Protein AF-A0A7D3XWN9-F1 (afdb_monomer_lite)

Sequence (439 aa):
MDYPTTPALADRYTALVKTQWDLIHNPQSTTGIFDGMEEGASFFDGSWIILDEKHTRLFNHMFSNNNSTNHTYIDKVDKAKARNSEVKYVDLNYSEKEYKEWVNQWKVRTASSDEVVERIILKIKEASGGKKIDTLNLATKGIYVGKYKIDGVEYPVAIYSEKSTISNLKKVQVAEISDLEKEENRKHLRIEETYIKYLVLAFYEDNNPEPSLVIQVEKLGKVLIEITKTLWLKGLGIVKEDEQHREKPLPGDPLVNMEIQGTDPNNPNNRIGGTYGCVRYTNNKEKQNCDIWEENIKNFPHISGKNKVHDGIDLAADIGTPVFSIFKGIYHSGYSQTLGYYVIIASSKECHNLSFTNQEIFVCYGHLSSYKKDLEGKLIEAGAIIGYSGNSGNIASKISPWQYHLHITIYKGKISRFNRVNPINYFTTKFDNYGNKIF

Organism: NCBI:txid2590900

Structure (mmCIF, N/CA/C/O backbone):
data_AF-A0A7D3XWN9-F1
#
_entry.id   AF-A0A7D3XWN9-F1
#
loop_
_atom_site.group_PDB
_atom_site.id
_atom_site.type_symbol
_atom_site.label_atom_id
_atom_site.label_alt_id
_atom_site.label_comp_id
_atom_site.label_asym_id
_atom_site.label_entity_id
_atom_site.label_seq_id
_atom_site.pdbx_PDB_ins_code
_atom_site.Cartn_x
_atom_site.Cartn_y
_atom_site.Cartn_z
_atom_site.occupancy
_atom_site.B_iso_or_equiv
_atom_site.auth_seq_id
_atom_site.auth_comp_id
_atom_site.auth_asym_id
_atom_site.auth_atom_id
_atom_site.pdbx_PDB_model_num
ATOM 1 N N . MET A 1 1 ? 12.543 58.395 1.497 1.00 36.91 1 MET A N 1
ATOM 2 C CA . MET A 1 1 ? 11.525 57.348 1.286 1.00 36.91 1 MET A CA 1
ATOM 3 C C . MET A 1 1 ? 11.708 56.355 2.407 1.00 36.91 1 MET A C 1
ATOM 5 O O . MET A 1 1 ? 12.715 55.660 2.418 1.00 36.91 1 MET A O 1
ATOM 9 N N . ASP A 1 2 ? 10.807 56.396 3.380 1.00 32.06 2 ASP A N 1
ATOM 10 C CA . ASP A 1 2 ? 10.796 55.489 4.523 1.00 32.06 2 ASP A CA 1
ATOM 11 C C . ASP A 1 2 ? 10.311 54.099 4.104 1.00 32.06 2 ASP A C 1
ATOM 13 O O . ASP A 1 2 ? 9.285 53.976 3.436 1.00 32.06 2 ASP A O 1
ATOM 17 N N . TYR A 1 3 ? 11.015 53.063 4.555 1.00 27.31 3 TYR A N 1
ATOM 18 C CA . TYR A 1 3 ? 10.459 51.727 4.755 1.00 27.31 3 TYR A CA 1
ATOM 19 C C . TYR A 1 3 ? 10.806 51.279 6.183 1.00 27.31 3 TYR A C 1
ATOM 21 O O . TYR A 1 3 ? 11.955 51.446 6.600 1.00 27.31 3 TYR A O 1
ATOM 29 N N . PRO A 1 4 ? 9.839 50.750 6.952 1.00 34.75 4 PRO A N 1
ATOM 30 C CA . PRO A 1 4 ? 10.030 50.449 8.361 1.00 34.75 4 PRO A CA 1
ATOM 31 C C . PRO A 1 4 ? 10.757 49.119 8.586 1.00 34.75 4 PRO A C 1
ATOM 33 O O . PRO A 1 4 ? 10.658 48.170 7.811 1.00 34.75 4 PRO A O 1
ATOM 36 N N . THR A 1 5 ? 11.454 49.070 9.715 1.00 39.88 5 THR A N 1
ATOM 37 C CA . THR A 1 5 ? 12.065 47.900 10.343 1.00 39.88 5 THR A CA 1
ATOM 38 C C . THR A 1 5 ? 11.022 46.887 10.828 1.00 39.88 5 THR A C 1
ATOM 40 O O . THR A 1 5 ? 10.006 47.252 11.413 1.00 39.88 5 THR A O 1
ATOM 43 N N . THR A 1 6 ? 11.315 45.593 10.678 1.00 32.06 6 THR A N 1
ATOM 44 C CA . THR A 1 6 ? 10.794 44.522 11.551 1.00 32.06 6 THR A CA 1
ATOM 45 C C . THR A 1 6 ? 11.814 43.376 11.638 1.00 32.06 6 THR A C 1
ATOM 47 O O . THR A 1 6 ? 12.182 42.818 10.605 1.00 32.06 6 THR A O 1
ATOM 50 N N . PRO A 1 7 ? 12.297 43.010 12.841 1.00 40.94 7 PRO A N 1
ATOM 51 C CA . PRO A 1 7 ? 13.008 41.760 13.091 1.00 40.94 7 PRO A CA 1
ATOM 52 C C . PRO A 1 7 ? 12.059 40.680 13.652 1.00 40.94 7 PRO A C 1
ATOM 54 O O . PRO A 1 7 ? 10.991 40.996 14.166 1.00 40.94 7 PRO A O 1
ATOM 57 N N . ALA A 1 8 ? 12.529 39.426 13.633 1.00 41.28 8 ALA A N 1
ATOM 58 C CA . ALA A 1 8 ? 11.965 38.222 14.268 1.00 41.28 8 ALA A CA 1
ATOM 59 C C . ALA A 1 8 ? 10.980 37.374 13.437 1.00 41.28 8 ALA A C 1
ATOM 61 O O . ALA A 1 8 ? 9.768 37.472 13.584 1.00 41.28 8 ALA A O 1
ATOM 62 N N . LEU A 1 9 ? 11.532 36.436 12.657 1.00 31.03 9 LEU A N 1
ATOM 63 C CA . LEU A 1 9 ? 10.867 35.160 12.321 1.00 31.03 9 LEU A CA 1
ATOM 64 C C . LEU A 1 9 ? 11.832 34.053 11.839 1.00 31.03 9 LEU A C 1
ATOM 66 O O . LEU A 1 9 ? 11.422 32.900 11.748 1.00 31.03 9 LEU A O 1
ATOM 70 N N . ALA A 1 10 ? 13.117 34.356 11.611 1.00 30.34 10 ALA A N 1
ATOM 71 C CA . ALA A 1 10 ? 14.094 33.380 11.111 1.00 30.34 10 ALA A CA 1
ATOM 72 C C . ALA A 1 10 ? 14.739 32.478 12.191 1.00 30.34 10 ALA A C 1
ATOM 74 O O . ALA A 1 10 ? 15.129 31.358 11.879 1.00 30.34 10 ALA A O 1
ATOM 75 N N . ASP A 1 11 ? 14.789 32.892 13.464 1.00 37.56 11 ASP A N 1
ATOM 76 C CA . ASP A 1 11 ? 15.608 32.197 14.482 1.00 37.56 11 ASP A CA 1
ATOM 77 C C . ASP A 1 11 ? 14.889 31.101 15.294 1.00 37.56 11 ASP A C 1
ATOM 79 O O . ASP A 1 11 ? 15.504 30.448 16.136 1.00 37.56 11 ASP A O 1
ATOM 83 N N . ARG A 1 12 ? 13.594 30.841 15.057 1.00 33.91 12 ARG A N 1
ATOM 84 C CA . ARG A 1 12 ? 12.869 29.749 15.750 1.00 33.91 12 ARG A CA 1
ATOM 85 C C . ARG A 1 12 ? 12.777 28.447 14.954 1.00 33.91 12 ARG A C 1
ATOM 87 O O . ARG A 1 12 ? 12.618 27.392 15.561 1.00 33.91 12 ARG A O 1
ATOM 94 N N . TYR A 1 13 ? 12.934 28.494 13.631 1.00 31.06 13 TYR A N 1
ATOM 95 C CA . TYR A 1 13 ? 12.871 27.298 12.782 1.00 31.06 13 TYR A CA 1
ATOM 96 C C . TYR A 1 13 ? 14.202 26.535 12.722 1.00 31.06 13 TYR A C 1
ATOM 98 O O . TYR A 1 13 ? 14.209 25.312 12.636 1.00 31.06 13 TYR A O 1
ATOM 106 N N . THR A 1 14 ? 15.337 27.217 12.869 1.00 37.16 14 THR A N 1
ATOM 107 C CA . THR A 1 14 ? 16.674 26.598 12.881 1.00 37.16 14 THR A CA 1
ATOM 108 C C . THR A 1 14 ? 17.022 25.923 14.212 1.00 37.16 14 THR A C 1
ATOM 110 O O . THR A 1 14 ? 17.746 24.929 14.220 1.00 37.16 14 THR A O 1
ATOM 113 N N . ALA A 1 15 ? 16.474 26.390 15.339 1.00 33.69 15 ALA A N 1
ATOM 114 C CA . ALA A 1 15 ? 16.740 25.805 16.659 1.00 33.69 15 ALA A CA 1
ATOM 115 C C . ALA A 1 15 ? 16.016 24.459 16.885 1.00 33.69 15 ALA A C 1
ATOM 117 O O . ALA A 1 15 ? 16.580 23.547 17.493 1.00 33.69 15 ALA A O 1
ATOM 118 N N . LEU A 1 16 ? 14.800 24.294 16.343 1.00 33.62 16 LEU A N 1
ATOM 119 C CA . LEU A 1 16 ? 14.041 23.042 16.474 1.00 33.62 16 LEU A CA 1
ATOM 120 C C . LEU A 1 16 ? 14.654 21.907 15.637 1.00 33.62 16 LEU A C 1
ATOM 122 O O . LEU A 1 16 ? 14.726 20.771 16.098 1.00 33.62 16 LEU A O 1
ATOM 126 N N . VAL A 1 17 ? 15.177 22.234 14.452 1.00 36.16 17 VAL A N 1
ATOM 127 C CA . VAL A 1 17 ? 15.797 21.262 13.537 1.00 36.16 17 VAL A CA 1
ATOM 128 C C . VAL A 1 17 ? 17.191 20.835 14.016 1.00 36.16 17 VAL A C 1
ATOM 130 O O . VAL A 1 17 ? 17.571 19.680 13.845 1.00 36.16 17 VAL A O 1
ATOM 133 N N . LYS A 1 18 ? 17.945 21.719 14.689 1.00 31.28 18 LYS A N 1
ATOM 134 C CA . LYS A 1 18 ? 19.290 21.391 15.193 1.00 31.28 18 LYS A CA 1
ATOM 135 C C . LYS A 1 18 ? 19.265 20.434 16.392 1.00 31.28 18 LYS A C 1
ATOM 137 O O . LYS A 1 18 ? 20.058 19.502 16.452 1.00 31.28 18 LYS A O 1
ATOM 142 N N . THR A 1 19 ? 18.296 20.594 17.294 1.00 33.81 19 THR A N 1
ATOM 143 C CA . THR A 1 19 ? 18.165 19.729 18.485 1.00 33.81 19 THR A CA 1
ATOM 144 C C . THR A 1 19 ? 17.779 18.286 18.129 1.00 33.81 19 THR A C 1
ATOM 146 O O . THR A 1 19 ? 18.150 17.352 18.834 1.00 33.81 19 THR A O 1
ATOM 149 N N . GLN A 1 20 ? 17.070 18.084 17.012 1.00 33.66 20 GLN A N 1
ATOM 150 C CA . GLN A 1 20 ? 16.722 16.750 16.504 1.00 33.66 20 GLN A CA 1
ATOM 151 C C . GLN A 1 20 ? 17.883 16.077 15.750 1.00 33.66 20 GLN A C 1
ATOM 153 O O . GLN A 1 20 ? 17.933 14.851 15.676 1.00 33.66 20 GLN A O 1
ATOM 158 N N . TRP A 1 21 ? 18.838 16.861 15.241 1.00 33.31 21 TRP A N 1
ATOM 159 C CA . TRP A 1 21 ? 19.995 16.369 14.489 1.00 33.31 21 TRP A CA 1
ATOM 160 C C . TRP A 1 21 ? 21.102 15.818 15.406 1.00 33.31 21 TRP A C 1
ATOM 162 O O . TRP A 1 21 ? 21.689 14.771 15.123 1.00 33.31 21 TRP A O 1
ATOM 172 N N . ASP A 1 22 ? 21.335 16.461 16.553 1.00 33.22 22 ASP A N 1
ATOM 173 C CA . ASP A 1 22 ? 22.450 16.127 17.452 1.00 33.22 22 ASP A CA 1
ATOM 174 C C . ASP A 1 22 ? 22.235 14.828 18.269 1.00 33.22 22 ASP A C 1
ATOM 176 O O . ASP A 1 22 ? 23.189 14.261 18.801 1.00 33.22 22 ASP A O 1
ATOM 180 N N . LEU A 1 23 ? 21.009 14.288 18.323 1.00 31.94 23 LEU A N 1
ATOM 181 C CA . LEU A 1 23 ? 20.692 13.030 19.024 1.00 31.94 23 LEU A CA 1
ATOM 182 C C . LEU A 1 23 ? 21.014 11.758 18.219 1.00 31.94 23 LEU A C 1
ATOM 184 O O . LEU A 1 23 ? 21.035 10.666 18.785 1.00 31.94 23 LEU A O 1
ATOM 188 N N . ILE A 1 24 ? 21.273 11.873 16.914 1.00 35.53 24 ILE A N 1
ATOM 189 C CA . ILE A 1 24 ? 21.418 10.712 16.018 1.00 35.53 24 ILE A CA 1
ATOM 190 C C . ILE A 1 24 ? 22.889 10.261 15.866 1.00 35.53 24 ILE A C 1
ATOM 192 O O . ILE A 1 24 ? 23.140 9.153 15.402 1.00 35.53 24 ILE A O 1
ATOM 196 N N . HIS A 1 25 ? 23.879 11.047 16.314 1.00 33.84 25 HIS A N 1
ATOM 197 C CA . HIS A 1 25 ? 25.289 10.824 15.942 1.00 33.84 25 HIS A CA 1
ATOM 198 C C . HIS A 1 25 ? 26.306 10.731 17.096 1.00 33.84 25 HIS A C 1
ATOM 200 O O . HIS A 1 25 ? 27.452 11.140 16.930 1.00 33.84 25 HIS A O 1
ATOM 206 N N . ASN A 1 26 ? 25.967 10.113 18.235 1.00 33.72 26 ASN A N 1
ATOM 207 C CA . ASN A 1 26 ? 26.994 9.713 19.215 1.00 33.72 26 ASN A CA 1
ATOM 208 C C . ASN A 1 26 ? 27.023 8.186 19.460 1.00 33.72 26 ASN A C 1
ATOM 210 O O . ASN A 1 26 ? 26.313 7.691 20.335 1.00 33.72 26 ASN A O 1
ATOM 214 N N . PRO A 1 27 ? 27.849 7.420 18.716 1.00 35.19 27 PRO A N 1
ATOM 215 C CA . PRO A 1 27 ? 27.919 5.956 18.807 1.00 35.19 27 PRO A CA 1
ATOM 216 C C . PRO A 1 27 ? 28.672 5.416 20.035 1.00 35.19 27 PRO A C 1
ATOM 218 O O . PRO A 1 27 ? 28.816 4.204 20.162 1.00 35.19 27 PRO A O 1
ATOM 221 N N . GLN A 1 28 ? 29.192 6.275 20.920 1.00 32.22 28 GLN A N 1
ATOM 222 C CA . GLN A 1 28 ? 30.020 5.857 22.063 1.00 32.22 28 GLN A CA 1
ATOM 223 C C . GLN A 1 28 ? 29.309 5.939 23.424 1.00 32.22 28 GLN A C 1
ATOM 225 O O . GLN A 1 28 ? 29.912 5.611 24.442 1.00 32.22 28 GLN A O 1
ATOM 230 N N . SER A 1 29 ? 28.022 6.304 23.467 1.00 35.69 29 SER A N 1
ATOM 231 C CA . SER A 1 29 ? 27.201 6.232 24.690 1.00 35.69 29 SER A CA 1
ATOM 232 C C . SER A 1 29 ? 26.280 5.005 24.757 1.00 35.69 29 SER A C 1
ATOM 234 O O . SER A 1 29 ? 25.571 4.827 25.744 1.00 35.69 29 SER A O 1
ATOM 236 N N . THR A 1 30 ? 26.281 4.140 23.739 1.00 34.16 30 THR A N 1
ATOM 237 C CA . THR A 1 30 ? 25.294 3.053 23.588 1.00 34.16 30 THR A CA 1
ATOM 238 C C . THR A 1 30 ? 25.856 1.645 23.787 1.00 34.16 30 THR A C 1
ATOM 240 O O . THR A 1 30 ? 25.096 0.683 23.805 1.00 34.16 30 THR A O 1
ATOM 243 N N . THR A 1 31 ? 27.161 1.484 24.002 1.00 30.16 31 THR A N 1
ATOM 244 C CA . THR A 1 31 ? 27.816 0.161 24.045 1.00 30.16 31 THR A CA 1
ATOM 245 C C . THR A 1 31 ? 27.859 -0.508 25.426 1.00 30.16 31 THR A C 1
ATOM 247 O O . THR A 1 31 ? 28.466 -1.563 25.559 1.00 30.16 31 THR A O 1
ATOM 250 N N . GLY A 1 32 ? 27.207 0.055 26.449 1.00 27.14 32 GLY A N 1
ATOM 251 C CA . GLY A 1 32 ? 27.154 -0.516 27.810 1.00 27.14 32 GLY A CA 1
ATOM 252 C C . GLY A 1 32 ? 25.748 -0.801 28.351 1.00 27.14 32 GLY A C 1
ATOM 253 O O . GLY A 1 32 ? 25.608 -1.111 29.527 1.00 27.14 32 GLY A O 1
ATOM 254 N N . ILE A 1 33 ? 24.705 -0.662 27.525 1.00 27.97 33 ILE A N 1
ATOM 255 C CA . ILE A 1 33 ? 23.291 -0.678 27.960 1.00 27.97 33 ILE A CA 1
ATOM 256 C C . ILE A 1 33 ? 22.598 -2.025 27.654 1.00 27.97 33 ILE A C 1
ATOM 258 O O . ILE A 1 33 ? 21.458 -2.246 28.047 1.00 27.97 33 ILE A O 1
ATOM 262 N N . PHE A 1 34 ? 23.275 -2.962 26.983 1.00 27.14 34 PHE A N 1
ATOM 263 C CA . PHE A 1 34 ? 22.609 -4.133 26.397 1.00 27.14 34 PHE A CA 1
ATOM 264 C C . PHE A 1 34 ? 22.668 -5.440 27.198 1.00 27.14 34 PHE A C 1
ATOM 266 O O . PHE A 1 34 ? 21.962 -6.366 26.821 1.00 27.14 34 PHE A O 1
ATOM 273 N N . ASP A 1 35 ? 23.375 -5.502 28.330 1.00 25.56 35 ASP A N 1
ATOM 274 C CA . ASP A 1 35 ? 23.552 -6.770 29.069 1.00 25.56 35 ASP A CA 1
ATOM 275 C C . ASP A 1 35 ? 22.985 -6.776 30.505 1.00 25.56 35 ASP A C 1
ATOM 277 O O . ASP A 1 35 ? 23.339 -7.631 31.312 1.00 25.56 35 ASP A O 1
ATOM 281 N N . GLY A 1 36 ? 22.073 -5.859 30.856 1.00 26.00 36 GLY A N 1
ATOM 282 C CA . GLY A 1 36 ? 21.536 -5.806 32.229 1.00 26.00 36 GLY A CA 1
ATOM 283 C C . GLY A 1 36 ? 20.162 -5.167 32.431 1.00 26.00 36 GLY A C 1
ATOM 284 O O . GLY A 1 36 ? 19.895 -4.678 33.524 1.00 26.00 36 GLY A O 1
ATOM 285 N N . MET A 1 37 ? 19.295 -5.113 31.414 1.00 26.69 37 MET A N 1
ATOM 286 C CA . MET A 1 37 ? 18.013 -4.384 31.493 1.00 26.69 37 MET A CA 1
ATOM 287 C C . MET A 1 37 ? 16.806 -5.212 31.024 1.00 26.69 37 MET A C 1
ATOM 289 O O . MET A 1 37 ? 15.954 -4.725 30.286 1.00 26.69 37 MET A O 1
ATOM 293 N N . GLU A 1 38 ? 16.703 -6.453 31.506 1.00 32.00 38 GLU A N 1
ATOM 294 C CA . GLU A 1 38 ? 15.492 -7.288 31.390 1.00 32.00 38 GLU A CA 1
ATOM 295 C C . GLU A 1 38 ? 14.372 -6.866 32.379 1.00 32.00 38 GLU A C 1
ATOM 297 O O . GLU A 1 38 ? 13.279 -7.418 32.353 1.00 32.00 38 GLU A O 1
ATOM 302 N N . GLU A 1 39 ? 14.573 -5.820 33.196 1.00 28.23 39 GLU A N 1
ATOM 303 C CA . GLU A 1 39 ? 13.564 -5.307 34.152 1.00 28.23 39 GLU A CA 1
ATOM 304 C C . GLU A 1 39 ? 13.279 -3.789 34.036 1.00 28.23 39 GLU A C 1
ATOM 306 O O . GLU A 1 39 ? 12.793 -3.155 34.969 1.00 28.23 39 GLU A O 1
ATOM 311 N N . GLY A 1 40 ? 13.548 -3.170 32.879 1.00 25.44 40 GLY A N 1
ATOM 312 C CA . GLY A 1 40 ? 13.511 -1.706 32.711 1.00 25.44 40 GLY A CA 1
ATOM 313 C C . GLY A 1 40 ? 12.686 -1.177 31.535 1.00 25.44 40 GLY A C 1
ATOM 314 O O . GLY A 1 40 ? 13.081 -0.195 30.912 1.00 25.44 40 GLY A O 1
ATOM 315 N N . ALA A 1 41 ? 11.552 -1.794 31.196 1.00 29.55 41 ALA A N 1
ATOM 316 C CA . ALA A 1 41 ? 10.684 -1.372 30.087 1.00 29.55 41 ALA A CA 1
ATOM 317 C C . ALA A 1 41 ? 9.824 -0.114 30.390 1.00 29.55 41 ALA A C 1
ATOM 319 O O . ALA A 1 41 ? 8.631 -0.103 30.086 1.00 29.55 41 ALA A O 1
ATOM 320 N N . SER A 1 42 ? 10.390 0.947 30.988 1.00 28.59 42 SER A N 1
ATOM 321 C CA . SER A 1 42 ? 9.635 2.179 31.308 1.00 28.59 42 SER A CA 1
ATOM 322 C C . SER A 1 42 ? 10.293 3.522 30.957 1.00 28.59 42 SER A C 1
ATOM 324 O O . SER A 1 42 ? 9.673 4.552 31.197 1.00 28.59 42 SER A O 1
ATOM 326 N N . PHE A 1 43 ? 11.482 3.569 30.340 1.00 25.56 43 PHE A N 1
ATOM 327 C CA . PHE A 1 43 ? 12.206 4.849 30.163 1.00 25.56 43 PHE A CA 1
ATOM 328 C C . PHE A 1 43 ? 12.395 5.369 28.722 1.00 25.56 43 PHE A C 1
ATOM 330 O O . PHE A 1 43 ? 13.072 6.374 28.531 1.00 25.56 43 PHE A O 1
ATOM 337 N N . PHE A 1 44 ? 11.735 4.779 27.716 1.00 28.34 44 PHE A N 1
ATOM 338 C CA . PHE A 1 44 ? 11.664 5.339 26.344 1.00 28.34 44 PHE A CA 1
ATOM 339 C C . PHE A 1 44 ? 10.231 5.568 25.819 1.00 28.34 44 PHE A C 1
ATOM 341 O O . PHE A 1 44 ? 10.052 5.986 24.678 1.00 28.34 44 PHE A O 1
ATOM 348 N N . ASP A 1 45 ? 9.209 5.340 26.649 1.00 39.59 45 ASP A N 1
ATOM 349 C CA . ASP A 1 45 ? 7.804 5.651 26.355 1.00 39.59 45 ASP A CA 1
ATOM 350 C C . ASP A 1 45 ? 7.343 6.774 27.289 1.00 39.59 45 ASP A C 1
ATOM 352 O O . ASP A 1 45 ? 6.747 6.538 28.339 1.00 39.59 45 ASP A O 1
ATOM 356 N N . GLY A 1 46 ? 7.709 8.012 26.959 1.00 35.50 46 GLY A N 1
ATOM 357 C CA . GLY A 1 46 ? 7.193 9.174 27.670 1.00 35.50 46 GLY A CA 1
ATOM 358 C C . GLY A 1 46 ? 5.686 9.278 27.454 1.00 35.50 46 GLY A C 1
ATOM 359 O O . GLY A 1 46 ? 5.279 9.772 26.416 1.00 35.50 46 GLY A O 1
ATOM 360 N N . SER A 1 47 ? 4.893 8.782 28.408 1.00 45.72 47 SER A N 1
ATOM 361 C CA . SER A 1 47 ? 3.498 9.136 28.726 1.00 45.72 47 SER A CA 1
ATOM 362 C C . SER A 1 47 ? 2.686 9.857 27.631 1.00 45.72 47 SER A C 1
ATOM 364 O O . SER A 1 47 ? 2.183 10.962 27.854 1.00 45.72 47 SER A O 1
ATOM 366 N N . TRP A 1 48 ? 2.523 9.257 26.450 1.00 63.72 48 TRP A N 1
ATOM 367 C CA . TRP A 1 48 ? 1.543 9.743 25.479 1.00 63.72 48 TRP A CA 1
ATOM 368 C C . TRP A 1 48 ? 0.163 9.275 25.934 1.00 63.72 48 TRP A C 1
ATOM 370 O O . TRP A 1 48 ? -0.176 8.098 25.819 1.00 63.72 48 TRP A O 1
ATOM 380 N N . ILE A 1 49 ? -0.612 10.197 26.504 1.00 83.81 49 ILE A N 1
ATOM 381 C CA . ILE A 1 49 ? -2.007 9.952 26.867 1.00 83.81 49 ILE A CA 1
ATOM 382 C C . ILE A 1 49 ? -2.813 9.878 25.566 1.00 83.81 49 ILE A C 1
ATOM 384 O O . ILE A 1 49 ? -2.927 10.872 24.853 1.00 83.81 49 ILE A O 1
ATOM 388 N N . ILE A 1 50 ? -3.349 8.696 25.265 1.00 90.56 50 ILE A N 1
ATOM 389 C CA . ILE A 1 50 ? -4.240 8.432 24.134 1.00 90.56 50 ILE A CA 1
ATOM 390 C C . ILE A 1 50 ? -5.682 8.511 24.629 1.00 90.56 50 ILE A C 1
ATOM 392 O O . ILE A 1 50 ? -6.122 7.675 25.419 1.00 90.56 50 ILE A O 1
ATOM 396 N N . LEU A 1 51 ? -6.423 9.500 24.135 1.00 90.50 51 LEU A N 1
ATOM 397 C CA . LEU A 1 51 ? -7.741 9.955 24.588 1.00 90.50 51 LEU A CA 1
ATOM 398 C C . LEU A 1 51 ? -7.732 10.466 26.037 1.00 90.50 51 LEU A C 1
ATOM 400 O O . LEU A 1 51 ? -7.953 11.653 26.268 1.00 90.50 51 LEU A O 1
ATOM 404 N N . ASP A 1 52 ? -7.468 9.574 26.990 1.00 92.12 52 ASP A N 1
ATOM 405 C CA . ASP A 1 52 ? -7.309 9.818 28.422 1.00 92.12 52 ASP A CA 1
ATOM 406 C C . ASP A 1 52 ? -6.518 8.661 29.080 1.00 92.12 52 ASP A C 1
ATOM 408 O O . ASP A 1 52 ? -6.153 7.670 28.438 1.00 92.12 52 ASP A O 1
ATOM 412 N N . GLU A 1 53 ? -6.214 8.774 30.374 1.00 91.69 53 GLU A N 1
ATOM 413 C CA . GLU A 1 53 ? -5.386 7.785 31.076 1.00 91.69 53 GLU A CA 1
ATOM 414 C C . GLU A 1 53 ? -6.028 6.391 31.140 1.00 91.69 53 GLU A C 1
ATOM 416 O O . GLU A 1 53 ? -5.350 5.391 30.891 1.00 91.69 53 GLU A O 1
ATOM 421 N N . LYS A 1 54 ? -7.334 6.304 31.436 1.00 94.25 54 LYS A N 1
ATOM 422 C CA . LYS A 1 54 ? -8.049 5.021 31.564 1.00 94.25 54 LYS A CA 1
ATOM 423 C C . LYS A 1 54 ? -8.026 4.257 30.232 1.00 94.25 54 LYS A C 1
ATOM 425 O O . LYS A 1 54 ? -7.719 3.062 30.216 1.00 94.25 54 LYS A O 1
ATOM 430 N N . HIS A 1 55 ? -8.256 4.944 29.110 1.00 95.50 55 HIS A N 1
ATOM 431 C CA . HIS A 1 55 ? -8.186 4.363 27.772 1.00 95.50 55 HIS A CA 1
ATOM 432 C C . HIS A 1 55 ? -6.755 3.979 27.399 1.00 95.50 55 HIS A C 1
ATOM 434 O O . HIS A 1 55 ? -6.537 2.873 26.910 1.00 95.50 55 HIS A O 1
ATOM 440 N N . THR A 1 56 ? -5.771 4.826 27.711 1.00 93.75 56 THR A N 1
ATOM 441 C CA . THR A 1 56 ? -4.349 4.522 27.483 1.00 93.75 56 THR A CA 1
ATOM 442 C C . THR A 1 56 ? -3.941 3.208 28.154 1.00 93.75 56 THR A C 1
ATOM 444 O O . THR A 1 56 ? -3.309 2.357 27.524 1.00 93.75 56 THR A O 1
ATOM 447 N N . ARG A 1 57 ? -4.348 2.989 29.414 1.00 93.88 57 ARG A N 1
ATOM 448 C CA . ARG A 1 57 ? -4.086 1.732 30.140 1.00 93.88 57 ARG A CA 1
ATOM 449 C C . ARG A 1 57 ? -4.729 0.529 29.455 1.00 93.88 57 ARG A C 1
ATOM 451 O O . ARG A 1 57 ? -4.061 -0.484 29.248 1.00 93.88 57 ARG A O 1
ATOM 458 N N . LEU A 1 58 ? -5.993 0.649 29.051 1.00 96.50 58 LEU A N 1
ATOM 459 C CA . LEU A 1 58 ? -6.698 -0.409 28.327 1.00 96.50 58 LEU A CA 1
ATOM 460 C C . LEU A 1 58 ? -6.020 -0.742 26.990 1.00 96.50 58 LEU A C 1
ATOM 462 O O . LEU A 1 58 ? -5.778 -1.914 26.708 1.00 96.50 58 LEU A O 1
ATOM 466 N N . PHE A 1 59 ? -5.682 0.267 26.187 1.00 96.00 59 PHE A N 1
ATOM 467 C CA . PHE A 1 59 ? -5.063 0.082 24.874 1.00 96.00 59 PHE A CA 1
ATOM 468 C C . PHE A 1 59 ? -3.658 -0.504 24.977 1.00 96.00 59 PHE A C 1
ATOM 470 O O . PHE A 1 59 ? -3.305 -1.371 24.178 1.00 96.00 59 PHE A O 1
ATOM 477 N N . ASN A 1 60 ? -2.875 -0.096 25.978 1.00 93.56 60 ASN A N 1
ATOM 478 C CA . ASN A 1 60 ? -1.571 -0.691 26.255 1.00 93.56 60 ASN A CA 1
ATOM 479 C C . ASN A 1 60 ? -1.700 -2.150 26.699 1.00 93.56 60 ASN A C 1
ATOM 481 O O . ASN A 1 60 ? -0.979 -3.002 26.184 1.00 93.56 60 ASN A O 1
ATOM 485 N N . HIS A 1 61 ? -2.645 -2.463 27.592 1.00 95.06 61 HIS A N 1
ATOM 486 C CA . HIS A 1 61 ? -2.899 -3.845 28.011 1.00 95.06 61 HIS A CA 1
ATOM 487 C C . HIS A 1 61 ? -3.302 -4.725 26.829 1.00 95.06 61 HIS A C 1
ATOM 489 O O . HIS A 1 61 ? -2.786 -5.831 26.666 1.00 95.06 61 HIS A O 1
ATOM 495 N N . MET A 1 62 ? -4.195 -4.224 25.977 1.00 94.94 62 MET A N 1
ATOM 496 C CA . MET A 1 62 ? -4.625 -4.939 24.781 1.00 94.94 62 MET A CA 1
ATOM 497 C C . MET A 1 62 ? -3.488 -5.126 23.785 1.00 94.94 62 MET A C 1
ATOM 499 O O . MET A 1 62 ? -3.274 -6.248 23.338 1.00 94.94 62 MET A O 1
ATOM 503 N N . PHE A 1 63 ? -2.714 -4.080 23.499 1.00 93.31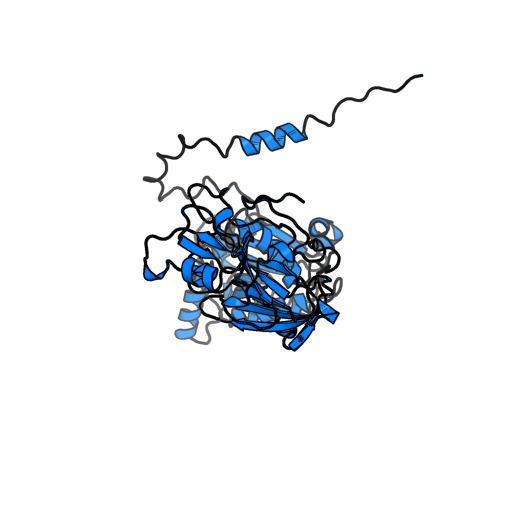 63 PHE A N 1
ATOM 504 C CA . PHE A 1 63 ? -1.571 -4.162 22.595 1.00 93.31 63 PHE A CA 1
ATOM 505 C C . PHE A 1 63 ? -0.527 -5.174 23.076 1.00 93.31 63 PHE A C 1
ATOM 507 O O . PHE A 1 63 ? -0.091 -6.020 22.301 1.00 93.31 63 PHE A O 1
ATOM 514 N N . SER A 1 64 ? -0.164 -5.155 24.361 1.00 91.88 64 SER A N 1
ATOM 515 C CA . SER A 1 64 ? 0.833 -6.074 24.928 1.00 91.88 64 SER A CA 1
ATOM 516 C C . SER A 1 64 ? 0.426 -7.549 24.847 1.00 91.88 64 SER A C 1
ATOM 518 O O . SER A 1 64 ? 1.292 -8.413 24.937 1.00 91.88 64 SER A O 1
ATOM 520 N N . ASN A 1 65 ? -0.866 -7.843 24.665 1.00 91.50 65 ASN A N 1
ATOM 521 C CA . ASN A 1 65 ? -1.433 -9.196 24.633 1.00 91.50 65 ASN A CA 1
ATOM 522 C C . ASN A 1 65 ? -2.070 -9.574 23.278 1.00 91.50 65 ASN A C 1
ATOM 524 O O . ASN A 1 65 ? -2.605 -10.679 23.145 1.00 91.50 65 ASN A O 1
ATOM 528 N N . ASN A 1 66 ? -2.081 -8.657 22.308 1.00 87.56 66 ASN A N 1
ATOM 529 C CA . ASN A 1 66 ? -2.681 -8.845 20.990 1.00 87.56 66 ASN A CA 1
ATOM 530 C C . ASN A 1 66 ? -2.002 -7.937 19.949 1.00 87.56 66 ASN A C 1
ATOM 532 O O . ASN A 1 66 ? -2.536 -6.895 19.566 1.00 87.56 66 ASN A O 1
ATOM 536 N N . ASN A 1 67 ? -0.818 -8.349 19.510 1.00 87.81 67 ASN A N 1
ATOM 537 C CA . ASN A 1 67 ? -0.026 -7.715 18.456 1.00 87.81 67 ASN A CA 1
ATOM 538 C C . ASN A 1 67 ? 0.629 -8.788 17.574 1.00 87.81 67 ASN A C 1
ATOM 540 O O . ASN A 1 67 ? 0.477 -9.981 17.817 1.00 87.81 67 ASN A O 1
ATOM 544 N N . SER A 1 68 ? 1.388 -8.388 16.563 1.00 83.94 68 SER A N 1
ATOM 545 C CA . SER A 1 68 ? 2.001 -9.270 15.569 1.00 83.94 68 SER A CA 1
ATOM 546 C C . SER A 1 68 ? 2.884 -10.365 16.171 1.00 83.94 68 SER A C 1
ATOM 548 O O . SER A 1 68 ? 2.982 -11.446 15.592 1.00 83.94 68 SER A O 1
ATOM 550 N N . THR A 1 69 ? 3.453 -10.125 17.352 1.00 85.06 69 THR A N 1
ATOM 551 C CA . THR A 1 69 ? 4.348 -11.042 18.071 1.00 85.06 69 THR A CA 1
ATOM 552 C C . THR A 1 69 ? 3.703 -11.727 19.279 1.00 85.06 69 THR A C 1
ATOM 554 O O . THR A 1 69 ? 4.250 -12.710 19.774 1.00 85.06 69 THR A O 1
ATOM 557 N N . ASN A 1 70 ? 2.543 -11.256 19.751 1.00 86.06 70 ASN A N 1
ATOM 558 C CA . ASN A 1 70 ? 1.837 -11.835 20.895 1.00 86.06 70 ASN A CA 1
ATOM 559 C C . ASN A 1 70 ? 0.331 -11.976 20.630 1.00 86.06 70 ASN A C 1
ATOM 561 O O . ASN A 1 70 ? -0.387 -10.980 20.576 1.00 86.06 70 ASN A O 1
ATOM 565 N N . HIS A 1 71 ? -0.159 -13.217 20.529 1.00 87.75 71 HIS A N 1
ATOM 566 C CA . HIS A 1 71 ? -1.562 -13.555 20.222 1.00 87.75 71 HIS A CA 1
ATOM 567 C C . HIS A 1 71 ? -2.341 -14.060 21.446 1.00 87.75 71 HIS A C 1
ATOM 569 O O . HIS A 1 71 ? -3.337 -14.763 21.305 1.00 87.75 71 HIS A O 1
ATOM 575 N N . THR A 1 72 ? -1.919 -13.692 22.662 1.00 90.81 72 THR A N 1
ATOM 576 C CA . THR A 1 72 ? -2.484 -14.202 23.926 1.00 90.81 72 THR A CA 1
ATOM 577 C C . THR A 1 72 ? -4.016 -14.176 23.974 1.00 90.81 72 THR A C 1
ATOM 579 O O . THR A 1 72 ? -4.627 -15.138 24.447 1.00 90.81 72 THR A O 1
ATOM 582 N N . TYR A 1 73 ? -4.668 -13.096 23.528 1.00 91.44 73 TYR A N 1
ATOM 583 C CA . TYR A 1 73 ? -6.135 -13.032 23.558 1.00 91.44 73 TYR A CA 1
ATOM 584 C C . TYR A 1 73 ? -6.821 -13.856 22.473 1.00 91.44 73 TYR A C 1
ATOM 586 O O . TYR A 1 73 ? -7.856 -14.456 22.768 1.00 91.44 73 TYR A O 1
ATOM 594 N N . ILE A 1 74 ? -6.244 -13.929 21.274 1.00 87.88 74 ILE A N 1
ATOM 595 C CA . ILE A 1 74 ? -6.728 -14.809 20.203 1.00 87.88 74 ILE A CA 1
ATOM 596 C C . ILE A 1 74 ? -6.662 -16.264 20.691 1.00 87.88 74 ILE A C 1
ATOM 598 O O . ILE A 1 74 ? -7.685 -16.943 20.743 1.00 87.88 74 ILE A O 1
ATOM 602 N N . ASP A 1 75 ? -5.517 -16.685 21.234 1.00 90.06 75 ASP A N 1
ATOM 603 C CA . ASP A 1 75 ? -5.329 -18.028 21.793 1.00 90.06 75 ASP A CA 1
ATOM 604 C C . ASP A 1 75 ? -6.305 -18.340 22.938 1.00 90.06 75 ASP A C 1
ATOM 606 O O . ASP A 1 75 ? -6.794 -19.465 23.076 1.00 90.06 75 ASP A O 1
ATOM 610 N N . LYS A 1 76 ? -6.575 -17.361 23.814 1.00 90.88 76 LYS A N 1
ATOM 611 C CA . LYS A 1 76 ? -7.546 -17.514 24.910 1.00 90.88 76 LYS A CA 1
ATOM 612 C C . LYS A 1 76 ? -8.963 -17.699 24.376 1.00 90.88 76 LYS A C 1
ATOM 614 O O . LYS A 1 76 ? -9.688 -18.538 24.912 1.00 90.88 76 LYS A O 1
ATOM 619 N N . VAL A 1 77 ? -9.354 -16.937 23.356 1.00 89.88 77 VAL A N 1
ATOM 620 C CA . VAL A 1 77 ? -10.660 -17.069 22.700 1.00 89.88 77 VAL A CA 1
ATOM 621 C C . VAL A 1 77 ? -10.796 -18.449 22.060 1.00 89.88 77 VAL A C 1
ATOM 623 O O . VAL A 1 77 ? -11.784 -19.135 22.325 1.00 89.88 77 VAL A O 1
ATOM 626 N N . ASP A 1 78 ? -9.789 -18.897 21.315 1.00 89.31 78 ASP A N 1
ATOM 627 C CA . ASP A 1 78 ? -9.807 -20.199 20.643 1.00 89.31 78 ASP A CA 1
ATOM 628 C C . ASP A 1 78 ? -9.896 -21.350 21.647 1.00 89.31 78 ASP A C 1
ATOM 630 O O . ASP A 1 78 ? -10.750 -22.233 21.527 1.00 89.31 78 ASP A O 1
ATOM 634 N N . LYS A 1 79 ? -9.097 -21.297 22.721 1.00 91.19 79 LYS A N 1
ATOM 635 C CA . LYS A 1 79 ? -9.165 -22.274 23.820 1.00 91.19 79 LYS A CA 1
ATOM 636 C C . LYS A 1 79 ? -10.521 -22.262 24.523 1.00 91.19 79 LYS A C 1
ATOM 638 O O . LYS A 1 79 ? -11.018 -23.324 24.896 1.00 91.19 79 LYS A O 1
ATOM 643 N N . ALA A 1 80 ? -11.118 -21.089 24.732 1.00 90.19 80 ALA A N 1
ATOM 644 C CA . ALA A 1 80 ? -12.427 -20.975 25.366 1.00 90.19 80 ALA A CA 1
ATOM 645 C C . ALA A 1 80 ? -13.528 -21.600 24.496 1.00 90.19 80 ALA A C 1
ATOM 647 O O . ALA A 1 80 ? -14.305 -22.409 25.004 1.00 90.19 80 ALA A O 1
ATOM 648 N N . LYS A 1 81 ? -13.541 -21.306 23.188 1.00 88.44 81 LYS A N 1
ATOM 649 C CA . LYS A 1 81 ? -14.508 -21.875 22.232 1.00 88.44 81 LYS A CA 1
ATOM 650 C C . LYS A 1 81 ? -14.340 -23.380 22.056 1.00 88.44 81 LYS A C 1
ATOM 652 O O . LYS A 1 81 ? -15.339 -24.086 21.976 1.00 88.44 81 LYS A O 1
ATOM 657 N N . ALA A 1 82 ? -13.100 -23.875 22.043 1.00 89.12 82 ALA A N 1
ATOM 658 C CA . ALA A 1 82 ? -12.816 -25.306 21.953 1.00 89.12 82 ALA A CA 1
ATOM 659 C C . ALA A 1 82 ? -13.324 -26.088 23.177 1.00 89.12 82 ALA A C 1
ATOM 661 O O . ALA A 1 82 ? -13.724 -27.241 23.049 1.00 89.12 82 ALA A O 1
ATOM 662 N N . ARG A 1 83 ? -13.319 -25.469 24.367 1.00 90.94 83 ARG A N 1
ATOM 663 C CA . ARG A 1 83 ? -13.843 -26.083 25.599 1.00 90.94 83 ARG A CA 1
ATOM 664 C C . ARG A 1 83 ? -15.361 -26.005 25.695 1.00 90.94 83 ARG A C 1
ATOM 666 O O . ARG A 1 83 ? -15.987 -26.949 26.161 1.00 90.94 83 ARG A O 1
ATOM 673 N N . ASN A 1 84 ? -15.936 -24.868 25.320 1.00 89.50 84 ASN A N 1
ATOM 674 C CA . ASN A 1 84 ? -17.373 -24.656 25.325 1.00 89.50 84 ASN A CA 1
ATOM 675 C C . ASN A 1 84 ? -17.740 -23.600 24.274 1.00 89.50 84 ASN A C 1
ATOM 677 O O . ASN A 1 84 ? -17.446 -22.412 24.430 1.00 89.50 84 ASN A O 1
ATOM 681 N N . SER A 1 85 ? -18.441 -24.036 23.228 1.00 85.06 85 SER A N 1
ATOM 682 C CA . SER A 1 85 ? -18.880 -23.186 22.119 1.00 85.06 85 SER A CA 1
ATOM 683 C C . SER A 1 85 ? -19.847 -22.071 22.536 1.00 85.06 85 SER A C 1
ATOM 685 O O . SER A 1 85 ? -20.005 -21.104 21.796 1.00 85.06 85 SER A O 1
ATOM 687 N N . GLU A 1 86 ? -20.480 -22.172 23.709 1.00 88.94 86 GLU A N 1
ATOM 688 C CA . GLU A 1 86 ? -21.390 -21.153 24.244 1.00 88.94 86 GLU A CA 1
ATOM 689 C C . GLU A 1 86 ? -20.680 -20.036 25.023 1.00 88.94 86 GLU A C 1
ATOM 691 O O . GLU A 1 86 ? -21.313 -19.034 25.370 1.00 88.94 86 GLU A O 1
ATOM 696 N N . VAL A 1 87 ? -19.376 -20.167 25.308 1.00 90.44 87 VAL A N 1
ATOM 697 C CA . VAL A 1 87 ? -18.618 -19.113 25.998 1.00 90.44 87 VAL A CA 1
ATOM 698 C C . VAL A 1 87 ? -18.644 -17.860 25.142 1.00 90.44 87 VAL A C 1
ATOM 700 O O . VAL A 1 87 ? -18.181 -17.865 24.005 1.00 90.44 87 VAL A O 1
ATOM 703 N N . LYS A 1 88 ? -19.183 -16.769 25.695 1.00 91.69 88 LYS A N 1
ATOM 704 C CA . LYS A 1 88 ? -19.423 -15.523 24.951 1.00 91.69 88 LYS A CA 1
ATOM 705 C C . LYS A 1 88 ? -18.263 -14.526 25.031 1.00 91.69 88 LYS A C 1
ATOM 707 O O . LYS A 1 88 ? -18.229 -13.573 24.245 1.00 91.69 88 LYS A O 1
ATOM 712 N N . TYR A 1 89 ? -17.363 -14.695 25.999 1.00 93.94 89 TYR A N 1
ATOM 713 C CA . TYR A 1 89 ? -16.229 -13.806 26.233 1.00 93.94 89 TYR A CA 1
ATOM 714 C C . TYR A 1 89 ? -15.135 -14.449 27.094 1.00 93.94 89 TYR A C 1
ATOM 716 O O . TYR A 1 89 ? -15.372 -15.454 27.760 1.00 93.94 89 TYR A O 1
ATOM 724 N N . VAL A 1 90 ? -13.964 -13.813 27.113 1.00 94.56 90 VAL A N 1
ATOM 725 C CA . VAL A 1 90 ? -12.872 -14.051 28.062 1.00 94.56 90 VAL A CA 1
ATOM 726 C C . VAL A 1 90 ? -12.516 -12.752 28.794 1.00 94.56 90 VAL A C 1
ATOM 728 O O . VAL A 1 90 ? -12.659 -11.651 28.253 1.00 94.56 90 VAL A O 1
ATOM 731 N N . ASP A 1 91 ? -12.082 -12.881 30.046 1.00 94.88 91 ASP A N 1
ATOM 732 C CA . ASP A 1 91 ? -11.688 -11.751 30.887 1.00 94.88 91 ASP A CA 1
ATOM 733 C C . ASP A 1 91 ? -10.284 -11.232 30.548 1.00 94.88 91 ASP A C 1
ATOM 735 O O . ASP A 1 91 ? -9.385 -11.995 30.179 1.00 94.88 91 ASP A O 1
ATOM 739 N N . LEU A 1 92 ? -10.085 -9.921 30.721 1.00 93.00 92 LEU A N 1
ATOM 740 C CA . LEU A 1 92 ? -8.785 -9.275 30.522 1.00 93.00 92 LEU A CA 1
ATOM 741 C C . LEU A 1 92 ? -7.765 -9.619 31.611 1.00 93.00 92 LEU A C 1
ATOM 743 O O . LEU A 1 92 ? -6.565 -9.610 31.345 1.00 93.00 92 LEU A O 1
ATOM 747 N N . ASN A 1 93 ? -8.224 -9.914 32.831 1.00 88.19 93 ASN A N 1
ATOM 748 C CA . ASN A 1 93 ? -7.378 -10.161 34.003 1.00 88.19 93 ASN A CA 1
ATOM 749 C C . ASN A 1 93 ? -6.312 -9.072 34.212 1.00 88.19 93 ASN A C 1
ATOM 751 O O . ASN A 1 93 ? -5.148 -9.367 34.473 1.00 88.19 93 ASN A O 1
ATOM 755 N N . TYR A 1 94 ? -6.707 -7.806 34.076 1.00 91.38 94 TYR A N 1
ATOM 756 C CA . TYR A 1 94 ? -5.812 -6.676 34.280 1.00 91.38 94 TYR A CA 1
ATOM 757 C C . TYR A 1 94 ? -5.451 -6.550 35.767 1.00 91.38 94 TYR A C 1
ATOM 759 O O . TYR A 1 94 ? -6.334 -6.495 36.635 1.00 91.38 94 TYR A O 1
ATOM 767 N N . SER A 1 95 ? -4.150 -6.565 36.061 1.00 89.81 95 SER A N 1
ATOM 768 C CA . SER A 1 95 ? -3.607 -6.706 37.417 1.00 89.81 95 SER A CA 1
ATOM 769 C C . SER A 1 95 ? -3.114 -5.404 38.041 1.00 89.81 95 SER A C 1
ATOM 771 O O . SER A 1 95 ? -3.026 -5.342 39.269 1.00 89.81 95 SER A O 1
ATOM 773 N N . GLU A 1 96 ? -2.804 -4.381 37.239 1.00 88.44 96 GLU A N 1
ATOM 774 C CA . GLU A 1 96 ? -2.326 -3.091 37.748 1.00 88.44 96 GLU A CA 1
ATOM 775 C C . GLU A 1 96 ? -3.410 -2.402 38.590 1.00 88.44 96 GLU A C 1
ATOM 777 O O . GLU A 1 96 ? -4.605 -2.620 38.393 1.00 88.44 96 GLU A O 1
ATOM 782 N N . LYS A 1 97 ? -2.988 -1.599 39.574 1.00 87.50 97 LYS A N 1
ATOM 783 C CA . LYS A 1 97 ? -3.889 -0.995 40.568 1.00 87.50 97 LYS A CA 1
ATOM 784 C C . LYS A 1 97 ? -4.721 0.152 39.987 1.00 87.50 97 LYS A C 1
ATOM 786 O O . LYS A 1 97 ? -5.902 0.274 40.306 1.00 87.50 97 LYS A O 1
ATOM 791 N N . GLU A 1 98 ? -4.105 0.995 39.165 1.00 88.31 98 GLU A N 1
ATOM 792 C CA . GLU A 1 98 ? -4.754 2.159 38.557 1.00 88.31 98 GLU A CA 1
ATOM 793 C C . GLU A 1 98 ? -5.817 1.720 37.555 1.00 88.31 98 GLU A C 1
ATOM 795 O O . GLU A 1 98 ? -5.568 0.864 36.715 1.00 88.31 98 GLU A O 1
ATOM 800 N N . TYR A 1 99 ? -7.021 2.288 37.655 1.00 91.50 99 TYR A N 1
ATOM 801 C CA . TYR A 1 99 ? -8.145 1.987 36.760 1.00 91.50 99 TYR A CA 1
ATOM 802 C C . TYR A 1 99 ? -8.524 0.497 36.670 1.00 91.50 99 TYR A C 1
ATOM 804 O O . TYR A 1 99 ? -9.259 0.107 35.764 1.00 91.50 99 TYR A O 1
ATOM 812 N N . LYS A 1 100 ? -8.091 -0.340 37.627 1.00 94.00 100 LYS A N 1
ATOM 813 C CA . LYS A 1 100 ? -8.273 -1.798 37.590 1.00 94.00 100 LYS A CA 1
ATOM 814 C C . LYS A 1 100 ? -9.711 -2.220 37.348 1.00 94.00 100 LYS A C 1
ATOM 816 O O . LYS A 1 100 ? -9.990 -3.068 36.500 1.00 94.00 100 LYS A O 1
ATOM 821 N N . GLU A 1 101 ? -10.613 -1.649 38.137 1.00 95.56 101 GLU A N 1
ATOM 822 C CA . GLU A 1 101 ? -12.038 -1.941 38.064 1.00 95.56 101 GLU A CA 1
ATOM 823 C C . GLU A 1 101 ? -12.606 -1.513 36.720 1.00 95.56 101 GLU A C 1
ATOM 825 O O . GLU A 1 101 ? -13.395 -2.258 36.156 1.00 95.56 101 GLU A O 1
ATOM 830 N N . TRP A 1 102 ? -12.152 -0.372 36.186 1.00 96.25 102 TRP A N 1
ATOM 831 C CA . TRP A 1 102 ? -12.588 0.167 34.901 1.00 96.25 102 TRP A CA 1
ATOM 832 C C . TRP A 1 102 ? -12.111 -0.664 33.708 1.00 96.25 102 TRP A C 1
ATOM 834 O O . TRP A 1 102 ? -12.907 -1.009 32.836 1.00 96.25 102 TRP A O 1
ATOM 844 N N . VAL A 1 103 ? -10.838 -1.056 33.684 1.00 96.75 103 VAL A N 1
ATOM 845 C CA . VAL A 1 103 ? -10.290 -1.896 32.612 1.00 96.75 103 VAL A CA 1
ATOM 846 C C . VAL A 1 103 ? -10.970 -3.266 32.619 1.00 96.75 103 VAL A C 1
ATOM 848 O O . VAL A 1 103 ? -11.411 -3.738 31.577 1.00 96.75 103 VAL A O 1
ATOM 851 N N . ASN A 1 104 ? -11.152 -3.886 33.789 1.00 96.31 104 ASN A N 1
ATOM 852 C CA . ASN A 1 104 ? -11.746 -5.225 33.891 1.00 96.31 104 ASN A CA 1
ATOM 853 C C . ASN A 1 104 ? -13.265 -5.288 33.607 1.00 96.31 104 ASN A C 1
ATOM 855 O O . ASN A 1 104 ? -13.819 -6.393 33.530 1.00 96.31 104 ASN A O 1
ATOM 859 N N . GLN A 1 105 ? -13.937 -4.144 33.408 1.00 97.06 105 GLN A N 1
ATOM 860 C CA . GLN A 1 105 ? -15.303 -4.094 32.857 1.00 97.06 105 GLN A CA 1
ATOM 861 C C . GLN A 1 105 ? -15.339 -4.639 31.429 1.00 97.06 105 GLN A C 1
ATOM 863 O O . GLN A 1 105 ? -16.329 -5.245 31.017 1.00 97.06 105 GLN A O 1
ATOM 868 N N . TRP A 1 106 ? -14.260 -4.413 30.679 1.00 97.75 106 TRP A N 1
ATOM 869 C CA . TRP A 1 106 ? -14.154 -4.795 29.285 1.00 97.75 106 TRP A CA 1
ATOM 870 C C . TRP A 1 106 ? -13.909 -6.291 29.127 1.00 97.75 106 TRP A C 1
ATOM 872 O O . TRP A 1 106 ? -13.153 -6.902 29.886 1.00 97.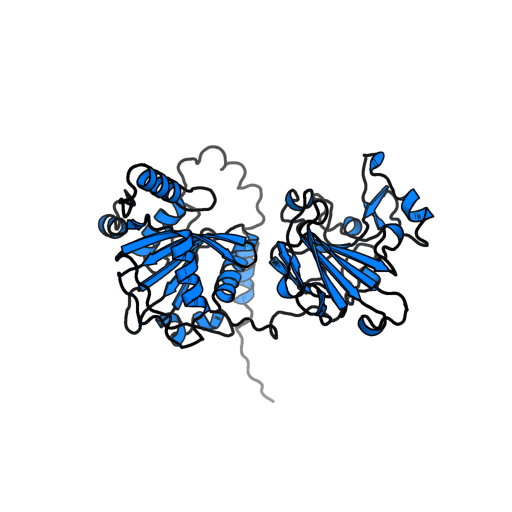75 106 TRP A O 1
ATOM 882 N N . LYS A 1 107 ? -14.557 -6.886 28.122 1.00 96.75 107 LYS A N 1
ATOM 883 C CA . LYS A 1 107 ? -14.510 -8.329 27.856 1.00 96.75 107 LYS A CA 1
ATOM 884 C C . LYS A 1 107 ? -14.131 -8.601 26.408 1.00 96.75 107 LYS A C 1
ATOM 886 O O . LYS A 1 107 ? -14.791 -8.103 25.493 1.00 96.75 107 LYS A O 1
ATOM 891 N N . VAL A 1 108 ? -13.130 -9.453 26.192 1.00 95.88 108 VAL A N 1
ATOM 892 C CA . VAL A 1 108 ? -12.763 -9.901 24.842 1.00 95.88 108 VAL A CA 1
ATOM 893 C C . VAL A 1 108 ? -13.797 -10.915 24.376 1.00 95.88 108 VAL A C 1
ATOM 895 O O . VAL A 1 108 ? -14.056 -11.911 25.048 1.00 95.88 108 VAL A O 1
ATOM 898 N N . ARG A 1 109 ? -14.453 -10.639 23.255 1.00 94.81 109 ARG A N 1
ATOM 899 C CA . ARG A 1 109 ? -15.575 -11.427 22.743 1.00 94.81 109 ARG A CA 1
ATOM 900 C C . ARG A 1 109 ? -15.071 -12.628 21.953 1.00 94.81 109 ARG A C 1
ATOM 902 O O . ARG A 1 109 ? -14.088 -12.535 21.232 1.00 94.81 109 ARG A O 1
ATOM 909 N N . THR A 1 110 ? -15.791 -13.741 22.063 1.00 90.12 110 THR A N 1
ATOM 910 C CA . THR A 1 110 ? -15.493 -14.990 21.337 1.00 90.12 110 THR A CA 1
ATOM 911 C C . THR A 1 110 ? -16.194 -15.098 19.980 1.00 90.12 110 THR A C 1
ATOM 913 O O . THR A 1 110 ? -15.906 -16.011 19.202 1.00 90.12 110 THR A O 1
ATOM 916 N N . ALA A 1 111 ? -17.145 -14.204 19.686 1.00 79.38 111 ALA A N 1
ATOM 917 C CA . ALA A 1 111 ? -17.734 -14.102 18.352 1.00 79.38 111 ALA A CA 1
ATOM 918 C C . ALA A 1 111 ? -16.605 -13.920 17.328 1.00 79.38 111 ALA A C 1
ATOM 920 O O . ALA A 1 111 ? -15.701 -13.135 17.608 1.00 79.38 111 ALA A O 1
ATOM 921 N N . SER A 1 112 ? -16.653 -14.668 16.214 1.00 64.00 112 SER A N 1
ATOM 922 C CA . SER A 1 112 ? -15.594 -14.739 15.194 1.00 64.00 112 SER A CA 1
ATOM 923 C C . SER A 1 112 ? -15.081 -13.344 14.873 1.00 64.00 112 SER A C 1
ATOM 925 O O . SER A 1 112 ? -15.780 -12.521 14.283 1.00 64.00 112 SER A O 1
ATOM 927 N N . SER A 1 113 ? -13.901 -13.043 15.387 1.00 69.75 113 SER A N 1
ATOM 928 C CA . SER A 1 113 ? -13.472 -11.670 15.558 1.00 69.75 113 SER A CA 1
ATOM 929 C C . SER A 1 113 ? -13.082 -11.031 14.236 1.00 69.75 113 SER A C 1
ATOM 931 O O . SER A 1 113 ? -13.429 -9.874 14.032 1.00 69.75 113 SER A O 1
ATOM 933 N N . ASP A 1 114 ? -12.507 -11.797 13.308 1.00 78.69 114 ASP A N 1
ATOM 934 C CA . ASP A 1 114 ? -12.215 -11.340 11.946 1.00 78.69 114 ASP A CA 1
ATOM 935 C C . ASP A 1 114 ? -13.497 -10.953 11.194 1.00 78.69 114 ASP A C 1
ATOM 937 O O . ASP A 1 114 ? -13.580 -9.851 10.662 1.00 78.69 114 ASP A O 1
ATOM 941 N N . GLU A 1 115 ? -14.547 -11.783 11.244 1.00 84.94 115 GLU A N 1
ATOM 942 C CA . GLU A 1 115 ? -15.839 -11.489 10.597 1.00 84.94 115 GLU A CA 1
ATOM 943 C C . GLU A 1 115 ? -16.510 -10.242 11.190 1.00 84.94 115 GLU A C 1
ATOM 945 O O . GLU A 1 115 ? -17.093 -9.421 10.478 1.00 84.94 115 GLU A O 1
ATOM 950 N N . VAL A 1 116 ? -16.450 -10.081 12.518 1.00 89.25 116 VAL A N 1
ATOM 951 C CA . VAL A 1 116 ? -17.014 -8.899 13.182 1.00 89.25 116 VAL A CA 1
ATOM 952 C C . VAL A 1 116 ? -16.207 -7.649 12.837 1.00 89.25 116 VAL A C 1
ATOM 954 O O . VAL A 1 116 ? -16.814 -6.615 12.548 1.00 89.25 116 VAL A O 1
ATOM 957 N N . VAL A 1 117 ? -14.875 -7.741 12.845 1.00 91.88 117 VAL A N 1
ATOM 958 C CA . VAL A 1 117 ? -13.964 -6.654 12.466 1.00 91.88 117 VAL A CA 1
ATOM 959 C C . VAL A 1 117 ? -14.215 -6.235 11.021 1.00 91.88 117 VAL A C 1
ATOM 961 O O . VAL A 1 117 ? -14.473 -5.057 10.771 1.00 91.88 117 VAL A O 1
ATOM 964 N N . GLU A 1 118 ? -14.239 -7.189 10.092 1.00 92.50 118 GLU A N 1
ATOM 965 C CA . GLU A 1 118 ? -14.507 -6.956 8.675 1.00 92.50 118 GLU A CA 1
ATOM 966 C C . GLU A 1 118 ? -15.867 -6.286 8.474 1.00 92.50 118 GLU A C 1
ATOM 968 O O . GLU A 1 118 ? -15.948 -5.228 7.853 1.00 92.50 118 GLU A O 1
ATOM 973 N N . ARG A 1 119 ? -16.934 -6.821 9.077 1.00 93.81 119 ARG A N 1
ATOM 974 C CA . ARG A 1 119 ? -18.282 -6.246 8.973 1.00 93.81 119 ARG A CA 1
ATOM 975 C C . ARG A 1 119 ? -18.355 -4.806 9.486 1.00 93.81 119 ARG A C 1
ATOM 977 O O . ARG A 1 119 ? -19.058 -3.986 8.898 1.00 93.81 119 ARG A O 1
ATOM 984 N N . ILE A 1 120 ? -17.690 -4.491 10.601 1.00 94.62 120 ILE A N 1
ATOM 985 C CA . ILE A 1 120 ? -17.668 -3.125 11.150 1.00 94.62 120 ILE A CA 1
ATOM 986 C C . ILE A 1 120 ? -16.920 -2.193 10.197 1.00 94.62 120 ILE A C 1
ATOM 988 O O . ILE A 1 120 ? -17.417 -1.111 9.879 1.00 94.62 120 ILE A O 1
ATOM 992 N N . ILE A 1 121 ? -15.754 -2.620 9.713 1.00 95.00 121 ILE A N 1
ATOM 993 C CA . ILE A 1 121 ? -14.942 -1.830 8.791 1.00 95.00 121 ILE A CA 1
ATOM 994 C C . ILE A 1 121 ? -15.685 -1.588 7.471 1.00 95.00 121 ILE A C 1
ATOM 996 O O . ILE A 1 121 ? -15.699 -0.456 6.988 1.00 95.00 121 ILE A O 1
ATOM 1000 N N . LEU A 1 122 ? -16.362 -2.599 6.919 1.00 93.56 122 LEU A N 1
ATOM 1001 C CA . LEU A 1 122 ? -17.177 -2.465 5.710 1.00 93.56 122 LEU A CA 1
ATOM 1002 C C . LEU A 1 122 ? -18.279 -1.416 5.883 1.00 93.56 122 LEU A C 1
ATOM 1004 O O . LEU A 1 122 ? -18.358 -0.498 5.075 1.00 93.56 122 LEU A O 1
ATOM 1008 N N . LYS A 1 123 ? -19.034 -1.448 6.987 1.00 96.06 123 LYS A N 1
ATOM 1009 C CA . LYS A 1 123 ? -20.057 -0.424 7.270 1.00 96.06 123 LYS A CA 1
ATOM 1010 C C . LYS A 1 123 ? -19.487 0.992 7.338 1.00 96.06 123 LYS A C 1
ATOM 1012 O O . LYS A 1 123 ? -20.111 1.942 6.870 1.00 96.06 123 LYS A O 1
ATOM 1017 N N . ILE A 1 124 ? -18.294 1.152 7.916 1.00 96.31 124 ILE A N 1
ATOM 1018 C CA . ILE A 1 124 ? -17.601 2.448 7.954 1.00 96.31 124 ILE A CA 1
ATOM 1019 C C . ILE A 1 124 ? -17.188 2.888 6.544 1.00 96.31 124 ILE A C 1
ATOM 1021 O O . ILE A 1 124 ? -17.242 4.083 6.251 1.00 96.31 124 ILE A O 1
ATOM 1025 N N . LYS A 1 125 ? -16.749 1.956 5.691 1.00 93.06 125 LYS A N 1
ATOM 1026 C CA . LYS A 1 125 ? -16.330 2.221 4.306 1.00 93.06 125 LYS A CA 1
ATOM 1027 C C . LYS A 1 125 ? -17.498 2.571 3.388 1.00 93.06 125 LYS A C 1
ATOM 1029 O O . LYS A 1 125 ? -17.363 3.464 2.562 1.00 93.06 125 LYS A O 1
ATOM 1034 N N . GLU A 1 126 ? -18.619 1.872 3.528 1.00 91.56 126 GLU A N 1
ATOM 1035 C CA . GLU A 1 126 ? -19.810 2.031 2.685 1.00 91.56 126 GLU A CA 1
ATOM 1036 C C . GLU A 1 126 ? -20.557 3.343 2.965 1.00 91.56 126 GLU A C 1
ATOM 1038 O O . GLU A 1 126 ? -21.183 3.915 2.070 1.00 91.56 126 GLU A O 1
ATOM 1043 N N . ALA A 1 127 ? -20.462 3.867 4.191 1.00 93.62 127 ALA A N 1
ATOM 1044 C CA . ALA A 1 127 ? -21.051 5.151 4.539 1.00 93.62 127 ALA A CA 1
ATOM 1045 C C . ALA A 1 127 ? -20.383 6.305 3.770 1.00 93.62 127 ALA A C 1
ATOM 1047 O O . ALA A 1 127 ? -19.166 6.490 3.804 1.00 93.62 127 ALA A O 1
ATOM 1048 N N . SER A 1 128 ? -21.193 7.141 3.117 1.00 92.31 128 SER A N 1
ATOM 1049 C CA . SER A 1 128 ? -20.710 8.349 2.436 1.00 92.31 128 SER A CA 1
ATOM 1050 C C . SER A 1 128 ? -20.358 9.467 3.422 1.00 92.31 128 SER A C 1
ATOM 1052 O O . SER A 1 128 ? -20.973 9.587 4.484 1.00 92.31 128 SER A O 1
ATOM 1054 N N . GLY A 1 129 ? -19.417 10.341 3.047 1.00 93.06 129 GLY A N 1
ATOM 1055 C CA . GLY A 1 129 ? -19.012 11.498 3.850 1.00 93.06 129 GLY A CA 1
ATOM 1056 C C . GLY A 1 129 ? -20.194 12.329 4.363 1.00 93.06 129 GLY A C 1
ATOM 1057 O O . GLY A 1 129 ? -21.096 12.702 3.613 1.00 93.06 129 GLY A O 1
ATOM 1058 N N . GLY A 1 130 ? -20.210 12.590 5.669 1.00 92.38 130 GLY A N 1
ATOM 1059 C CA . GLY A 1 130 ? -21.255 13.345 6.356 1.00 92.38 130 GLY A CA 1
ATOM 1060 C C . GLY A 1 130 ? -22.553 12.577 6.634 1.00 92.38 130 GLY A C 1
ATOM 1061 O O . GLY A 1 130 ? -23.421 13.118 7.323 1.00 92.38 130 GLY A O 1
ATOM 1062 N N . LYS A 1 131 ? -22.708 11.342 6.140 1.00 95.62 131 LYS A N 1
ATOM 1063 C CA . LYS A 1 131 ? -23.870 10.481 6.415 1.00 95.62 131 LYS A CA 1
ATOM 1064 C C . LYS A 1 131 ? -23.651 9.628 7.663 1.00 95.62 131 LYS A C 1
ATOM 1066 O O . LYS A 1 131 ? -22.538 9.526 8.177 1.00 95.62 131 LYS A O 1
ATOM 1071 N N . LYS A 1 132 ? -24.735 9.042 8.176 1.00 95.81 132 LYS A N 1
ATOM 1072 C CA . LYS A 1 132 ? -24.665 8.109 9.303 1.00 95.81 132 LYS A CA 1
ATOM 1073 C C . LYS A 1 132 ? -24.091 6.774 8.838 1.00 95.81 132 LYS A C 1
ATOM 1075 O O . LYS A 1 132 ? -24.426 6.309 7.754 1.00 95.81 132 LYS A O 1
ATOM 1080 N N . ILE A 1 133 ? -23.243 6.185 9.669 1.00 96.62 133 ILE A N 1
ATOM 1081 C CA . ILE A 1 133 ? -22.802 4.800 9.541 1.00 96.62 133 ILE A CA 1
ATOM 1082 C C . ILE A 1 133 ? -23.936 3.907 10.046 1.00 96.62 133 ILE A C 1
ATOM 1084 O O . ILE A 1 133 ? -24.582 4.222 11.050 1.00 96.62 133 ILE A O 1
ATOM 1088 N N . ASP A 1 134 ? -24.171 2.800 9.346 1.00 95.44 134 ASP A N 1
ATOM 1089 C CA . ASP A 1 134 ? -25.205 1.835 9.700 1.00 95.44 134 ASP A CA 1
ATOM 1090 C C . ASP A 1 134 ? -25.079 1.341 11.140 1.00 95.44 134 ASP A C 1
ATOM 1092 O O . ASP A 1 134 ? -23.983 1.133 11.665 1.00 95.44 134 ASP A O 1
ATOM 1096 N N . THR A 1 135 ? -26.233 1.076 11.758 1.00 96.00 135 THR A N 1
ATOM 1097 C CA . THR A 1 135 ? -26.299 0.665 13.163 1.00 96.00 135 THR A CA 1
ATOM 1098 C C . THR A 1 135 ? -25.431 -0.569 13.421 1.00 96.00 135 THR A C 1
ATOM 1100 O O . THR A 1 135 ? -25.490 -1.570 12.693 1.00 96.00 135 THR A O 1
ATOM 1103 N N . LEU A 1 136 ? -24.627 -0.503 14.480 1.00 95.44 136 LEU A N 1
ATOM 1104 C CA . LEU A 1 136 ? -23.764 -1.581 14.945 1.00 95.44 136 LEU A CA 1
ATOM 1105 C C . LEU A 1 136 ? -24.382 -2.216 16.190 1.00 95.44 136 LEU A C 1
ATOM 1107 O O . LEU A 1 136 ? -24.615 -1.537 17.189 1.00 95.44 136 LEU A O 1
ATOM 1111 N N . ASN A 1 137 ? -24.619 -3.526 16.120 1.00 94.69 137 ASN A N 1
ATOM 1112 C CA . ASN A 1 137 ? -25.092 -4.332 17.242 1.00 94.69 137 ASN A CA 1
ATOM 1113 C C . ASN A 1 137 ? -23.923 -5.161 17.779 1.00 94.69 137 ASN A C 1
ATOM 1115 O O . ASN A 1 137 ? -23.492 -6.126 17.142 1.00 94.69 137 ASN A O 1
ATOM 1119 N N . LEU A 1 138 ? -23.389 -4.738 18.919 1.00 94.56 138 LEU A N 1
ATOM 1120 C CA . LEU A 1 138 ? -22.200 -5.271 19.578 1.00 94.56 138 LEU A CA 1
ATOM 1121 C C . LEU A 1 138 ? -22.517 -5.591 21.049 1.00 94.56 138 LEU A C 1
ATOM 1123 O O . LEU A 1 138 ? -23.661 -5.509 21.490 1.00 94.56 138 LEU A O 1
ATOM 1127 N N . ALA A 1 139 ? -21.522 -6.022 21.816 1.00 94.56 139 ALA A N 1
ATOM 1128 C CA . ALA A 1 139 ? -21.658 -6.201 23.256 1.00 94.56 139 ALA A CA 1
ATOM 1129 C C . ALA A 1 139 ? -21.205 -4.927 23.977 1.00 94.56 139 ALA A C 1
ATOM 1131 O O . ALA A 1 139 ? -20.130 -4.420 23.690 1.00 94.56 139 ALA A O 1
ATOM 1132 N N . THR A 1 140 ? -21.978 -4.442 24.948 1.00 96.38 140 THR A N 1
ATOM 1133 C CA . THR A 1 140 ? -21.534 -3.371 25.857 1.00 96.38 140 THR A CA 1
ATOM 1134 C C . THR A 1 140 ? -20.196 -3.743 26.496 1.00 96.38 140 THR A C 1
ATOM 1136 O O . THR A 1 140 ? -20.046 -4.871 26.972 1.00 96.38 140 THR A O 1
ATOM 1139 N N . LYS A 1 141 ? -19.231 -2.815 26.484 1.00 97.25 141 LYS A N 1
ATOM 1140 C CA . LYS A 1 141 ? -17.842 -3.043 26.922 1.00 97.25 141 LYS A CA 1
ATOM 1141 C C . LYS A 1 141 ? -17.181 -4.257 26.245 1.00 97.25 141 LYS A C 1
ATOM 1143 O O . LYS A 1 141 ? -16.387 -4.982 26.847 1.00 97.25 141 LYS A O 1
ATOM 1148 N N . GLY A 1 142 ? -17.531 -4.519 24.987 1.00 96.56 142 GLY A N 1
ATOM 1149 C CA . GLY A 1 142 ? -16.991 -5.620 24.195 1.00 96.56 142 GLY A CA 1
ATOM 1150 C C . GLY A 1 142 ? -15.731 -5.221 23.434 1.00 96.56 142 GLY A C 1
ATOM 1151 O O . GLY A 1 142 ? -15.700 -4.148 22.829 1.00 96.56 142 GLY A O 1
ATOM 1152 N N . ILE A 1 143 ? -14.733 -6.109 23.424 1.00 97.38 143 ILE A N 1
ATOM 1153 C CA . ILE A 1 143 ? -13.514 -6.002 22.611 1.00 97.38 143 ILE A CA 1
ATOM 1154 C C . ILE A 1 143 ? -13.484 -7.149 21.600 1.00 97.38 143 ILE A C 1
ATOM 1156 O O . ILE A 1 143 ? -13.586 -8.314 21.981 1.00 97.38 143 ILE A O 1
ATOM 1160 N N . TYR A 1 144 ? -13.322 -6.834 20.321 1.00 95.69 144 TYR A N 1
ATOM 1161 C CA . TYR A 1 144 ? -13.222 -7.802 19.230 1.00 95.69 144 TYR A CA 1
ATOM 1162 C C . TYR A 1 144 ? -11.806 -7.749 18.659 1.00 95.69 144 TYR A C 1
ATOM 1164 O O . TYR A 1 144 ? -11.408 -6.715 18.129 1.00 95.69 144 TYR A O 1
ATOM 1172 N N . VAL A 1 145 ? -11.041 -8.834 18.811 1.00 93.75 145 VAL A N 1
ATOM 1173 C CA . VAL A 1 145 ? -9.623 -8.908 18.417 1.00 93.75 145 VAL A CA 1
ATOM 1174 C C . VAL A 1 145 ? -9.447 -9.749 17.169 1.00 93.75 145 VAL A C 1
ATOM 1176 O O . VAL A 1 145 ? -9.699 -10.943 17.206 1.00 93.75 145 VAL A O 1
ATOM 1179 N N . GLY A 1 146 ? -9.021 -9.159 16.067 1.00 91.00 146 GLY A N 1
ATOM 1180 C CA . GLY A 1 146 ? -8.894 -9.880 14.808 1.00 91.00 146 GLY A CA 1
ATOM 1181 C C . GLY A 1 146 ? -7.772 -9.340 13.950 1.00 91.00 146 GLY A C 1
ATOM 1182 O O . GLY A 1 146 ? -6.931 -8.556 14.397 1.00 91.00 146 GLY A O 1
ATOM 1183 N N . LYS A 1 147 ? -7.780 -9.761 12.698 1.00 90.19 147 LYS A N 1
ATOM 1184 C CA . LYS A 1 147 ? -6.880 -9.290 11.659 1.00 90.19 147 LYS A CA 1
ATOM 1185 C C . LYS A 1 147 ? -7.681 -8.630 10.554 1.00 90.19 147 LYS A C 1
ATOM 1187 O O . LYS A 1 147 ? -8.785 -9.052 10.223 1.00 90.19 147 LYS A O 1
ATOM 1192 N N . TYR A 1 148 ? -7.114 -7.589 9.962 1.00 90.38 148 TYR A N 1
ATOM 1193 C CA . TYR A 1 148 ? -7.718 -6.940 8.808 1.00 90.38 148 TYR A CA 1
ATOM 1194 C C . TYR A 1 148 ? -6.658 -6.537 7.792 1.00 90.38 148 TYR A C 1
ATOM 1196 O O . TYR A 1 148 ? -5.584 -6.056 8.156 1.00 90.38 148 TYR A O 1
ATOM 1204 N N . LYS A 1 149 ? -6.959 -6.742 6.507 1.00 87.56 149 LYS A N 1
ATOM 1205 C CA . LYS A 1 149 ? -6.035 -6.461 5.409 1.00 87.56 149 LYS A CA 1
ATOM 1206 C C . LYS A 1 149 ? -6.417 -5.167 4.692 1.00 87.56 149 LYS A C 1
ATOM 1208 O O . LYS A 1 149 ? -7.517 -5.055 4.157 1.00 87.56 149 LYS A O 1
ATOM 1213 N N . ILE A 1 150 ? -5.486 -4.216 4.633 1.00 80.81 150 ILE A N 1
ATOM 1214 C CA . ILE A 1 150 ? -5.582 -2.992 3.821 1.00 80.81 150 ILE A CA 1
ATOM 1215 C C . ILE A 1 150 ? -4.395 -2.977 2.863 1.00 80.81 150 ILE A C 1
ATOM 1217 O O . ILE A 1 150 ? -3.261 -3.171 3.290 1.00 80.81 150 ILE A O 1
ATOM 1221 N N . ASP A 1 151 ? -4.666 -2.807 1.565 1.00 72.25 151 ASP A N 1
ATOM 1222 C CA . ASP A 1 151 ? -3.655 -2.758 0.495 1.00 72.25 151 ASP A CA 1
ATOM 1223 C C . ASP A 1 151 ? -2.610 -3.891 0.552 1.00 72.25 151 ASP A C 1
ATOM 1225 O O . ASP A 1 151 ? -1.422 -3.710 0.303 1.00 72.25 151 ASP A O 1
ATOM 1229 N N . GLY A 1 152 ? -3.063 -5.105 0.881 1.00 71.88 152 GLY A N 1
ATOM 1230 C CA . GLY A 1 152 ? -2.213 -6.298 0.934 1.00 71.88 152 GLY A CA 1
ATOM 1231 C C . GLY A 1 152 ? -1.466 -6.501 2.255 1.00 71.88 152 GLY A C 1
ATOM 1232 O O . GLY A 1 152 ? -0.970 -7.605 2.484 1.00 71.88 152 GLY A O 1
ATOM 1233 N N . VAL A 1 153 ? -1.457 -5.511 3.150 1.00 76.12 153 VAL A N 1
ATOM 1234 C CA . VAL A 1 153 ? -0.837 -5.593 4.478 1.00 76.12 153 VAL A CA 1
ATOM 1235 C C . VAL A 1 153 ? -1.874 -6.040 5.507 1.00 76.12 153 VAL A C 1
ATOM 1237 O O . VAL A 1 153 ? -2.950 -5.455 5.605 1.00 76.12 153 VAL A O 1
ATOM 1240 N N . GLU A 1 154 ? -1.570 -7.106 6.249 1.00 85.75 154 GLU A N 1
ATOM 1241 C CA . GLU A 1 154 ? -2.419 -7.641 7.320 1.00 85.75 154 GLU A CA 1
ATOM 1242 C C . GLU A 1 154 ? -2.032 -7.020 8.664 1.00 85.75 154 GLU A C 1
ATOM 1244 O O . GLU A 1 154 ? -0.878 -7.101 9.078 1.00 85.75 154 GLU A O 1
ATOM 1249 N N . TYR A 1 155 ? -3.005 -6.426 9.349 1.00 89.62 155 TYR A N 1
ATOM 1250 C CA . TYR A 1 155 ? -2.822 -5.745 10.626 1.00 89.62 155 TYR A CA 1
ATOM 1251 C C . TYR A 1 155 ? -3.588 -6.463 11.735 1.00 89.62 155 TYR A C 1
ATOM 1253 O O . TYR A 1 155 ? -4.765 -6.779 11.539 1.00 89.62 155 TYR A O 1
ATOM 1261 N N . PRO A 1 156 ? -2.984 -6.654 12.918 1.00 91.62 156 PRO A N 1
ATOM 1262 C CA . PRO A 1 156 ? -3.724 -6.930 14.143 1.00 91.62 156 PRO A CA 1
ATOM 1263 C C . PRO A 1 156 ? -4.579 -5.726 14.552 1.00 91.62 156 PRO A C 1
ATOM 1265 O O . PRO A 1 156 ? -4.111 -4.584 14.579 1.00 91.62 156 PRO A O 1
ATOM 1268 N N . VAL A 1 157 ? -5.846 -5.993 14.864 1.00 94.12 157 VAL A N 1
ATOM 1269 C CA . VAL A 1 157 ? -6.871 -4.989 15.159 1.00 94.12 157 VAL A CA 1
ATOM 1270 C C . VAL A 1 157 ? -7.616 -5.367 16.432 1.00 94.12 157 VAL A C 1
ATOM 1272 O O . VAL A 1 157 ? -7.975 -6.527 16.634 1.00 94.12 157 VAL A O 1
ATOM 1275 N N . ALA A 1 158 ? -7.914 -4.373 17.265 1.00 96.25 158 ALA A N 1
ATOM 1276 C CA . ALA A 1 158 ? -8.874 -4.492 18.355 1.00 96.25 158 ALA A CA 1
ATOM 1277 C C . ALA A 1 158 ? -9.974 -3.436 18.190 1.00 96.25 158 ALA A C 1
ATOM 1279 O O . ALA A 1 158 ? -9.683 -2.244 18.084 1.00 96.25 158 ALA A O 1
ATOM 1280 N N . ILE A 1 159 ? -11.238 -3.864 18.167 1.00 97.38 159 ILE A N 1
ATOM 1281 C CA . ILE A 1 159 ? -12.397 -2.967 18.114 1.00 97.38 159 ILE A CA 1
ATOM 1282 C C . ILE A 1 159 ? -13.123 -2.980 19.452 1.00 97.38 159 ILE A C 1
ATOM 1284 O O . ILE A 1 159 ? -13.538 -4.033 19.934 1.00 97.38 159 ILE A O 1
ATOM 1288 N N . TYR A 1 160 ? -13.314 -1.796 20.017 1.00 97.94 160 TYR A N 1
ATOM 1289 C CA . TYR A 1 160 ? -13.941 -1.560 21.307 1.00 97.94 160 TYR A CA 1
ATOM 1290 C C . TYR A 1 160 ? -15.331 -0.982 21.095 1.00 97.94 160 TYR A C 1
ATOM 1292 O O . TYR A 1 160 ? -15.512 -0.046 20.317 1.00 97.94 160 TYR A O 1
ATOM 1300 N N . SER A 1 161 ? -16.302 -1.520 21.818 1.00 96.75 161 SER A N 1
ATOM 1301 C CA . SER A 1 161 ? -17.684 -1.048 21.812 1.00 96.75 161 SER A CA 1
ATOM 1302 C C . SER A 1 161 ? -18.114 -0.650 23.212 1.00 96.75 161 SER A C 1
ATOM 1304 O O . SER A 1 161 ? -18.154 -1.478 24.120 1.00 96.75 161 SER A O 1
ATOM 1306 N N . GLU A 1 162 ? -18.445 0.626 23.384 1.00 96.31 162 GLU A N 1
ATOM 1307 C CA . GLU A 1 162 ? -18.856 1.161 24.683 1.00 96.31 162 GLU A CA 1
ATOM 1308 C C . GLU A 1 162 ? -20.229 0.615 25.098 1.00 96.31 162 GLU A C 1
ATOM 1310 O O . GLU A 1 162 ? -20.458 0.292 26.262 1.00 96.31 162 GLU A O 1
ATOM 1315 N N . LYS A 1 163 ? -21.124 0.428 24.123 1.00 95.06 163 LYS A N 1
ATOM 1316 C CA . LYS 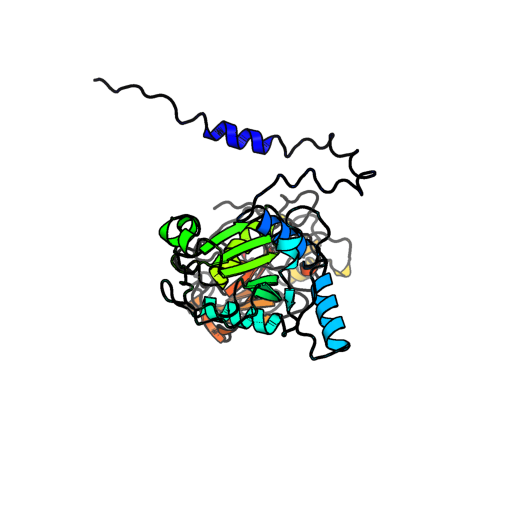A 1 163 ? -22.513 -0.008 24.305 1.00 95.06 163 LYS A CA 1
ATOM 1317 C C . LYS A 1 163 ? -22.942 -1.017 23.243 1.00 95.06 163 LYS A C 1
ATOM 1319 O O . LYS A 1 163 ? -22.302 -1.161 22.204 1.00 95.06 163 LYS A O 1
ATOM 1324 N N . SER A 1 164 ? -24.054 -1.700 23.499 1.00 94.00 164 SER A N 1
ATOM 1325 C CA . SER A 1 164 ? -24.543 -2.784 22.646 1.00 94.00 164 SER A CA 1
ATOM 1326 C C . SER A 1 164 ? -25.170 -2.340 21.325 1.00 94.00 164 SER A C 1
ATOM 1328 O O . SER A 1 164 ? -25.138 -3.090 20.354 1.00 94.00 164 SER A O 1
ATOM 1330 N N . THR A 1 165 ? -25.721 -1.130 21.258 1.00 95.62 165 THR A N 1
ATOM 1331 C CA . THR A 1 165 ? -26.318 -0.582 20.036 1.00 95.62 165 THR A CA 1
ATOM 1332 C C . THR A 1 165 ? -25.771 0.813 19.791 1.00 95.62 165 THR A C 1
ATOM 1334 O O . THR A 1 165 ? -25.969 1.724 20.596 1.00 95.62 165 THR A O 1
ATOM 1337 N N . ILE A 1 166 ? -25.074 0.976 18.670 1.00 95.44 166 ILE A N 1
ATOM 1338 C CA . ILE A 1 166 ? -24.455 2.234 18.251 1.00 95.44 166 ILE A CA 1
ATOM 1339 C C . ILE A 1 166 ? -25.117 2.649 16.937 1.00 95.44 166 ILE A C 1
ATOM 1341 O O . ILE A 1 166 ? -24.984 1.937 15.944 1.00 95.44 166 ILE A O 1
ATOM 1345 N N . SER A 1 167 ? -25.861 3.758 16.926 1.00 88.50 167 SER A N 1
ATOM 1346 C CA . SER A 1 167 ? -26.794 4.075 15.826 1.00 88.50 167 SER A CA 1
ATOM 1347 C C . SER A 1 167 ? -26.716 5.514 15.305 1.00 88.50 167 SER A C 1
ATOM 1349 O O . SER A 1 167 ? -27.532 5.902 14.473 1.00 88.50 167 SER A O 1
ATOM 1351 N N . ASN A 1 168 ? -25.746 6.318 15.752 1.00 91.25 168 ASN A N 1
ATOM 1352 C CA . ASN A 1 168 ? -25.592 7.719 15.332 1.00 91.25 168 ASN A CA 1
ATOM 1353 C C . ASN A 1 168 ? -24.135 8.130 15.072 1.00 91.25 168 ASN A C 1
ATOM 1355 O O . ASN A 1 168 ? -23.778 9.291 15.254 1.00 91.25 168 ASN A O 1
ATOM 1359 N N . LEU A 1 169 ? -23.281 7.199 14.645 1.00 96.25 169 LEU A N 1
ATOM 1360 C CA . LEU A 1 169 ? -21.939 7.570 14.200 1.00 96.25 169 LEU A CA 1
ATOM 1361 C C . LEU A 1 169 ? -22.024 8.268 12.849 1.00 96.25 169 LEU A C 1
ATOM 1363 O O . LEU A 1 169 ? -22.645 7.757 11.917 1.00 96.25 169 LEU A O 1
ATOM 1367 N N . LYS A 1 170 ? -21.377 9.423 12.729 1.00 96.06 170 LYS A N 1
ATOM 1368 C CA . LYS A 1 170 ? -21.265 10.144 11.465 1.00 96.06 170 LYS A CA 1
ATOM 1369 C C . LYS A 1 170 ? -19.965 9.767 10.769 1.00 96.06 170 LYS A C 1
ATOM 1371 O O . LYS A 1 170 ? -18.897 9.768 11.376 1.00 96.06 170 LYS A O 1
ATOM 1376 N N . LYS A 1 171 ? -20.040 9.496 9.469 1.00 96.06 171 LYS A N 1
ATOM 1377 C CA . LYS A 1 171 ? -18.859 9.326 8.635 1.00 96.06 171 LYS A CA 1
ATOM 1378 C C . LYS A 1 171 ? -18.154 10.668 8.471 1.00 96.06 171 LYS A C 1
ATOM 1380 O O . LYS A 1 171 ? -18.633 11.540 7.744 1.00 96.06 171 LYS A O 1
ATOM 1385 N N . VAL A 1 172 ? -16.997 10.816 9.103 1.00 96.56 172 VAL A N 1
ATOM 1386 C CA . VAL A 1 172 ? -16.063 11.896 8.772 1.00 96.56 172 VAL A CA 1
ATOM 1387 C C . VAL A 1 172 ? -15.357 11.536 7.470 1.00 96.56 172 VAL A C 1
ATOM 1389 O O . VAL A 1 172 ? -14.870 10.415 7.311 1.00 96.56 172 VAL A O 1
ATOM 1392 N N . GLN A 1 173 ? -15.350 12.481 6.533 1.00 95.12 173 GLN A N 1
ATOM 1393 C CA . GLN A 1 173 ? -14.598 12.376 5.294 1.00 95.12 173 GLN A CA 1
ATOM 1394 C C . GLN A 1 173 ? -13.996 13.740 4.946 1.00 95.12 173 GLN A C 1
ATOM 1396 O O . GLN A 1 173 ? -14.729 14.721 4.838 1.00 95.12 173 GLN A O 1
ATOM 1401 N N . VAL A 1 174 ? -12.682 13.786 4.756 1.00 92.06 174 VAL A N 1
ATOM 1402 C CA . VAL A 1 174 ? -11.890 14.999 4.518 1.00 92.06 174 VAL A CA 1
ATOM 1403 C C . VAL A 1 174 ? -11.044 14.863 3.252 1.00 92.06 174 VAL A C 1
ATOM 1405 O O . VAL A 1 174 ? -10.842 13.752 2.759 1.00 92.06 174 VAL A O 1
ATOM 1408 N N . ALA A 1 175 ? -10.572 15.986 2.711 1.00 84.88 175 ALA A N 1
ATOM 1409 C CA . ALA A 1 175 ? -9.602 15.980 1.615 1.00 84.88 175 ALA A CA 1
ATOM 1410 C C . ALA A 1 175 ? -8.180 15.749 2.149 1.00 84.88 175 ALA A C 1
ATOM 1412 O O . ALA A 1 175 ? -7.481 14.873 1.653 1.00 84.88 175 ALA A O 1
ATOM 1413 N N . GLU A 1 176 ? -7.810 16.456 3.221 1.00 82.25 176 GLU A N 1
ATOM 1414 C CA . GLU A 1 176 ? -6.481 16.395 3.832 1.00 82.25 176 GLU A CA 1
ATOM 1415 C C . GLU A 1 176 ? -6.530 15.821 5.251 1.00 82.25 176 GLU A C 1
ATOM 1417 O O . GLU A 1 176 ? -7.474 16.063 6.001 1.00 82.25 176 GLU A O 1
ATOM 1422 N N . ILE A 1 177 ? -5.490 15.088 5.668 1.00 85.00 177 ILE A N 1
ATOM 1423 C CA . ILE A 1 177 ? -5.419 14.505 7.025 1.00 85.00 177 ILE A CA 1
ATOM 1424 C C . ILE A 1 177 ? -5.468 15.595 8.104 1.00 85.00 177 ILE A C 1
ATOM 1426 O O . ILE A 1 177 ? -6.093 15.394 9.144 1.00 85.00 177 ILE A O 1
ATOM 1430 N N . SER A 1 178 ? -4.848 16.753 7.860 1.00 83.81 178 SER A N 1
ATOM 1431 C CA . SER A 1 178 ? -4.832 17.885 8.796 1.00 83.81 178 SER A CA 1
ATOM 1432 C C . SER A 1 178 ? -6.229 18.444 9.089 1.00 83.81 178 SER A C 1
ATOM 1434 O O . SER A 1 178 ? -6.460 18.973 10.175 1.00 83.81 178 SER A O 1
ATOM 1436 N N . ASP A 1 179 ? -7.192 18.267 8.179 1.00 89.75 179 ASP A N 1
ATOM 1437 C CA . ASP A 1 179 ? -8.577 18.690 8.395 1.00 89.75 179 ASP A CA 1
ATOM 1438 C C . ASP A 1 179 ? -9.278 17.873 9.487 1.00 89.75 179 ASP A C 1
ATOM 1440 O O . ASP A 1 179 ? -10.277 18.334 10.045 1.00 89.75 179 ASP A O 1
ATOM 1444 N N . LEU A 1 180 ? -8.770 16.685 9.834 1.00 92.00 180 LEU A N 1
ATOM 1445 C CA . LEU A 1 180 ? -9.305 15.881 10.938 1.00 92.00 180 LEU A CA 1
ATOM 1446 C C . LEU A 1 180 ? -9.131 16.569 12.294 1.00 92.00 180 LEU A C 1
ATOM 1448 O O . LEU A 1 180 ? -9.897 16.282 13.207 1.00 92.00 180 LEU A O 1
ATOM 1452 N N . GLU A 1 181 ? -8.183 17.503 12.414 1.00 89.50 181 GLU A N 1
ATOM 1453 C CA . GLU A 1 181 ? -7.948 18.278 13.636 1.00 89.50 181 GLU A CA 1
ATOM 1454 C C . GLU A 1 181 ? -8.953 19.422 13.827 1.00 89.50 181 GLU A C 1
ATOM 1456 O O . GLU A 1 181 ? -9.049 19.989 14.917 1.00 89.50 181 GLU A O 1
ATOM 1461 N N . LYS A 1 182 ? -9.743 19.755 12.798 1.00 91.31 182 LYS A N 1
ATOM 1462 C CA . LYS A 1 182 ? -10.800 20.766 12.902 1.00 91.31 182 LYS A CA 1
ATOM 1463 C C . LYS A 1 182 ? -11.892 20.284 13.857 1.00 91.31 182 LYS A C 1
ATOM 1465 O O . LYS A 1 182 ? -12.318 19.131 13.798 1.00 91.31 182 LYS A O 1
ATOM 1470 N N . GLU A 1 183 ? -12.395 21.186 14.698 1.00 91.88 183 GLU A N 1
ATOM 1471 C CA . GLU A 1 183 ? -13.399 20.888 15.734 1.00 91.88 183 GLU A CA 1
ATOM 1472 C C . GLU A 1 183 ? -14.646 20.178 15.177 1.00 91.88 183 GLU A C 1
ATOM 1474 O O . GLU A 1 183 ? -15.158 19.226 15.770 1.00 91.88 183 GLU A O 1
ATOM 1479 N N . GLU A 1 184 ? -15.094 20.585 13.987 1.00 93.00 184 GLU A N 1
ATOM 1480 C CA . GLU A 1 184 ? -16.235 19.988 13.287 1.00 93.00 184 GLU A CA 1
ATOM 1481 C C . GLU A 1 184 ? -16.063 18.496 12.966 1.00 93.00 184 GLU A C 1
ATOM 1483 O O . GLU A 1 184 ? -17.062 17.779 12.906 1.00 93.00 184 GLU A O 1
ATOM 1488 N N . ASN A 1 185 ? -14.819 18.035 12.802 1.00 94.69 185 ASN A N 1
ATOM 1489 C CA . ASN A 1 185 ? -14.461 16.645 12.538 1.00 94.69 185 ASN A CA 1
ATOM 1490 C C . ASN A 1 185 ? -14.084 15.922 13.835 1.00 94.69 185 ASN A C 1
ATOM 1492 O O . ASN A 1 185 ? -14.609 14.835 14.091 1.00 94.69 185 ASN A O 1
ATOM 1496 N N . ARG A 1 186 ? -13.269 16.553 14.697 1.00 92.88 186 ARG A N 1
ATOM 1497 C CA . ARG A 1 186 ? -12.827 16.000 15.991 1.00 92.88 186 ARG A CA 1
ATOM 1498 C C . ARG A 1 186 ? -13.976 15.572 16.897 1.00 92.88 186 ARG A C 1
ATOM 1500 O O . ARG A 1 186 ? -13.842 14.584 17.612 1.00 92.88 186 ARG A O 1
ATOM 1507 N N . LYS A 1 187 ? -15.110 16.277 16.856 1.00 94.06 187 LYS A N 1
ATOM 1508 C CA . LYS A 1 187 ? -16.303 15.920 17.645 1.00 94.06 187 LYS A CA 1
ATOM 1509 C C . LYS A 1 187 ? -16.986 14.617 17.208 1.00 94.06 187 LYS A C 1
ATOM 1511 O O . LYS A 1 187 ? -17.847 14.128 17.926 1.00 94.06 187 LYS A O 1
ATOM 1516 N N . HIS A 1 188 ? -16.647 14.087 16.032 1.00 96.88 188 HIS A N 1
ATOM 1517 C CA . HIS A 1 188 ? -17.190 12.835 15.495 1.00 96.88 188 HIS A CA 1
ATOM 1518 C C . HIS A 1 188 ? -16.116 11.747 15.354 1.00 96.88 188 HIS A C 1
ATOM 1520 O O . HIS A 1 188 ? -16.429 10.561 15.450 1.00 96.88 188 HIS A O 1
ATOM 1526 N N . LEU A 1 189 ? -14.860 12.132 15.113 1.00 97.31 189 LEU A N 1
ATOM 1527 C CA . LEU A 1 189 ? -13.737 11.221 14.923 1.00 97.31 189 LEU A CA 1
ATOM 1528 C C . LEU A 1 189 ? -12.443 11.848 15.446 1.00 97.31 189 LEU A C 1
ATOM 1530 O O . LEU A 1 189 ? -12.011 12.881 14.941 1.00 97.31 189 LEU A O 1
ATOM 1534 N N . ARG A 1 190 ? -11.781 11.181 16.394 1.00 95.75 190 ARG A N 1
ATOM 1535 C CA . ARG A 1 190 ? -10.408 11.505 16.808 1.00 95.75 190 ARG A CA 1
ATOM 1536 C C . ARG A 1 190 ? -9.451 10.428 16.335 1.00 95.75 190 ARG A C 1
ATOM 1538 O O . ARG A 1 190 ? -9.743 9.239 16.457 1.00 95.75 190 ARG A O 1
ATOM 1545 N N . ILE A 1 191 ? -8.309 10.864 15.816 1.00 94.00 191 ILE A N 1
ATOM 1546 C CA . ILE A 1 191 ? -7.224 9.992 15.379 1.00 94.00 191 ILE A CA 1
ATOM 1547 C C . ILE A 1 191 ? -6.016 10.281 16.252 1.00 94.00 191 ILE A C 1
ATOM 1549 O O . ILE A 1 191 ? -5.485 11.387 16.226 1.00 94.00 191 ILE A O 1
ATOM 1553 N N . GLU A 1 192 ? -5.587 9.293 17.023 1.00 91.00 192 GLU A N 1
ATOM 1554 C CA . GLU A 1 192 ? -4.455 9.427 17.935 1.00 91.00 192 GLU A CA 1
ATOM 1555 C C . GLU A 1 192 ? -3.528 8.236 17.790 1.00 91.00 192 GLU A C 1
ATOM 1557 O O . GLU A 1 192 ? -3.942 7.151 17.395 1.00 91.00 192 GLU A O 1
ATOM 1562 N N . GLU A 1 193 ? -2.247 8.425 18.062 1.00 88.25 193 GLU A N 1
ATOM 1563 C CA . GLU A 1 193 ? -1.259 7.388 17.829 1.00 88.25 193 GLU A CA 1
ATOM 1564 C C . GLU A 1 193 ? -0.115 7.486 18.822 1.00 88.25 193 GLU A C 1
ATOM 1566 O O . GLU A 1 193 ? 0.299 8.566 19.231 1.00 88.25 193 GLU A O 1
ATOM 1571 N N . THR A 1 194 ? 0.421 6.329 19.181 1.00 85.62 194 THR A N 1
ATOM 1572 C CA . THR A 1 194 ? 1.718 6.256 19.858 1.00 85.62 194 THR A CA 1
ATOM 1573 C C . THR A 1 194 ? 2.826 6.351 18.815 1.00 85.62 194 THR A C 1
ATOM 1575 O O . THR A 1 194 ? 2.589 6.110 17.629 1.00 85.62 194 THR A O 1
ATOM 1578 N N . TYR A 1 195 ? 4.056 6.644 19.236 1.00 76.75 195 TYR A N 1
ATOM 1579 C CA . TYR A 1 195 ? 5.173 6.768 18.297 1.00 76.75 195 TYR A CA 1
ATOM 1580 C C . TYR A 1 195 ? 5.389 5.484 17.471 1.00 76.75 195 TYR A C 1
ATOM 1582 O O . TYR A 1 195 ? 5.438 5.548 16.246 1.00 76.75 195 TYR A O 1
ATOM 1590 N N . ILE A 1 196 ? 5.419 4.312 18.122 1.00 75.44 196 ILE A N 1
ATOM 1591 C CA . ILE A 1 196 ? 5.745 3.034 17.458 1.00 75.44 196 ILE A CA 1
ATOM 1592 C C . ILE A 1 196 ? 4.711 1.912 17.595 1.00 75.44 196 ILE A C 1
ATOM 1594 O O . ILE A 1 196 ? 4.806 0.951 16.845 1.00 75.44 196 ILE A O 1
ATOM 1598 N N . LYS A 1 197 ? 3.769 1.962 18.547 1.00 85.31 197 LYS A N 1
ATOM 1599 C CA . LYS A 1 197 ? 2.992 0.762 18.917 1.00 85.31 197 LYS A CA 1
ATOM 1600 C C . LYS A 1 197 ? 1.723 0.619 18.084 1.00 85.31 197 LYS A C 1
ATOM 1602 O O . LYS A 1 197 ? 1.509 -0.382 17.411 1.00 85.31 197 LYS A O 1
ATOM 1607 N N . TYR A 1 198 ? 0.861 1.624 18.141 1.00 91.19 198 TYR A N 1
ATOM 1608 C CA . TYR A 1 198 ? -0.477 1.557 17.566 1.00 91.19 198 TYR A CA 1
ATOM 1609 C C . TYR A 1 198 ? -1.061 2.931 17.224 1.00 91.19 198 TYR A C 1
ATOM 1611 O O . TYR A 1 198 ? -0.655 3.963 17.768 1.00 91.19 198 TYR A O 1
ATOM 1619 N N . LEU A 1 199 ? -2.043 2.890 16.328 1.00 93.69 199 LEU A N 1
ATOM 1620 C CA . LEU A 1 199 ? -2.962 3.948 15.923 1.00 93.69 199 LEU A CA 1
ATOM 1621 C C . LEU A 1 199 ? -4.347 3.668 16.524 1.00 93.69 199 LEU A C 1
ATOM 1623 O O . LEU A 1 199 ? -4.774 2.516 16.588 1.00 93.69 199 LEU A O 1
ATOM 1627 N N . VAL A 1 200 ? -5.057 4.716 16.926 1.00 96.81 200 VAL A N 1
ATOM 1628 C CA . VAL A 1 200 ? -6.416 4.685 17.465 1.00 96.81 200 VAL A CA 1
ATOM 1629 C C . VAL A 1 200 ? -7.321 5.594 16.637 1.00 96.81 200 VAL A C 1
ATOM 1631 O O . VAL A 1 200 ? -7.017 6.765 16.421 1.00 96.81 200 VAL A O 1
ATOM 1634 N N . LEU A 1 201 ? -8.459 5.052 16.203 1.00 98.00 201 LEU A N 1
ATOM 1635 C CA . LEU A 1 201 ? -9.559 5.782 15.584 1.00 98.00 201 LEU A CA 1
ATOM 1636 C C . LEU A 1 201 ? -10.769 5.717 16.517 1.00 98.00 201 LEU A C 1
ATOM 1638 O O . LEU A 1 201 ? -11.398 4.666 16.650 1.00 98.00 201 LEU A O 1
ATOM 1642 N N . ALA A 1 202 ? -11.081 6.827 17.176 1.00 98.12 202 ALA A N 1
ATOM 1643 C CA . ALA A 1 202 ? -12.154 6.932 18.157 1.00 98.12 202 ALA A CA 1
ATOM 1644 C C . ALA A 1 202 ? -13.356 7.671 17.557 1.00 98.12 202 ALA A C 1
ATOM 1646 O O . ALA A 1 202 ? -13.258 8.849 17.216 1.00 98.12 202 ALA A O 1
ATOM 1647 N N . PHE A 1 203 ? -14.483 6.975 17.421 1.00 98.19 203 PHE A N 1
ATOM 1648 C CA . PHE A 1 203 ? -15.716 7.495 16.840 1.00 98.19 203 PHE A CA 1
ATOM 1649 C C . PHE A 1 203 ? -16.709 7.892 17.931 1.00 98.19 203 PHE A C 1
ATOM 1651 O O . PHE A 1 203 ? -16.993 7.122 18.854 1.00 98.19 203 PHE A O 1
ATOM 1658 N N . TYR A 1 204 ? -17.290 9.074 17.769 1.00 97.44 204 TYR A N 1
ATOM 1659 C CA . TYR A 1 204 ? -18.216 9.688 18.709 1.00 97.44 204 TYR A CA 1
ATOM 1660 C C . TYR A 1 204 ? -19.593 9.829 18.063 1.00 97.44 204 TYR A C 1
ATOM 1662 O O . TYR A 1 204 ? -19.725 10.201 16.893 1.00 97.44 204 TYR A O 1
ATOM 1670 N N . GLU A 1 205 ? -20.632 9.512 18.829 1.00 94.94 205 GLU A N 1
ATOM 1671 C CA . GLU A 1 205 ? -21.995 9.899 18.474 1.00 94.94 205 GLU A CA 1
ATOM 1672 C C . GLU A 1 205 ? -22.223 11.372 18.822 1.00 94.94 205 GLU A C 1
ATOM 1674 O O . GLU A 1 205 ? -21.577 11.921 19.716 1.00 94.94 205 GLU A O 1
ATOM 1679 N N . ASP A 1 206 ? -23.172 12.007 18.136 1.00 87.50 206 ASP A N 1
ATOM 1680 C CA . ASP A 1 206 ? -23.521 13.404 18.392 1.00 87.50 206 ASP A CA 1
ATOM 1681 C C . ASP A 1 206 ? -23.833 13.644 19.878 1.00 87.50 206 ASP A C 1
ATOM 1683 O O . ASP A 1 206 ? -24.669 12.960 20.473 1.00 87.50 206 ASP A O 1
ATOM 1687 N N . ASN A 1 207 ? -23.181 14.655 20.459 1.00 84.25 207 ASN A N 1
ATOM 1688 C CA . ASN A 1 207 ? -23.311 15.061 21.864 1.00 84.25 207 ASN A CA 1
ATOM 1689 C C . ASN A 1 207 ? -22.854 14.015 22.899 1.00 84.25 207 ASN A C 1
ATOM 1691 O O . ASN A 1 207 ? -23.154 14.173 24.083 1.00 84.25 207 ASN A O 1
ATOM 1695 N N . ASN A 1 208 ? -22.127 12.969 22.493 1.00 88.81 208 ASN A N 1
ATOM 1696 C CA . ASN A 1 208 ? -21.514 12.025 23.422 1.00 88.81 208 ASN A CA 1
ATOM 1697 C C . ASN A 1 208 ? -20.035 12.396 23.662 1.00 88.81 208 ASN A C 1
ATOM 1699 O O . ASN A 1 208 ? -19.258 12.382 22.707 1.00 88.81 208 ASN A O 1
ATOM 1703 N N . PRO A 1 209 ? -19.622 12.725 24.902 1.00 87.69 209 PRO A N 1
ATOM 1704 C CA . PRO A 1 209 ? -18.229 13.059 25.200 1.00 87.69 209 PRO A CA 1
ATOM 1705 C C . PRO A 1 209 ? -17.297 11.838 25.204 1.00 87.69 209 PRO A C 1
ATOM 1707 O O . PRO A 1 209 ? -16.082 12.003 25.124 1.00 87.69 209 PRO A O 1
ATOM 1710 N N . GLU A 1 210 ? -17.841 10.622 25.292 1.00 91.62 210 GLU A N 1
ATOM 1711 C CA . GLU A 1 210 ? -17.071 9.378 25.315 1.00 91.62 210 GLU A CA 1
ATOM 1712 C C . GLU A 1 210 ? -17.160 8.667 23.952 1.00 91.62 210 GLU A C 1
ATOM 1714 O O . GLU A 1 210 ? -18.222 8.659 23.309 1.00 91.62 210 GLU A O 1
ATOM 1719 N N . PRO A 1 211 ? -16.063 8.049 23.483 1.00 96.50 211 PRO A N 1
ATOM 1720 C CA . PRO A 1 211 ? -16.071 7.349 22.211 1.00 96.50 211 PRO A CA 1
ATOM 1721 C C . PRO A 1 211 ? -16.999 6.135 22.289 1.00 96.50 211 PRO A C 1
ATOM 1723 O O . PRO A 1 211 ? -16.918 5.311 23.194 1.00 96.50 211 PRO A O 1
ATOM 1726 N N . SER A 1 212 ? -17.893 6.004 21.314 1.00 97.56 212 SER A N 1
ATOM 1727 C CA . SER A 1 212 ? -18.855 4.895 21.274 1.00 97.56 212 SER A CA 1
ATOM 1728 C C . SER A 1 212 ? -18.275 3.651 20.600 1.00 97.56 212 SER A C 1
ATOM 1730 O O . SER A 1 212 ? -18.645 2.524 20.942 1.00 97.56 212 SER A O 1
ATOM 1732 N N . LEU A 1 213 ? -17.357 3.863 19.655 1.00 98.25 213 LEU A N 1
ATOM 1733 C CA . LEU A 1 213 ? -16.612 2.829 18.946 1.00 98.25 213 LEU A CA 1
ATOM 1734 C C . LEU A 1 213 ? -15.151 3.265 18.844 1.00 98.25 213 LEU A C 1
ATOM 1736 O O . LEU A 1 213 ? -14.876 4.387 18.424 1.00 98.25 213 LEU A O 1
ATOM 1740 N N . VAL A 1 214 ? -14.216 2.379 19.172 1.00 98.50 214 VAL A N 1
ATOM 1741 C CA . VAL A 1 214 ? -12.784 2.633 18.977 1.00 98.50 214 VAL A CA 1
ATOM 1742 C C . VAL A 1 214 ? -12.180 1.512 18.150 1.00 98.50 214 VAL A C 1
ATOM 1744 O O . VAL A 1 214 ? -12.479 0.345 18.384 1.00 98.50 214 VAL A O 1
ATOM 1747 N N . ILE A 1 215 ? -11.325 1.857 17.194 1.00 98.06 215 ILE A N 1
ATOM 1748 C CA . ILE A 1 215 ? -10.513 0.908 16.432 1.00 98.06 215 ILE A CA 1
ATOM 1749 C C . ILE A 1 215 ? -9.055 1.164 16.791 1.00 98.06 215 ILE A C 1
ATOM 1751 O O . ILE A 1 215 ? -8.546 2.255 16.551 1.00 98.06 215 ILE A O 1
ATOM 1755 N N . GLN A 1 216 ? -8.389 0.165 17.356 1.00 97.31 216 GLN A N 1
ATOM 1756 C CA . GLN A 1 216 ? -6.951 0.167 17.589 1.00 97.31 216 GLN A CA 1
ATOM 1757 C C . GLN A 1 216 ? -6.273 -0.734 16.562 1.00 97.31 216 GLN A C 1
ATOM 1759 O O . GLN A 1 216 ? -6.710 -1.862 16.334 1.00 97.31 216 GLN A O 1
ATOM 1764 N N . VAL A 1 217 ? -5.191 -0.237 15.979 1.00 94.44 217 VAL A N 1
ATOM 1765 C CA . VAL A 1 217 ? -4.438 -0.889 14.910 1.00 94.44 217 VAL A CA 1
ATOM 1766 C C . VAL A 1 217 ? -2.962 -0.868 15.269 1.00 94.44 217 VAL A C 1
ATOM 1768 O O . VAL A 1 217 ? -2.427 0.193 15.585 1.00 94.44 217 VAL A O 1
ATOM 1771 N N . GLU A 1 218 ? -2.286 -2.008 15.196 1.00 91.06 218 GLU A N 1
ATOM 1772 C CA . GLU A 1 218 ? -0.830 -2.048 15.352 1.00 91.06 218 GLU A CA 1
ATOM 1773 C C . GLU A 1 218 ? -0.109 -1.297 14.225 1.00 91.06 218 GLU A C 1
ATOM 1775 O O . GLU A 1 218 ? -0.437 -1.422 13.046 1.00 91.06 218 GLU A O 1
ATOM 1780 N N . LYS A 1 219 ? 0.935 -0.554 14.593 1.00 85.31 219 LYS A N 1
ATOM 1781 C CA . LYS A 1 219 ? 1.892 0.004 13.643 1.00 85.31 219 LYS A CA 1
ATOM 1782 C C . LYS A 1 219 ? 2.975 -1.031 13.376 1.00 85.31 219 LYS A C 1
ATOM 1784 O O . LYS A 1 219 ? 3.748 -1.388 14.258 1.00 85.31 219 LYS A O 1
ATOM 1789 N N . LEU A 1 220 ? 3.040 -1.508 12.144 1.00 78.94 220 LEU A N 1
ATOM 1790 C CA . LEU A 1 220 ? 4.073 -2.447 11.714 1.00 78.94 220 LEU A CA 1
ATOM 1791 C C . LEU A 1 220 ? 5.293 -1.636 11.278 1.00 78.94 220 LEU A C 1
ATOM 1793 O O . LEU A 1 220 ? 5.075 -0.699 10.539 1.00 78.94 220 LEU A O 1
ATOM 1797 N N . GLY A 1 221 ? 6.523 -1.978 11.693 1.00 60.06 221 GLY A N 1
ATOM 1798 C CA . GLY A 1 221 ? 7.815 -1.480 11.153 1.00 60.06 221 GLY A CA 1
ATOM 1799 C C . GLY A 1 221 ? 8.086 0.046 11.151 1.00 60.06 221 GLY A C 1
ATOM 1800 O O . GLY A 1 221 ? 7.202 0.853 10.928 1.00 60.06 221 GLY A O 1
ATOM 1801 N N . LYS A 1 222 ? 9.347 0.490 11.309 1.00 46.69 222 LYS A N 1
ATOM 1802 C CA . LYS A 1 222 ? 9.679 1.935 11.440 1.00 46.69 222 LYS A CA 1
ATOM 1803 C C . LYS A 1 222 ? 9.220 2.829 10.269 1.00 46.69 222 LYS A C 1
ATOM 1805 O O . LYS A 1 222 ? 8.725 3.919 10.513 1.00 46.69 222 LYS A O 1
ATOM 1810 N N . VAL A 1 223 ? 9.352 2.368 9.023 1.00 42.91 223 VAL A N 1
ATOM 1811 C CA . VAL A 1 223 ? 8.932 3.114 7.811 1.00 42.91 223 VAL A CA 1
ATOM 1812 C C . VAL A 1 223 ? 7.412 3.073 7.620 1.00 42.91 223 VAL A C 1
ATOM 1814 O O . VAL A 1 223 ? 6.782 4.022 7.168 1.00 42.91 223 VAL A O 1
ATOM 1817 N N . LEU A 1 224 ? 6.798 1.970 8.035 1.00 53.84 224 LEU A N 1
ATOM 1818 C CA . LEU A 1 224 ? 5.368 1.739 7.913 1.00 53.84 224 LEU A CA 1
ATOM 1819 C C . LEU A 1 224 ? 4.560 2.473 9.013 1.00 53.84 224 LEU A C 1
ATOM 1821 O O . LEU A 1 224 ? 3.333 2.467 8.953 1.00 53.84 224 LEU A O 1
ATOM 1825 N N . ILE A 1 225 ? 5.201 3.164 9.971 1.00 52.34 225 ILE A N 1
ATOM 1826 C CA . ILE A 1 225 ? 4.551 3.975 11.025 1.00 52.34 225 ILE A CA 1
ATOM 1827 C C . ILE A 1 225 ? 3.707 5.112 10.426 1.00 52.34 225 ILE A C 1
ATOM 1829 O O . ILE A 1 225 ? 2.509 5.182 10.704 1.00 52.34 225 ILE A O 1
ATOM 1833 N N . GLU A 1 226 ? 4.300 5.973 9.591 1.00 57.00 226 GLU A N 1
ATOM 1834 C CA . GLU A 1 226 ? 3.589 7.096 8.944 1.00 57.00 226 GLU A CA 1
ATOM 1835 C C . GLU A 1 226 ? 2.615 6.598 7.865 1.00 57.00 226 GLU A C 1
ATOM 1837 O O . GLU A 1 226 ? 1.522 7.141 7.659 1.00 57.00 226 GLU A O 1
ATOM 1842 N N . ILE A 1 227 ? 2.979 5.488 7.223 1.00 69.12 227 ILE A N 1
ATOM 1843 C CA . ILE A 1 227 ? 2.179 4.841 6.187 1.00 69.12 227 ILE A CA 1
ATOM 1844 C C . ILE A 1 227 ? 0.917 4.207 6.790 1.00 69.12 227 ILE A C 1
ATOM 1846 O O . ILE A 1 227 ? -0.148 4.318 6.190 1.00 69.12 227 ILE A O 1
ATOM 1850 N N . THR A 1 228 ? 0.980 3.608 7.988 1.00 80.56 228 THR A N 1
ATOM 1851 C CA . THR A 1 228 ? -0.163 2.909 8.611 1.00 80.56 228 THR A CA 1
ATOM 1852 C C . THR A 1 228 ? -1.351 3.849 8.786 1.00 80.56 228 THR A C 1
ATOM 1854 O O . THR A 1 228 ? -2.454 3.518 8.356 1.00 80.56 228 THR A O 1
ATOM 1857 N N . LYS A 1 229 ? -1.142 5.051 9.338 1.00 86.19 229 LYS A N 1
ATOM 1858 C CA . LYS A 1 229 ? -2.209 6.055 9.480 1.00 86.19 229 LYS A CA 1
ATOM 1859 C C . LYS A 1 229 ? -2.828 6.408 8.136 1.00 86.19 229 LYS A C 1
ATOM 1861 O O . LYS A 1 229 ? -4.046 6.354 7.984 1.00 86.19 229 LYS A O 1
ATOM 1866 N N . THR A 1 230 ? -1.994 6.716 7.152 1.00 83.44 230 THR A N 1
ATOM 1867 C CA . THR A 1 230 ? -2.454 7.105 5.817 1.00 83.44 230 THR A CA 1
ATOM 1868 C C . THR A 1 230 ? -3.231 5.980 5.129 1.00 83.44 230 THR A C 1
ATOM 1870 O O . THR A 1 230 ? -4.323 6.224 4.616 1.00 83.44 230 THR A O 1
ATOM 1873 N N . LEU A 1 231 ? -2.715 4.746 5.158 1.00 84.62 231 LEU A N 1
ATOM 1874 C CA . LEU A 1 231 ? -3.373 3.566 4.591 1.00 84.62 231 LEU A CA 1
ATOM 1875 C C . LEU A 1 231 ? -4.719 3.305 5.254 1.00 84.62 231 LEU A C 1
ATOM 1877 O O . LEU A 1 231 ? -5.703 3.073 4.562 1.00 84.62 231 LEU A O 1
ATOM 1881 N N . TRP A 1 232 ? -4.792 3.384 6.580 1.00 91.56 232 TRP A N 1
ATOM 1882 C CA . TRP A 1 232 ? -6.037 3.151 7.303 1.00 91.56 232 TRP A CA 1
ATOM 1883 C C . TRP A 1 232 ? -7.075 4.237 7.039 1.00 91.56 232 TRP A C 1
ATOM 1885 O O . TRP A 1 232 ? -8.230 3.924 6.756 1.00 91.56 232 TRP A O 1
ATOM 1895 N N . LEU A 1 233 ? -6.683 5.512 7.052 1.00 92.56 233 LEU A N 1
ATOM 1896 C CA . LEU A 1 233 ? -7.605 6.611 6.764 1.00 92.56 233 LEU A CA 1
ATOM 1897 C C . LEU A 1 233 ? -8.139 6.558 5.323 1.00 92.56 233 LEU A C 1
ATOM 1899 O O . LEU A 1 233 ? -9.334 6.783 5.114 1.00 92.56 233 LEU A O 1
ATOM 1903 N N . LYS A 1 234 ? -7.296 6.213 4.342 1.00 86.94 234 LYS A N 1
ATOM 1904 C CA . LYS A 1 234 ? -7.709 6.025 2.940 1.00 86.94 234 LYS A CA 1
ATOM 1905 C C . LYS A 1 234 ? -8.527 4.753 2.743 1.00 86.94 234 LYS A C 1
ATOM 1907 O O . LYS A 1 234 ? -9.600 4.801 2.156 1.00 86.94 234 LYS A O 1
ATOM 1912 N N . GLY A 1 235 ? -8.078 3.633 3.301 1.00 88.06 235 GLY A N 1
ATOM 1913 C CA . GLY A 1 235 ? -8.747 2.335 3.208 1.00 88.06 235 GLY A CA 1
ATOM 1914 C C . GLY A 1 235 ? -10.128 2.325 3.862 1.00 88.06 235 GLY A C 1
ATOM 1915 O O . GLY A 1 235 ? -11.013 1.593 3.417 1.00 88.06 235 GLY A O 1
ATOM 1916 N N . LEU A 1 236 ? -10.336 3.173 4.874 1.00 92.88 236 LEU A N 1
ATOM 1917 C CA . LEU A 1 236 ? -11.647 3.438 5.457 1.00 92.88 236 LEU A CA 1
ATOM 1918 C C . LEU A 1 236 ? -12.460 4.466 4.664 1.00 92.88 236 LEU A C 1
ATOM 1920 O O . LEU A 1 236 ? -13.644 4.597 4.938 1.00 92.88 236 LEU A O 1
ATOM 1924 N N . GLY A 1 237 ? -11.883 5.215 3.724 1.00 90.62 237 GLY A N 1
ATOM 1925 C CA . GLY A 1 237 ? -12.550 6.310 3.011 1.00 90.62 237 GLY A CA 1
ATOM 1926 C C . GLY A 1 237 ? -12.788 7.556 3.874 1.00 90.62 237 GLY A C 1
ATOM 1927 O O . GLY A 1 237 ? -13.719 8.317 3.610 1.00 90.62 237 GLY A O 1
ATOM 1928 N N . ILE A 1 238 ? -12.006 7.732 4.946 1.00 94.81 238 ILE A N 1
ATOM 1929 C CA . ILE A 1 238 ? -12.008 8.929 5.807 1.00 94.81 238 ILE A CA 1
ATOM 1930 C C . ILE A 1 238 ? -11.228 10.058 5.137 1.00 94.81 238 ILE A C 1
ATOM 1932 O O . ILE A 1 238 ? -11.647 11.205 5.174 1.00 94.81 238 ILE A O 1
ATOM 1936 N N . VAL A 1 239 ? -10.112 9.743 4.492 1.00 89.81 239 VAL A N 1
ATOM 1937 C CA . VAL A 1 239 ? -9.436 10.680 3.593 1.00 89.81 239 VAL A CA 1
ATOM 1938 C C . VAL A 1 239 ? -9.858 10.299 2.188 1.00 89.81 239 VAL A C 1
ATOM 1940 O O . VAL A 1 239 ? -9.765 9.124 1.823 1.00 89.81 239 VAL A O 1
ATOM 1943 N N . LYS A 1 240 ? -10.382 11.259 1.422 1.00 78.88 240 LYS A N 1
ATOM 1944 C CA . LYS A 1 240 ? -10.737 11.016 0.024 1.00 78.88 240 LYS A CA 1
ATOM 1945 C C . LYS A 1 240 ? -9.492 10.534 -0.710 1.00 78.88 240 LYS A C 1
ATOM 1947 O O . LYS A 1 240 ? -8.420 11.124 -0.588 1.00 78.88 240 LYS A O 1
ATOM 1952 N N . GLU A 1 241 ? -9.634 9.453 -1.470 1.00 60.06 241 GLU A N 1
ATOM 1953 C CA . GLU A 1 241 ? -8.639 9.133 -2.482 1.00 60.06 241 GLU A CA 1
ATOM 1954 C C . GLU A 1 241 ? -8.738 10.197 -3.559 1.00 60.06 241 GLU A C 1
ATOM 1956 O O . GLU A 1 241 ? -9.543 10.105 -4.481 1.00 60.06 241 GLU A O 1
ATOM 1961 N N . ASP A 1 242 ? -7.949 11.248 -3.406 1.00 46.62 242 ASP A N 1
ATOM 1962 C CA . ASP A 1 242 ? -7.772 12.182 -4.487 1.00 46.62 242 ASP A CA 1
ATOM 1963 C C . ASP A 1 242 ? -6.707 11.615 -5.430 1.00 46.62 242 ASP A C 1
ATOM 1965 O O . ASP A 1 242 ? -5.500 11.776 -5.232 1.00 46.62 242 ASP A O 1
ATOM 1969 N N . GLU A 1 243 ? -7.147 10.878 -6.453 1.00 47.62 243 GLU A N 1
ATOM 1970 C CA . GLU A 1 243 ? -6.267 10.472 -7.556 1.00 47.62 243 GLU A CA 1
ATOM 1971 C C . GLU A 1 243 ? -5.640 11.689 -8.268 1.00 47.62 243 GLU A C 1
ATOM 1973 O O . GLU A 1 243 ? -4.653 11.531 -8.994 1.00 47.62 243 GLU A O 1
ATOM 1978 N N . GLN A 1 244 ? -6.176 12.904 -8.066 1.00 38.78 244 GLN A N 1
ATOM 1979 C CA . GLN A 1 244 ? -5.621 14.134 -8.630 1.00 38.78 244 GLN A CA 1
ATOM 1980 C C . GLN A 1 244 ? -4.510 14.755 -7.769 1.00 38.78 244 GLN A C 1
ATOM 1982 O O . GLN A 1 244 ? -3.690 15.473 -8.336 1.00 38.78 244 GLN A O 1
ATOM 1987 N N . HIS A 1 245 ? -4.418 14.433 -6.470 1.00 40.53 245 HIS A N 1
ATOM 1988 C CA . HIS A 1 245 ? -3.423 15.015 -5.548 1.00 40.53 245 HIS A CA 1
ATOM 1989 C C . HIS A 1 245 ? -2.377 14.025 -5.001 1.00 40.53 245 HIS A C 1
ATOM 1991 O O . HIS A 1 245 ? -1.500 14.431 -4.240 1.00 40.53 245 HIS A O 1
ATOM 1997 N N . ARG A 1 246 ? -2.380 12.740 -5.399 1.00 54.19 246 ARG A N 1
ATOM 1998 C CA . ARG A 1 246 ? -1.138 11.946 -5.286 1.00 54.19 246 ARG A CA 1
ATOM 1999 C C . ARG A 1 246 ? -0.111 12.622 -6.193 1.00 54.19 246 ARG A C 1
ATOM 2001 O O . ARG A 1 246 ? -0.404 12.771 -7.379 1.00 54.19 246 ARG A O 1
ATOM 2008 N N . GLU A 1 247 ? 1.048 13.026 -5.660 1.00 64.94 247 GLU A N 1
ATOM 2009 C CA . GLU A 1 247 ? 2.166 13.462 -6.504 1.00 64.94 247 GLU A CA 1
ATOM 2010 C C . GLU A 1 247 ? 2.315 12.441 -7.632 1.00 64.94 247 GLU A C 1
ATOM 2012 O O . GLU A 1 247 ? 2.423 11.234 -7.393 1.00 64.94 247 GLU A O 1
ATOM 2017 N N . LYS A 1 248 ? 2.178 12.915 -8.869 1.00 79.50 248 LYS A N 1
ATOM 2018 C CA . LYS A 1 248 ? 2.338 12.070 -10.043 1.00 79.50 248 LYS A CA 1
ATOM 2019 C C . LYS A 1 248 ? 3.796 12.141 -10.462 1.00 79.50 248 LYS A C 1
ATOM 2021 O O . LYS A 1 248 ? 4.393 13.218 -10.387 1.00 79.50 248 LYS A O 1
ATOM 2026 N N . PRO A 1 249 ? 4.373 11.021 -10.911 1.00 90.31 249 PRO A N 1
ATOM 2027 C CA . PRO A 1 249 ? 5.682 11.064 -11.529 1.00 90.31 249 PRO A CA 1
ATOM 2028 C C . PRO A 1 249 ? 5.649 11.965 -12.768 1.00 90.31 249 PRO A C 1
ATOM 2030 O O . PRO A 1 249 ? 4.581 12.235 -13.333 1.00 90.31 249 PRO A O 1
ATOM 2033 N N . LEU A 1 250 ? 6.824 12.404 -13.222 1.00 90.12 250 LEU A N 1
ATOM 2034 C CA . LEU A 1 250 ? 6.927 13.008 -14.548 1.00 90.12 250 LEU A CA 1
ATOM 2035 C C . LEU A 1 250 ? 6.348 12.030 -15.587 1.00 90.12 250 LEU A C 1
ATOM 2037 O O . LEU A 1 250 ? 6.482 10.814 -15.418 1.00 90.12 250 LEU A O 1
ATOM 2041 N N . PRO A 1 251 ? 5.700 12.508 -16.664 1.00 91.19 251 PRO A N 1
ATOM 2042 C CA . PRO A 1 251 ? 5.191 11.617 -17.703 1.00 91.19 251 PRO A CA 1
ATOM 2043 C C . PRO A 1 251 ? 6.281 10.650 -18.181 1.00 91.19 251 PRO A C 1
ATOM 2045 O O . PRO A 1 251 ? 7.360 11.099 -18.544 1.00 91.19 251 PRO A O 1
ATOM 2048 N N . GLY A 1 252 ? 6.024 9.340 -18.177 1.00 91.81 252 GLY A N 1
ATOM 2049 C CA . GLY A 1 252 ? 7.017 8.319 -18.546 1.00 91.81 252 GLY A CA 1
ATOM 2050 C C . GLY A 1 252 ? 7.906 7.818 -17.399 1.00 91.81 252 GLY A C 1
ATOM 2051 O O . GLY A 1 252 ? 8.688 6.893 -17.610 1.00 91.81 252 GLY A O 1
ATOM 2052 N N . ASP A 1 253 ? 7.764 8.357 -16.1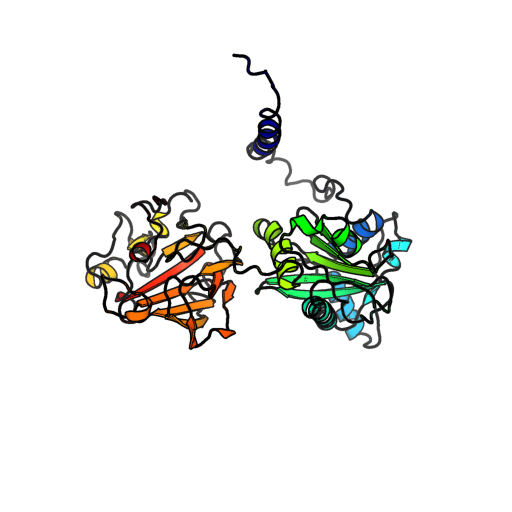87 1.00 96.81 253 ASP A N 1
ATOM 2053 C CA . ASP A 1 253 ? 8.415 7.815 -14.997 1.00 96.81 253 ASP A CA 1
ATOM 2054 C C . ASP A 1 253 ? 7.451 6.902 -14.205 1.00 96.81 253 ASP A C 1
ATOM 2056 O O . ASP A 1 253 ? 6.260 7.197 -14.076 1.00 96.81 253 ASP A O 1
ATOM 2060 N N . PRO A 1 254 ? 7.935 5.768 -13.675 1.00 97.12 254 PRO A N 1
ATOM 2061 C CA . PRO A 1 254 ? 7.123 4.801 -12.933 1.00 97.12 254 PRO A CA 1
ATOM 2062 C C . PRO A 1 254 ? 6.945 5.128 -11.442 1.00 97.12 254 PRO A C 1
ATOM 2064 O O . PRO A 1 254 ? 6.095 4.514 -10.796 1.00 97.12 254 PRO A O 1
ATOM 2067 N N . LEU A 1 255 ? 7.747 6.046 -10.889 1.00 95.31 255 LEU A N 1
ATOM 2068 C CA . LEU A 1 255 ? 7.768 6.444 -9.477 1.00 95.31 255 LEU A CA 1
ATOM 2069 C C . LEU A 1 255 ? 7.970 7.956 -9.356 1.00 95.31 255 LEU A C 1
ATOM 2071 O O . LEU A 1 255 ? 8.638 8.560 -10.190 1.00 95.31 255 LEU A O 1
ATOM 2075 N N . VAL A 1 256 ? 7.421 8.563 -8.300 1.00 89.94 256 VAL A N 1
ATOM 2076 C CA . VAL A 1 256 ? 7.614 9.996 -8.008 1.00 89.94 256 VAL A CA 1
ATOM 2077 C C . VAL A 1 256 ? 9.075 10.286 -7.670 1.00 89.94 256 VAL A C 1
ATOM 2079 O O . VAL A 1 256 ? 9.684 11.186 -8.248 1.00 89.94 256 VAL A O 1
ATOM 2082 N N . ASN A 1 257 ? 9.654 9.485 -6.769 1.00 90.25 257 ASN A N 1
ATOM 2083 C CA . ASN A 1 257 ? 11.079 9.536 -6.483 1.00 90.25 257 ASN A CA 1
ATOM 2084 C C . ASN A 1 257 ? 11.828 8.543 -7.378 1.00 90.25 257 ASN A C 1
ATOM 2086 O O . ASN A 1 257 ? 11.713 7.329 -7.222 1.00 90.25 257 ASN A O 1
ATOM 2090 N N . MET A 1 258 ? 12.587 9.075 -8.329 1.00 93.88 258 MET A N 1
ATOM 2091 C CA . MET A 1 258 ? 13.354 8.303 -9.303 1.00 93.88 258 MET A CA 1
ATOM 2092 C C . MET A 1 258 ? 14.812 8.193 -8.853 1.00 93.88 258 MET A C 1
ATOM 2094 O O . MET A 1 258 ? 15.685 8.911 -9.339 1.00 93.88 258 MET A O 1
ATOM 2098 N N . GLU A 1 259 ? 15.075 7.279 -7.920 1.00 94.94 259 GLU A N 1
ATOM 2099 C CA . GLU A 1 259 ? 16.421 6.963 -7.436 1.00 94.94 259 GLU A CA 1
ATOM 2100 C C . GLU A 1 259 ? 16.786 5.513 -7.735 1.00 94.94 259 GLU A C 1
ATOM 2102 O O . GLU A 1 259 ? 15.998 4.604 -7.494 1.00 94.94 259 GLU A O 1
ATOM 2107 N N . ILE A 1 260 ? 17.994 5.276 -8.247 1.00 95.06 260 ILE A N 1
ATOM 2108 C CA . ILE A 1 260 ? 18.488 3.914 -8.474 1.00 95.06 260 ILE A CA 1
ATOM 2109 C C . ILE A 1 260 ? 18.935 3.307 -7.146 1.00 95.06 260 ILE A C 1
ATOM 2111 O O . ILE A 1 260 ? 19.688 3.925 -6.393 1.00 95.06 260 ILE A O 1
ATOM 2115 N N . GLN A 1 261 ? 18.502 2.077 -6.885 1.00 93.50 261 GLN A N 1
ATOM 2116 C CA . GLN A 1 261 ? 18.839 1.339 -5.679 1.00 93.50 261 GLN A CA 1
ATOM 2117 C C . GLN A 1 261 ? 20.307 0.890 -5.689 1.00 93.50 261 GLN A C 1
ATOM 2119 O O . GLN A 1 261 ? 20.778 0.211 -6.606 1.00 93.50 261 GLN A O 1
ATOM 2124 N N . GLY A 1 262 ? 21.030 1.215 -4.617 1.00 88.38 262 GLY A N 1
ATOM 2125 C CA . GLY A 1 262 ? 22.368 0.689 -4.363 1.00 88.38 262 GLY A CA 1
ATOM 2126 C C . GLY A 1 262 ? 22.346 -0.786 -3.962 1.00 88.38 262 GLY A C 1
ATOM 2127 O O . GLY A 1 262 ? 21.457 -1.243 -3.239 1.00 88.38 262 GLY A O 1
ATOM 2128 N N . THR A 1 263 ? 23.350 -1.543 -4.405 1.00 85.12 263 THR A N 1
ATOM 2129 C CA . THR A 1 263 ? 23.441 -2.992 -4.133 1.00 85.12 263 THR A CA 1
ATOM 2130 C C . THR A 1 263 ? 24.485 -3.367 -3.083 1.00 85.12 263 THR A C 1
ATOM 2132 O O . THR A 1 263 ? 24.523 -4.521 -2.663 1.00 85.12 263 THR A O 1
ATOM 2135 N N . ASP A 1 264 ? 25.355 -2.432 -2.691 1.00 83.81 264 ASP A N 1
ATOM 2136 C CA . ASP A 1 264 ? 26.438 -2.668 -1.731 1.00 83.81 264 ASP A CA 1
ATOM 2137 C C . ASP A 1 264 ? 26.065 -2.103 -0.348 1.00 83.81 264 ASP A C 1
ATOM 2139 O O . ASP A 1 264 ? 25.929 -0.887 -0.223 1.00 83.81 264 ASP A O 1
ATOM 2143 N N . PRO A 1 265 ? 25.907 -2.938 0.697 1.00 78.62 265 PRO A N 1
ATOM 2144 C CA . PRO A 1 265 ? 25.597 -2.461 2.048 1.00 78.62 265 PRO A CA 1
ATOM 2145 C C . PRO A 1 265 ? 26.677 -1.546 2.635 1.00 78.62 265 PRO A C 1
ATOM 2147 O O . PRO A 1 265 ? 26.364 -0.695 3.460 1.00 78.62 265 PRO A O 1
ATOM 2150 N N . ASN A 1 266 ? 27.936 -1.706 2.220 1.00 83.25 266 ASN A N 1
ATOM 2151 C CA . ASN A 1 266 ? 29.050 -0.902 2.724 1.00 83.25 266 ASN A CA 1
ATOM 2152 C C . ASN A 1 266 ? 29.206 0.414 1.956 1.00 83.25 266 ASN A C 1
ATOM 2154 O O . ASN A 1 266 ? 29.893 1.325 2.413 1.00 83.25 266 ASN A O 1
ATOM 2158 N N . ASN A 1 267 ? 28.578 0.514 0.784 1.00 80.94 267 ASN A N 1
ATOM 2159 C CA . ASN A 1 267 ? 28.516 1.739 0.005 1.00 80.94 267 ASN A CA 1
ATOM 2160 C C . ASN A 1 267 ? 27.152 1.858 -0.697 1.00 80.94 267 ASN A C 1
ATOM 2162 O O . ASN A 1 267 ? 27.067 1.668 -1.914 1.00 80.94 267 ASN A O 1
ATOM 2166 N N . PRO A 1 268 ? 26.080 2.193 0.047 1.00 77.31 268 PRO A N 1
ATOM 2167 C CA . PRO A 1 268 ? 24.729 2.295 -0.511 1.00 77.31 268 PRO A CA 1
ATOM 2168 C C . PRO A 1 268 ? 24.604 3.354 -1.615 1.00 77.31 268 PRO A C 1
ATOM 2170 O O . PRO A 1 268 ? 23.724 3.266 -2.466 1.00 77.31 268 PRO A O 1
ATOM 2173 N N . ASN A 1 269 ? 25.523 4.325 -1.644 1.00 79.31 269 ASN A N 1
ATOM 2174 C CA . ASN A 1 269 ? 25.600 5.349 -2.685 1.00 79.31 269 ASN A CA 1
ATOM 2175 C C . ASN A 1 269 ? 26.159 4.810 -4.013 1.00 79.31 269 ASN A C 1
ATOM 2177 O O . ASN A 1 269 ? 26.067 5.485 -5.035 1.00 79.31 269 ASN A O 1
ATOM 2181 N N . ASN A 1 270 ? 26.717 3.595 -4.038 1.00 86.06 270 ASN A N 1
ATOM 2182 C CA . ASN A 1 270 ? 27.099 2.928 -5.275 1.00 86.06 270 ASN A CA 1
ATOM 2183 C C . ASN A 1 270 ? 25.874 2.295 -5.951 1.00 86.06 270 ASN A C 1
ATOM 2185 O O . ASN A 1 270 ? 25.498 1.147 -5.688 1.00 86.06 270 ASN A O 1
ATOM 2189 N N . ARG A 1 271 ? 25.275 3.061 -6.864 1.00 91.25 271 ARG A N 1
ATOM 2190 C CA . ARG A 1 271 ? 24.029 2.723 -7.565 1.00 91.25 271 ARG A CA 1
ATOM 2191 C C . ARG A 1 271 ? 24.242 1.924 -8.849 1.00 91.25 271 ARG A C 1
ATOM 2193 O O . ARG A 1 271 ? 23.283 1.405 -9.413 1.00 91.25 271 ARG A O 1
ATOM 2200 N N . ILE A 1 272 ? 25.493 1.739 -9.282 1.00 92.06 272 ILE A N 1
ATOM 2201 C CA . ILE A 1 272 ? 25.840 1.037 -10.531 1.00 92.06 272 ILE A CA 1
ATOM 2202 C C . ILE A 1 272 ? 25.208 -0.358 -10.575 1.00 92.06 272 ILE A C 1
ATOM 2204 O O . ILE A 1 272 ? 24.641 -0.748 -11.591 1.00 92.06 272 ILE A O 1
ATOM 2208 N N . GLY A 1 273 ? 25.239 -1.103 -9.467 1.00 91.31 273 GLY A N 1
ATOM 2209 C CA . GLY A 1 273 ? 24.673 -2.452 -9.417 1.00 91.31 273 GLY A CA 1
ATOM 2210 C C . GLY A 1 273 ? 23.153 -2.515 -9.615 1.00 91.31 273 GLY A C 1
ATOM 2211 O O . GLY A 1 273 ? 22.648 -3.593 -9.929 1.00 91.31 273 GLY A O 1
ATOM 2212 N N . GLY A 1 274 ? 22.429 -1.406 -9.449 1.00 93.56 274 GLY A N 1
ATOM 2213 C CA . GLY A 1 274 ? 20.995 -1.295 -9.726 1.00 93.56 274 GLY A CA 1
ATOM 2214 C C . GLY A 1 274 ? 20.667 -0.952 -11.183 1.00 93.56 274 GLY A C 1
ATOM 2215 O O . GLY A 1 274 ? 19.507 -1.016 -11.567 1.00 93.56 274 GLY A O 1
ATOM 2216 N N . THR A 1 275 ? 21.659 -0.621 -12.016 1.00 95.75 275 THR A N 1
ATOM 2217 C CA . THR A 1 275 ? 21.467 -0.253 -13.435 1.00 95.75 275 THR A CA 1
ATOM 2218 C C . THR A 1 275 ? 21.408 -1.472 -14.366 1.00 95.75 275 THR A C 1
ATOM 2220 O O . THR A 1 275 ? 21.706 -2.588 -13.951 1.00 95.75 275 THR A O 1
ATOM 2223 N N . TYR A 1 276 ? 21.029 -1.279 -15.631 1.00 95.38 276 TYR A N 1
ATOM 2224 C CA . TYR A 1 276 ? 21.021 -2.336 -16.649 1.00 95.38 276 TYR A CA 1
ATOM 2225 C C . TYR A 1 276 ? 22.424 -2.572 -17.227 1.00 95.38 276 TYR A C 1
ATOM 2227 O O . TYR A 1 276 ? 23.076 -1.622 -17.664 1.00 95.38 276 TYR A O 1
ATOM 2235 N N . GLY A 1 277 ? 22.855 -3.833 -17.320 1.00 95.44 277 GLY A N 1
ATOM 2236 C CA . GLY A 1 277 ? 24.105 -4.222 -17.986 1.00 95.44 277 GLY A CA 1
ATOM 2237 C C . GLY A 1 277 ? 24.937 -5.254 -17.221 1.00 95.44 277 GLY A C 1
ATOM 2238 O O . GLY A 1 277 ? 24.490 -5.842 -16.234 1.00 95.44 277 GLY A O 1
ATOM 2239 N N . CYS A 1 278 ? 26.184 -5.456 -17.648 1.00 96.06 278 CYS A N 1
ATOM 2240 C CA . CYS A 1 278 ? 27.211 -6.136 -16.860 1.00 96.06 278 CYS A CA 1
ATOM 2241 C C . CYS A 1 278 ? 27.725 -5.188 -15.767 1.00 96.06 278 CYS A C 1
ATOM 2243 O O . CYS A 1 278 ? 28.726 -4.491 -15.932 1.00 96.06 278 CYS A O 1
ATOM 2245 N N . VAL A 1 279 ? 26.977 -5.104 -14.666 1.00 93.44 279 VAL A N 1
ATOM 2246 C CA . VAL A 1 279 ? 27.170 -4.069 -13.633 1.00 93.44 279 VAL A CA 1
ATOM 2247 C C . VAL A 1 279 ? 27.346 -4.639 -12.223 1.00 93.44 279 VAL A C 1
ATOM 2249 O O . VAL A 1 279 ? 27.697 -3.919 -11.285 1.00 93.44 279 VAL A O 1
ATOM 2252 N N . ARG A 1 280 ? 27.149 -5.953 -12.052 1.00 91.56 280 ARG A N 1
ATOM 2253 C CA . ARG A 1 280 ? 27.296 -6.662 -10.774 1.00 91.56 280 ARG A CA 1
ATOM 2254 C C . ARG A 1 280 ? 28.537 -7.546 -10.776 1.00 91.56 280 ARG A C 1
ATOM 2256 O O . ARG A 1 280 ? 29.043 -7.959 -11.815 1.00 91.56 280 ARG A O 1
ATOM 2263 N N . TYR A 1 281 ? 29.017 -7.850 -9.577 1.00 91.31 281 TYR A N 1
ATOM 2264 C CA . TYR A 1 281 ? 30.120 -8.780 -9.369 1.00 91.31 281 TYR A CA 1
ATOM 2265 C C . TYR A 1 281 ? 29.623 -10.051 -8.677 1.00 91.31 281 TYR A C 1
ATOM 2267 O O . TYR A 1 281 ? 28.757 -10.000 -7.799 1.00 91.31 281 TYR A O 1
ATOM 2275 N N . THR A 1 282 ? 30.167 -11.202 -9.060 1.00 88.56 282 THR A N 1
ATOM 2276 C CA . THR A 1 282 ? 29.962 -12.468 -8.364 1.00 88.56 282 THR A CA 1
ATOM 2277 C C . THR A 1 282 ? 31.183 -13.381 -8.464 1.00 88.56 282 THR A C 1
ATOM 2279 O O . THR A 1 282 ? 31.814 -13.509 -9.514 1.00 88.56 282 THR A O 1
ATOM 2282 N N . ASN A 1 283 ? 31.478 -14.078 -7.366 1.00 92.25 283 ASN A N 1
ATOM 2283 C CA . ASN A 1 283 ? 32.474 -15.153 -7.331 1.00 92.25 283 ASN A CA 1
ATOM 2284 C C . ASN A 1 283 ? 31.916 -16.494 -7.841 1.00 92.25 283 ASN A C 1
ATOM 2286 O O . ASN A 1 283 ? 32.678 -17.430 -8.064 1.00 92.25 283 ASN A O 1
ATOM 2290 N N . ASN A 1 284 ? 30.593 -16.619 -8.010 1.00 92.06 284 ASN A N 1
ATOM 2291 C CA . ASN A 1 284 ? 29.982 -17.851 -8.499 1.00 92.06 284 ASN A CA 1
ATOM 2292 C C . ASN A 1 284 ? 30.088 -17.909 -10.029 1.00 92.06 284 ASN A C 1
ATOM 2294 O O . ASN A 1 284 ? 29.369 -17.186 -10.718 1.00 92.06 284 ASN A O 1
ATOM 2298 N N . LYS A 1 285 ? 30.941 -18.806 -10.538 1.00 92.38 285 LYS A N 1
ATOM 2299 C CA . LYS A 1 285 ? 31.192 -18.994 -11.975 1.00 92.38 285 LYS A CA 1
ATOM 2300 C C . LYS A 1 285 ? 29.926 -19.285 -12.788 1.00 92.38 285 LYS A C 1
ATOM 2302 O O . LYS A 1 285 ? 29.807 -18.784 -13.893 1.00 92.38 285 LYS A O 1
ATOM 2307 N N . GLU A 1 286 ? 28.947 -19.999 -12.238 1.00 90.81 286 GLU A N 1
ATOM 2308 C CA . GLU A 1 286 ? 27.681 -20.304 -12.932 1.00 90.81 286 GLU A CA 1
ATOM 2309 C C . GLU A 1 286 ? 26.785 -19.068 -13.106 1.00 90.81 286 GLU A C 1
ATOM 2311 O O . GLU A 1 286 ? 25.882 -19.046 -13.940 1.00 90.81 286 GLU A O 1
ATOM 2316 N N . LYS A 1 287 ? 27.014 -18.028 -12.296 1.00 86.31 287 LYS A N 1
ATOM 2317 C CA . LYS A 1 287 ? 26.287 -16.753 -12.358 1.00 86.31 287 LYS A CA 1
ATOM 2318 C C . LYS A 1 287 ? 27.048 -15.682 -13.137 1.00 86.31 287 LYS A C 1
ATOM 2320 O O . LYS A 1 287 ? 26.506 -14.589 -13.301 1.00 86.31 287 LYS A O 1
ATOM 2325 N N . GLN A 1 288 ? 28.270 -15.975 -13.585 1.00 93.88 288 GLN A N 1
ATOM 2326 C CA . GLN A 1 288 ? 29.033 -15.096 -14.462 1.00 93.88 288 GLN A CA 1
ATOM 2327 C C . GLN A 1 288 ? 28.505 -15.267 -15.880 1.00 93.88 288 GLN A C 1
ATOM 2329 O O . GLN A 1 288 ? 28.537 -16.362 -16.433 1.00 93.88 288 GLN A O 1
ATOM 2334 N N . ASN A 1 289 ? 27.912 -14.215 -16.431 1.00 94.31 289 ASN A N 1
ATOM 2335 C CA . ASN A 1 289 ? 27.104 -14.349 -17.640 1.00 94.31 289 ASN A CA 1
ATOM 2336 C C . ASN A 1 289 ? 27.176 -13.146 -18.582 1.00 94.31 289 ASN A C 1
ATOM 2338 O O . ASN A 1 289 ? 26.331 -13.058 -19.467 1.00 94.31 289 ASN A O 1
ATOM 2342 N N . CYS A 1 290 ? 28.138 -12.237 -18.415 1.00 95.81 290 CYS A N 1
ATOM 2343 C CA . CYS A 1 290 ? 28.235 -11.043 -19.259 1.00 95.81 290 CYS A CA 1
ATOM 2344 C C . CYS A 1 290 ? 28.567 -11.365 -20.719 1.00 95.81 290 CYS A C 1
ATOM 2346 O O . CYS A 1 290 ? 27.846 -10.893 -21.593 1.00 95.81 290 CYS A O 1
ATOM 2348 N N . ASP A 1 291 ? 29.522 -12.263 -20.970 1.00 95.25 291 ASP A N 1
ATOM 2349 C CA . ASP A 1 291 ? 29.941 -12.660 -22.324 1.00 95.25 291 ASP A CA 1
ATOM 2350 C C . ASP A 1 291 ? 28.748 -13.116 -23.184 1.00 95.25 291 ASP A C 1
ATOM 2352 O O . ASP A 1 291 ? 28.531 -12.629 -24.290 1.00 95.25 291 ASP A O 1
ATOM 2356 N N . ILE A 1 292 ? 27.872 -13.956 -22.613 1.00 94.44 292 ILE A N 1
ATOM 2357 C CA . ILE A 1 292 ? 26.654 -14.445 -23.282 1.00 94.44 292 ILE A CA 1
ATOM 2358 C C . ILE A 1 292 ? 25.736 -13.284 -23.692 1.00 94.44 292 ILE A C 1
ATOM 2360 O O . ILE A 1 292 ? 25.061 -13.346 -24.717 1.00 94.44 292 ILE A O 1
ATOM 2364 N N . TRP A 1 293 ? 25.639 -12.239 -22.873 1.00 94.56 293 TRP A N 1
ATOM 2365 C CA . TRP A 1 293 ? 24.791 -11.089 -23.177 1.00 94.56 293 TRP A CA 1
ATOM 2366 C C . TRP A 1 293 ? 25.430 -10.154 -24.201 1.00 94.56 293 TRP A C 1
ATOM 2368 O O . TRP A 1 293 ? 24.716 -9.658 -25.068 1.00 94.56 293 TRP A O 1
ATOM 2378 N N . GLU A 1 294 ? 26.743 -9.956 -24.145 1.00 95.56 294 GLU A N 1
ATOM 2379 C CA . GLU A 1 294 ? 27.492 -9.120 -25.092 1.00 95.56 294 GLU A CA 1
ATOM 2380 C C . GLU A 1 294 ? 27.488 -9.688 -26.507 1.00 95.56 294 GLU A C 1
ATOM 2382 O O . GLU A 1 294 ? 27.322 -8.942 -27.471 1.00 95.56 294 GLU A O 1
ATOM 2387 N N . GLU A 1 295 ? 27.576 -11.012 -26.638 1.00 96.56 295 GLU A N 1
ATOM 2388 C CA . GLU A 1 295 ? 27.471 -11.697 -27.929 1.00 96.56 295 GLU A CA 1
ATOM 2389 C C . GLU A 1 295 ? 26.081 -11.542 -28.569 1.00 96.56 295 GLU A C 1
ATOM 2391 O O . GLU A 1 295 ? 25.954 -11.509 -29.793 1.00 96.56 295 GLU A O 1
ATOM 2396 N N . ASN A 1 296 ? 25.025 -11.445 -27.751 1.00 95.94 296 ASN A N 1
ATOM 2397 C CA . ASN A 1 296 ? 23.634 -11.473 -28.217 1.00 95.94 296 ASN A CA 1
ATOM 2398 C C . ASN A 1 296 ? 22.958 -10.093 -28.256 1.00 95.94 296 ASN A C 1
ATOM 2400 O O . ASN A 1 296 ? 21.926 -9.939 -28.913 1.00 95.94 296 ASN A O 1
ATOM 2404 N N . ILE A 1 297 ? 23.506 -9.087 -27.569 1.00 93.88 297 ILE A N 1
ATOM 2405 C CA . ILE A 1 297 ? 22.950 -7.733 -27.507 1.00 93.88 297 ILE A CA 1
ATOM 2406 C C . ILE A 1 297 ? 24.010 -6.725 -27.937 1.00 93.88 297 ILE A C 1
ATOM 2408 O O . ILE A 1 297 ? 24.974 -6.440 -27.231 1.00 93.88 297 ILE A O 1
ATOM 2412 N N . LYS A 1 298 ? 23.785 -6.115 -29.103 1.00 90.94 298 LYS A N 1
ATOM 2413 C CA . LYS A 1 298 ? 24.667 -5.077 -29.638 1.00 90.94 298 LYS A CA 1
ATOM 2414 C C . LYS A 1 298 ? 24.782 -3.905 -28.655 1.00 90.94 298 LYS A C 1
ATOM 2416 O O . LYS A 1 298 ? 23.765 -3.356 -28.233 1.00 90.94 298 LYS A O 1
ATOM 2421 N N . ASN A 1 299 ? 26.017 -3.479 -28.379 1.00 90.31 299 ASN A N 1
ATOM 2422 C CA . ASN A 1 299 ? 26.344 -2.383 -27.457 1.00 90.31 299 ASN A CA 1
ATOM 2423 C C . ASN A 1 299 ? 25.813 -2.611 -26.028 1.00 90.31 299 ASN A C 1
ATOM 2425 O O . ASN A 1 299 ? 25.342 -1.672 -25.382 1.00 90.31 299 ASN A O 1
ATOM 2429 N N . PHE A 1 300 ? 25.845 -3.855 -25.543 1.00 94.38 300 PHE A N 1
ATOM 2430 C CA . PHE A 1 300 ? 25.481 -4.164 -24.164 1.00 94.38 300 PHE A CA 1
ATOM 2431 C C . PHE A 1 300 ? 26.398 -3.416 -23.172 1.00 94.38 300 PHE A C 1
ATOM 2433 O O . PHE A 1 300 ? 27.619 -3.495 -23.312 1.00 94.38 300 PHE A O 1
ATOM 2440 N N . PRO A 1 301 ? 25.856 -2.671 -22.186 1.00 94.00 301 PRO A N 1
ATOM 2441 C CA . PRO A 1 301 ? 26.685 -1.920 -21.246 1.00 94.00 301 PRO A CA 1
ATOM 2442 C C . PRO A 1 301 ? 27.536 -2.842 -20.369 1.00 94.00 301 PRO A C 1
ATOM 2444 O O . PRO A 1 301 ? 27.002 -3.741 -19.718 1.00 94.00 301 PRO A O 1
ATOM 2447 N N . HIS A 1 302 ? 28.841 -2.575 -20.302 1.00 95.00 302 HIS A N 1
ATOM 2448 C CA . HIS A 1 302 ? 29.784 -3.301 -19.453 1.00 95.00 302 HIS A CA 1
ATOM 2449 C C . HIS A 1 302 ? 30.601 -2.328 -18.605 1.00 95.00 302 HIS A C 1
ATOM 2451 O O . HIS A 1 302 ? 31.265 -1.434 -19.129 1.00 95.00 302 HIS A O 1
ATOM 2457 N N . ILE A 1 303 ? 30.583 -2.526 -17.284 1.00 92.69 303 ILE A N 1
ATOM 2458 C CA . ILE A 1 303 ? 31.426 -1.785 -16.342 1.00 92.69 303 ILE A CA 1
ATOM 2459 C C . ILE A 1 303 ? 32.646 -2.627 -15.977 1.00 92.69 303 ILE A C 1
ATOM 2461 O O . ILE A 1 303 ? 32.507 -3.763 -15.531 1.00 92.69 303 ILE A O 1
ATOM 2465 N N . SER A 1 304 ? 33.844 -2.066 -16.157 1.00 92.00 304 SER A N 1
ATOM 2466 C CA . SER A 1 304 ? 35.102 -2.778 -15.900 1.00 92.00 304 SER A CA 1
ATOM 2467 C C . SER A 1 304 ? 35.128 -3.417 -14.504 1.00 92.00 304 SER A C 1
ATOM 2469 O O . SER A 1 304 ? 34.738 -2.800 -13.509 1.00 92.00 304 SER A O 1
ATOM 2471 N N . GLY A 1 305 ? 35.568 -4.675 -14.433 1.00 91.19 305 GLY A N 1
ATOM 2472 C CA . GLY A 1 305 ? 35.622 -5.456 -13.194 1.00 91.19 305 GLY A CA 1
ATOM 2473 C C . GLY A 1 305 ? 34.283 -6.057 -12.749 1.00 91.19 305 GLY A C 1
ATOM 2474 O O . GLY A 1 305 ? 34.207 -6.637 -11.663 1.00 91.19 305 GLY A O 1
ATOM 2475 N N . LYS A 1 306 ? 33.219 -5.939 -13.551 1.00 93.50 306 LYS A N 1
ATOM 2476 C CA . LYS A 1 306 ? 31.937 -6.620 -13.330 1.00 93.50 306 LYS A CA 1
ATOM 2477 C C . LYS A 1 306 ? 31.848 -7.861 -14.215 1.00 93.50 306 LYS A C 1
ATOM 2479 O O . LYS A 1 306 ? 32.485 -7.949 -15.253 1.00 93.50 306 LYS A O 1
ATOM 2484 N N . ASN A 1 307 ? 31.108 -8.862 -13.752 1.00 95.19 307 ASN A N 1
ATOM 2485 C CA . ASN A 1 307 ? 31.011 -10.165 -14.421 1.00 95.19 307 ASN A CA 1
ATOM 2486 C C . ASN A 1 307 ? 29.617 -10.802 -14.318 1.00 95.19 307 ASN A C 1
ATOM 2488 O O . ASN A 1 307 ? 29.410 -11.925 -14.775 1.00 95.19 307 ASN A O 1
ATOM 2492 N N . LYS A 1 308 ? 28.649 -10.094 -13.728 1.00 93.56 308 LYS A N 1
ATOM 2493 C CA . LYS A 1 308 ? 27.264 -10.533 -13.599 1.00 93.56 308 LYS A CA 1
ATOM 2494 C C . LYS A 1 308 ? 26.319 -9.479 -14.157 1.00 93.56 308 LYS A C 1
ATOM 2496 O O . LYS A 1 308 ? 26.380 -8.303 -13.790 1.00 93.56 308 LYS A O 1
ATOM 2501 N N . VAL A 1 309 ? 25.389 -9.948 -14.977 1.00 94.19 309 VAL A N 1
ATOM 2502 C CA . VAL A 1 309 ? 24.343 -9.123 -15.568 1.00 94.19 309 VAL A CA 1
ATOM 2503 C C . VAL A 1 309 ? 23.269 -8.759 -14.549 1.00 94.19 309 VAL A C 1
ATOM 2505 O O . VAL A 1 309 ? 22.836 -9.585 -13.738 1.00 94.19 309 VAL A O 1
ATOM 2508 N N . HIS A 1 310 ? 22.818 -7.514 -14.641 1.00 94.06 310 HIS A N 1
ATOM 2509 C CA . HIS A 1 310 ? 21.507 -7.080 -14.201 1.00 94.06 310 HIS A CA 1
ATOM 2510 C C . HIS A 1 310 ? 20.667 -6.735 -15.436 1.00 94.06 310 HIS A C 1
ATOM 2512 O O . HIS A 1 310 ? 21.063 -5.916 -16.263 1.00 94.06 310 HIS A O 1
ATOM 2518 N N . ASP A 1 311 ? 19.542 -7.423 -15.601 1.00 91.88 311 ASP A N 1
ATOM 2519 C CA . ASP A 1 311 ? 18.727 -7.414 -16.815 1.00 91.88 311 ASP A CA 1
ATOM 2520 C C . ASP A 1 311 ? 17.549 -6.433 -16.777 1.00 91.88 311 ASP A C 1
ATOM 2522 O O . ASP A 1 311 ? 16.687 -6.466 -17.655 1.00 91.88 311 ASP A O 1
ATOM 2526 N N . GLY A 1 312 ? 17.553 -5.528 -15.802 1.00 95.00 312 GLY A N 1
ATOM 2527 C CA . GLY A 1 312 ? 16.579 -4.460 -15.636 1.00 95.00 312 GLY A CA 1
ATOM 2528 C C . GLY A 1 312 ? 17.188 -3.268 -14.906 1.00 95.00 312 GLY A C 1
ATOM 2529 O O . GLY A 1 312 ? 18.399 -3.051 -14.949 1.00 95.00 312 GLY A O 1
ATOM 2530 N N . ILE A 1 313 ? 16.339 -2.498 -14.242 1.00 96.38 313 ILE A N 1
ATOM 2531 C CA . ILE A 1 313 ? 16.729 -1.429 -13.327 1.00 96.38 313 ILE A CA 1
ATOM 2532 C C . ILE A 1 313 ? 16.005 -1.610 -11.996 1.00 96.38 313 ILE A C 1
ATOM 2534 O O . ILE A 1 313 ? 14.827 -1.959 -11.984 1.00 96.38 313 ILE A O 1
ATOM 2538 N N . ASP A 1 314 ? 16.710 -1.360 -10.899 1.00 97.31 314 ASP A N 1
ATOM 2539 C CA . ASP A 1 314 ? 16.152 -1.387 -9.552 1.00 97.31 314 ASP A CA 1
ATOM 2540 C C . ASP A 1 314 ? 16.024 0.059 -9.074 1.00 97.31 314 ASP A C 1
ATOM 2542 O O . ASP A 1 314 ? 17.027 0.758 -8.921 1.00 97.31 314 ASP A O 1
ATOM 2546 N N . LEU A 1 315 ? 14.791 0.520 -8.879 1.00 96.25 315 LEU A N 1
ATOM 2547 C CA . LEU A 1 315 ? 14.495 1.856 -8.366 1.00 96.25 315 LEU A CA 1
ATOM 2548 C C . LEU A 1 315 ? 14.133 1.762 -6.886 1.00 96.25 315 LEU A C 1
ATOM 2550 O O . LEU A 1 315 ? 13.256 0.976 -6.532 1.00 96.25 315 LEU A O 1
ATOM 2554 N N . ALA A 1 316 ? 14.793 2.543 -6.036 1.00 92.00 316 ALA A N 1
ATOM 2555 C CA . ALA A 1 316 ? 14.550 2.559 -4.599 1.00 92.00 316 ALA A CA 1
ATOM 2556 C C . ALA A 1 316 ? 13.084 2.918 -4.314 1.00 92.00 316 ALA A C 1
ATOM 2558 O O . ALA A 1 316 ? 12.581 3.940 -4.785 1.00 92.00 316 ALA A O 1
ATOM 2559 N N . ALA A 1 317 ? 12.392 2.053 -3.576 1.00 88.00 317 ALA A N 1
ATOM 2560 C CA . ALA A 1 317 ? 10.984 2.232 -3.248 1.00 88.00 317 ALA A CA 1
ATOM 2561 C C . ALA A 1 317 ? 10.624 1.418 -2.006 1.00 88.00 317 ALA A C 1
ATOM 2563 O O . ALA A 1 317 ? 10.834 0.203 -1.968 1.00 88.00 317 ALA A O 1
ATOM 2564 N N . ASP A 1 318 ? 10.019 2.073 -1.021 1.00 84.19 318 ASP A N 1
ATOM 2565 C CA . ASP A 1 318 ? 9.482 1.395 0.153 1.00 84.19 318 ASP A CA 1
ATOM 2566 C C . ASP A 1 318 ? 8.320 0.470 -0.220 1.00 84.19 318 ASP A C 1
ATOM 2568 O O . ASP A 1 318 ? 7.710 0.586 -1.281 1.00 84.19 318 ASP A O 1
ATOM 2572 N N . ILE A 1 319 ? 7.967 -0.465 0.661 1.00 82.12 319 ILE A N 1
ATOM 2573 C CA . ILE A 1 319 ? 6.765 -1.283 0.461 1.00 82.12 319 ILE A CA 1
ATOM 2574 C C . ILE A 1 319 ? 5.534 -0.371 0.500 1.00 82.12 319 ILE A C 1
ATOM 2576 O O . ILE A 1 319 ? 5.340 0.376 1.456 1.00 82.12 319 ILE A O 1
ATOM 2580 N N . GLY A 1 320 ? 4.675 -0.475 -0.514 1.00 79.44 320 GLY A N 1
ATOM 2581 C CA . GLY A 1 320 ? 3.448 0.315 -0.608 1.00 79.44 320 GLY A CA 1
ATOM 2582 C C . GLY A 1 320 ? 3.589 1.621 -1.395 1.00 79.44 320 GLY A C 1
ATOM 2583 O O . GLY A 1 320 ? 2.608 2.356 -1.497 1.00 79.44 320 GLY A O 1
ATOM 2584 N N . THR A 1 321 ? 4.752 1.928 -1.983 1.00 81.81 321 THR A N 1
ATOM 2585 C CA . THR A 1 321 ? 4.881 3.080 -2.891 1.00 81.81 321 THR A CA 1
ATOM 2586 C C . THR A 1 321 ? 4.039 2.843 -4.155 1.00 81.81 321 THR A C 1
ATOM 2588 O O . THR A 1 321 ? 4.158 1.781 -4.773 1.00 81.81 321 THR A O 1
ATOM 2591 N N . PRO A 1 322 ? 3.168 3.788 -4.567 1.00 88.12 322 PRO A N 1
ATOM 2592 C CA . PRO A 1 322 ? 2.396 3.654 -5.800 1.00 88.12 322 PRO A CA 1
ATOM 2593 C C . PRO A 1 322 ? 3.305 3.524 -7.025 1.00 88.12 322 PRO A C 1
ATOM 2595 O O . PRO A 1 322 ? 4.234 4.312 -7.195 1.00 88.12 322 PRO A O 1
ATOM 2598 N N . VAL A 1 323 ? 3.002 2.554 -7.889 1.00 95.00 323 VAL A N 1
ATOM 2599 C CA . VAL A 1 323 ? 3.719 2.320 -9.147 1.00 95.00 323 VAL A CA 1
ATOM 2600 C C . VAL A 1 323 ? 2.831 2.718 -10.314 1.00 95.00 323 VAL A C 1
ATOM 2602 O O . VAL A 1 323 ? 1.664 2.316 -10.378 1.00 95.00 323 VAL A O 1
ATOM 2605 N N . PHE A 1 324 ? 3.396 3.481 -11.244 1.00 96.62 324 PHE A N 1
ATOM 2606 C CA . PHE A 1 324 ? 2.683 4.057 -12.374 1.00 96.62 324 PHE A CA 1
ATOM 2607 C C . PHE A 1 324 ? 3.113 3.425 -13.702 1.00 96.62 324 PHE A C 1
ATOM 2609 O O . PHE A 1 324 ? 4.275 3.059 -13.903 1.00 96.62 324 PHE A O 1
ATOM 2616 N N . SER A 1 325 ? 2.164 3.304 -14.629 1.00 97.38 325 SER A N 1
ATOM 2617 C CA . SER A 1 325 ? 2.455 2.836 -15.982 1.00 97.38 325 SER A CA 1
ATOM 2618 C C . SER A 1 325 ? 3.283 3.867 -16.749 1.00 97.38 325 SER A C 1
ATOM 2620 O O . SER A 1 325 ? 2.904 5.033 -16.831 1.00 97.38 325 SER A O 1
ATOM 2622 N N . ILE A 1 326 ? 4.380 3.433 -17.367 1.00 97.44 326 ILE A N 1
ATOM 2623 C CA . ILE A 1 326 ? 5.264 4.293 -18.172 1.00 97.44 326 ILE A CA 1
ATOM 2624 C C . ILE A 1 326 ? 4.585 4.641 -19.499 1.00 97.44 326 ILE A C 1
ATOM 2626 O O . ILE A 1 326 ? 4.658 5.775 -19.966 1.00 97.44 326 ILE A O 1
ATOM 2630 N N . PHE A 1 327 ? 3.882 3.670 -20.085 1.00 97.06 327 PHE A N 1
ATOM 2631 C CA . PHE A 1 327 ? 3.178 3.817 -21.353 1.00 97.06 327 PHE A CA 1
ATOM 2632 C C . PHE A 1 327 ? 1.703 3.463 -21.212 1.00 97.06 327 PHE A C 1
ATOM 2634 O O . PHE A 1 327 ? 1.299 2.710 -20.326 1.00 97.06 327 PHE A O 1
ATOM 2641 N N . LYS A 1 328 ? 0.894 3.970 -22.139 1.00 95.69 328 LYS A N 1
ATOM 2642 C CA . LYS A 1 328 ? -0.429 3.411 -22.402 1.00 95.69 328 LYS A CA 1
ATOM 2643 C C . LYS A 1 328 ? -0.260 1.968 -22.885 1.00 95.69 328 LYS A C 1
ATOM 2645 O O . LYS A 1 328 ? 0.695 1.688 -23.610 1.00 95.69 328 LYS A O 1
ATOM 2650 N N . GLY A 1 329 ? -1.150 1.049 -22.532 1.00 95.25 329 GLY A N 1
ATOM 2651 C CA . GLY A 1 329 ? -1.042 -0.334 -23.008 1.00 95.25 329 GLY A CA 1
ATOM 2652 C C . GLY A 1 329 ? -2.015 -1.302 -22.355 1.00 95.25 329 GLY A C 1
ATOM 2653 O O . GLY A 1 329 ? -2.800 -0.914 -21.493 1.00 95.25 329 GLY A O 1
ATOM 2654 N N . ILE A 1 330 ? -1.977 -2.560 -22.792 1.00 93.38 330 ILE A N 1
ATOM 2655 C CA . ILE A 1 330 ? -2.776 -3.640 -22.211 1.00 93.38 330 ILE A CA 1
ATOM 2656 C C . ILE A 1 330 ? -2.098 -4.134 -20.936 1.00 93.38 330 ILE A C 1
ATOM 2658 O O . ILE A 1 330 ? -0.910 -4.463 -20.936 1.00 93.38 330 ILE A O 1
ATOM 2662 N N . TYR A 1 331 ? -2.867 -4.160 -19.854 1.00 96.38 331 TYR A N 1
ATOM 2663 C CA . TYR A 1 331 ? -2.417 -4.566 -18.535 1.00 96.38 331 TYR A CA 1
ATOM 2664 C C . TYR A 1 331 ? -2.505 -6.082 -18.350 1.00 96.38 331 TYR A C 1
ATOM 2666 O O . TYR A 1 331 ? -3.555 -6.686 -18.573 1.00 96.38 331 TYR A O 1
ATOM 2674 N N . HIS A 1 332 ? -1.421 -6.671 -17.854 1.00 90.62 332 HIS A N 1
ATOM 2675 C CA . HIS A 1 332 ? -1.353 -8.063 -17.429 1.00 90.62 332 HIS A CA 1
ATOM 2676 C C . HIS A 1 332 ? -0.711 -8.172 -16.056 1.00 90.62 332 HIS A C 1
ATOM 2678 O O . HIS A 1 332 ? 0.270 -7.493 -15.772 1.00 90.62 332 HIS A O 1
ATOM 2684 N N . SER A 1 333 ? -1.211 -9.063 -15.216 1.00 90.75 333 SER A N 1
ATOM 2685 C CA . SER A 1 333 ? -0.700 -9.304 -13.872 1.00 90.75 333 SER A CA 1
ATOM 2686 C C . SER A 1 333 ? -0.424 -10.781 -13.633 1.00 90.75 333 SER A C 1
ATOM 2688 O O . SER A 1 333 ? -1.004 -11.672 -14.254 1.00 90.75 333 SER A O 1
ATOM 2690 N N . GLY A 1 334 ? 0.497 -11.061 -12.719 1.00 85.44 334 GLY A N 1
ATOM 2691 C CA . GLY A 1 334 ? 0.845 -12.432 -12.394 1.00 85.44 334 GLY A CA 1
ATOM 2692 C C . GLY A 1 334 ? 1.722 -12.559 -11.164 1.00 85.44 334 GLY A C 1
ATOM 2693 O O . GLY A 1 334 ? 2.019 -11.592 -10.461 1.00 85.44 334 GLY A O 1
ATOM 2694 N N . TYR A 1 335 ? 2.128 -13.796 -10.897 1.00 87.94 335 TYR A N 1
ATOM 2695 C CA . TYR A 1 335 ? 3.094 -14.122 -9.860 1.00 87.94 335 TYR A CA 1
ATOM 2696 C C . TYR A 1 335 ? 4.165 -15.059 -10.417 1.00 87.94 335 TYR A C 1
ATOM 2698 O O . TYR A 1 335 ? 3.865 -15.988 -11.167 1.00 87.94 335 TYR A O 1
ATOM 2706 N N . SER A 1 336 ? 5.420 -14.837 -10.040 1.00 82.38 336 SER A N 1
ATOM 2707 C CA . SER A 1 336 ? 6.503 -15.797 -10.251 1.00 82.38 336 SER A CA 1
ATOM 2708 C C . SER A 1 336 ? 7.390 -15.866 -9.015 1.00 82.38 336 SER A C 1
ATOM 2710 O O . SER A 1 336 ? 7.480 -14.916 -8.244 1.00 82.38 336 SER A O 1
ATOM 2712 N N . GLN A 1 337 ? 8.104 -16.974 -8.837 1.00 77.81 337 GLN A N 1
ATOM 2713 C CA . GLN A 1 337 ? 9.040 -17.103 -7.718 1.00 77.81 337 GLN A CA 1
ATOM 2714 C C . GLN A 1 337 ? 10.169 -16.064 -7.766 1.00 77.81 337 GLN A C 1
ATOM 2716 O O . GLN A 1 337 ? 10.662 -15.646 -6.721 1.00 77.81 337 GLN A O 1
ATOM 2721 N N . THR A 1 338 ? 10.581 -15.649 -8.966 1.00 78.44 338 THR A N 1
ATOM 2722 C CA . THR A 1 338 ? 11.685 -14.703 -9.152 1.00 78.44 338 THR A CA 1
ATOM 2723 C C . THR A 1 338 ? 11.225 -13.266 -8.966 1.00 78.44 338 THR A C 1
ATOM 2725 O O . THR A 1 338 ? 11.800 -12.562 -8.147 1.00 78.44 338 THR A O 1
ATOM 2728 N N . LEU A 1 339 ? 10.190 -12.841 -9.696 1.00 81.75 339 LEU A N 1
ATOM 2729 C CA . LEU A 1 339 ? 9.703 -11.457 -9.678 1.00 81.75 339 LEU A CA 1
ATOM 2730 C C . LEU A 1 339 ? 8.670 -11.200 -8.580 1.00 81.75 339 LEU A C 1
ATOM 2732 O O . LEU A 1 339 ? 8.271 -10.061 -8.399 1.00 81.75 339 LEU A O 1
ATOM 2736 N N . GLY A 1 340 ? 8.197 -12.226 -7.872 1.00 89.00 340 GLY A N 1
ATOM 2737 C CA . GLY A 1 340 ? 7.042 -12.079 -6.995 1.00 89.00 340 GLY A CA 1
ATOM 2738 C C . GLY A 1 340 ? 5.789 -11.711 -7.782 1.00 89.00 340 GLY A C 1
ATOM 2739 O O . GLY A 1 340 ? 5.598 -12.184 -8.906 1.00 89.00 340 GLY A O 1
ATOM 2740 N N . TYR A 1 341 ? 4.942 -10.871 -7.192 1.00 83.94 341 TYR A N 1
ATOM 2741 C CA . TYR A 1 341 ? 3.853 -10.217 -7.903 1.00 83.94 341 TYR A CA 1
ATOM 2742 C C . TYR A 1 341 ? 4.424 -9.248 -8.932 1.00 83.94 341 TYR A C 1
ATOM 2744 O O . TYR A 1 341 ? 5.282 -8.421 -8.615 1.00 83.94 341 TYR A O 1
ATOM 2752 N N . TYR A 1 342 ? 3.928 -9.349 -10.158 1.00 93.81 342 TYR A N 1
ATOM 2753 C CA . TYR A 1 342 ? 4.372 -8.502 -11.249 1.00 93.81 342 TYR A CA 1
ATOM 2754 C C . TYR A 1 342 ? 3.207 -8.010 -12.096 1.00 93.81 342 TYR A C 1
ATOM 2756 O O . TYR A 1 342 ? 2.140 -8.628 -12.141 1.00 93.81 342 TYR A O 1
ATOM 2764 N N . VAL A 1 343 ? 3.457 -6.907 -12.794 1.00 97.56 343 VAL A N 1
ATOM 2765 C CA . VAL A 1 343 ? 2.600 -6.372 -13.853 1.00 97.56 343 VAL A CA 1
ATOM 2766 C C . VAL A 1 343 ? 3.414 -6.261 -15.135 1.00 97.56 343 VAL A C 1
ATOM 2768 O O . VAL A 1 343 ? 4.583 -5.891 -15.091 1.00 97.56 343 VAL A O 1
ATOM 2771 N N . ILE A 1 344 ? 2.810 -6.570 -16.277 1.00 97.75 344 ILE A N 1
ATOM 2772 C CA . ILE A 1 344 ? 3.348 -6.308 -17.609 1.00 97.75 344 ILE A CA 1
ATOM 2773 C C . ILE A 1 344 ? 2.377 -5.397 -18.347 1.00 97.75 344 ILE A C 1
ATOM 2775 O O . ILE A 1 344 ? 1.192 -5.699 -18.441 1.00 97.75 344 ILE A O 1
ATOM 2779 N N . ILE A 1 345 ? 2.897 -4.309 -18.906 1.00 97.94 345 ILE A N 1
ATOM 2780 C CA . ILE A 1 345 ? 2.158 -3.431 -19.810 1.00 97.94 345 ILE A CA 1
ATOM 2781 C C . ILE A 1 345 ? 2.652 -3.681 -21.229 1.00 97.94 345 ILE A C 1
ATOM 2783 O O . ILE A 1 345 ? 3.811 -3.395 -21.537 1.00 97.94 345 ILE A O 1
ATOM 2787 N N . ALA A 1 346 ? 1.781 -4.236 -22.072 1.00 95.94 346 ALA A N 1
ATOM 2788 C CA . ALA A 1 346 ? 2.022 -4.434 -23.497 1.00 95.94 346 ALA A CA 1
ATOM 2789 C C . ALA A 1 346 ? 1.570 -3.186 -24.263 1.00 95.94 346 ALA A C 1
ATOM 2791 O O . ALA A 1 346 ? 0.381 -2.865 -24.321 1.00 95.94 346 ALA A O 1
ATOM 2792 N N . SER A 1 347 ? 2.526 -2.436 -24.800 1.00 95.50 347 SER A N 1
ATOM 2793 C CA . SER A 1 347 ? 2.292 -1.151 -25.446 1.00 95.50 347 SER A CA 1
ATOM 2794 C C . SER A 1 347 ? 2.610 -1.240 -26.931 1.00 95.50 347 SER A C 1
ATOM 2796 O O . SER A 1 347 ? 3.767 -1.419 -27.319 1.00 95.50 347 SER A O 1
ATOM 2798 N N . SER A 1 348 ? 1.584 -1.097 -27.771 1.00 94.25 348 SER A N 1
ATOM 2799 C CA . SER A 1 348 ? 1.760 -0.996 -29.220 1.00 94.25 348 SER A CA 1
ATOM 2800 C C . SER A 1 348 ? 2.448 0.316 -29.608 1.00 94.25 348 SER A C 1
ATOM 2802 O O . SER A 1 348 ? 2.525 1.257 -28.810 1.00 94.25 348 SER A O 1
ATOM 2804 N N . LYS A 1 349 ? 2.887 0.412 -30.868 1.00 91.81 349 LYS A N 1
ATOM 2805 C CA . LYS A 1 349 ? 3.482 1.632 -31.430 1.00 91.81 349 LYS A CA 1
ATOM 2806 C C . LYS A 1 349 ? 2.623 2.874 -31.184 1.00 91.81 349 LYS A C 1
ATOM 2808 O O . LYS A 1 349 ? 3.138 3.920 -30.792 1.00 91.81 349 LYS A O 1
ATOM 2813 N N . GLU A 1 350 ? 1.321 2.751 -31.409 1.00 90.75 350 GLU A N 1
ATOM 2814 C CA . GLU A 1 350 ? 0.341 3.828 -31.262 1.00 90.75 350 GLU A CA 1
ATOM 2815 C C . GLU A 1 350 ? 0.147 4.226 -29.793 1.00 90.75 350 GLU A C 1
ATOM 2817 O O . GLU A 1 350 ? -0.216 5.363 -29.506 1.00 90.75 350 GLU A O 1
ATOM 2822 N N . CYS A 1 351 ? 0.402 3.303 -28.863 1.00 91.94 351 CYS A N 1
ATOM 2823 C CA . CYS A 1 351 ? 0.236 3.528 -27.433 1.00 91.94 351 CYS A CA 1
ATOM 2824 C C . CYS A 1 351 ? 1.467 4.174 -26.781 1.00 91.94 351 CYS A C 1
ATOM 2826 O O . CYS A 1 351 ? 1.305 5.102 -25.990 1.00 91.94 351 CYS A O 1
ATOM 2828 N N . HIS A 1 352 ? 2.688 3.722 -27.094 1.00 88.94 352 HIS A N 1
ATOM 2829 C CA . HIS A 1 352 ? 3.900 4.313 -26.508 1.00 88.94 352 HIS A CA 1
ATOM 2830 C C . HIS A 1 352 ? 4.386 5.564 -27.258 1.00 88.94 352 HIS A C 1
ATOM 2832 O O . HIS A 1 352 ? 5.112 6.367 -26.680 1.00 88.94 352 HIS A O 1
ATOM 2838 N N . ASN A 1 353 ? 4.027 5.728 -28.539 1.00 89.81 353 ASN A N 1
ATOM 2839 C CA . ASN A 1 353 ? 4.370 6.887 -29.376 1.00 89.81 353 ASN A CA 1
ATOM 2840 C C . ASN A 1 353 ? 5.866 7.290 -29.325 1.00 89.81 353 ASN A C 1
ATOM 2842 O O . ASN A 1 353 ? 6.224 8.463 -29.231 1.00 89.81 353 ASN A O 1
ATOM 2846 N N . LEU A 1 354 ? 6.761 6.298 -29.369 1.00 91.31 354 LEU A N 1
ATOM 2847 C CA . LEU A 1 354 ? 8.211 6.517 -29.305 1.00 91.31 354 LEU A CA 1
ATOM 2848 C C . LEU A 1 354 ? 8.749 6.661 -30.726 1.00 91.31 354 LEU A C 1
ATOM 2850 O O . LEU A 1 354 ? 8.624 5.745 -31.534 1.00 91.31 354 LEU A O 1
ATOM 2854 N N . SER A 1 355 ? 9.405 7.778 -31.030 1.00 90.81 355 SER A N 1
ATOM 2855 C CA . SER A 1 355 ? 9.912 8.061 -32.381 1.00 90.81 355 SER A CA 1
ATOM 2856 C C . SER A 1 355 ? 11.061 7.144 -32.820 1.00 90.81 355 SER A C 1
ATOM 2858 O O . SER A 1 355 ? 11.267 6.933 -34.013 1.00 90.81 355 SER A O 1
ATOM 2860 N N . PHE A 1 356 ? 11.805 6.570 -31.873 1.00 90.12 356 PHE A N 1
ATOM 2861 C CA . PHE A 1 356 ? 12.983 5.741 -32.148 1.00 90.12 356 PHE A CA 1
ATOM 2862 C C . PHE A 1 356 ? 12.669 4.246 -32.342 1.00 90.12 356 PHE A C 1
ATOM 2864 O O . PHE A 1 356 ? 13.580 3.443 -32.568 1.00 90.12 356 PHE A O 1
ATOM 2871 N N . THR A 1 357 ? 11.405 3.825 -32.227 1.00 89.19 357 THR A N 1
ATOM 2872 C CA . THR A 1 357 ? 11.017 2.421 -32.408 1.00 89.19 357 THR A CA 1
ATOM 2873 C C . THR A 1 357 ? 9.599 2.267 -32.946 1.00 89.19 357 THR A C 1
ATOM 2875 O O . THR A 1 357 ? 8.670 2.913 -32.485 1.00 89.19 357 THR A O 1
ATOM 2878 N N . ASN A 1 358 ? 9.432 1.343 -33.895 1.00 91.50 358 ASN A N 1
ATOM 2879 C CA . ASN A 1 358 ? 8.125 0.916 -34.411 1.00 91.50 358 ASN A CA 1
ATOM 2880 C C . ASN A 1 358 ? 7.662 -0.430 -33.825 1.00 91.50 358 ASN A C 1
ATOM 2882 O O . ASN A 1 358 ? 6.648 -0.966 -34.258 1.00 91.50 358 ASN A O 1
ATOM 2886 N N . GLN A 1 359 ? 8.447 -1.020 -32.925 1.00 94.12 359 GLN A N 1
ATOM 2887 C CA . GLN A 1 359 ? 8.165 -2.323 -32.325 1.00 94.12 359 GLN A CA 1
ATOM 2888 C C . GLN A 1 359 ? 7.369 -2.152 -31.037 1.00 94.12 359 GLN A C 1
ATOM 2890 O O . GLN A 1 359 ? 7.620 -1.195 -30.310 1.00 94.12 359 GLN A O 1
ATOM 2895 N N . GLU A 1 360 ? 6.509 -3.124 -30.732 1.00 94.44 360 GLU A N 1
ATOM 2896 C CA . GLU A 1 360 ? 5.820 -3.224 -29.445 1.00 94.44 360 GLU A CA 1
ATOM 2897 C C . GLU A 1 360 ? 6.813 -3.196 -28.276 1.00 94.44 360 GLU A C 1
ATOM 2899 O O . GLU A 1 360 ? 7.910 -3.762 -28.357 1.00 94.44 360 GLU A O 1
ATOM 2904 N N . ILE A 1 361 ? 6.430 -2.535 -27.190 1.00 97.62 361 ILE A N 1
ATOM 2905 C CA . ILE A 1 361 ? 7.215 -2.438 -25.966 1.00 97.62 361 ILE A CA 1
ATOM 2906 C C . ILE A 1 361 ? 6.461 -3.138 -24.847 1.00 97.62 361 ILE A C 1
ATOM 2908 O O . ILE A 1 361 ? 5.293 -2.851 -24.605 1.00 97.62 361 ILE A O 1
ATOM 2912 N N . PHE A 1 362 ? 7.150 -4.019 -24.129 1.00 97.44 362 PHE A N 1
ATOM 2913 C CA . PHE A 1 362 ? 6.618 -4.633 -22.918 1.00 97.44 362 PHE A CA 1
ATOM 2914 C C . PHE A 1 362 ? 7.389 -4.100 -21.724 1.00 97.44 362 PHE A C 1
ATOM 2916 O O . PHE A 1 362 ? 8.609 -4.271 -21.659 1.00 97.44 362 PHE A O 1
ATOM 2923 N N . VAL A 1 363 ? 6.693 -3.481 -20.776 1.00 98.31 363 VAL A N 1
ATOM 2924 C CA . VAL A 1 363 ? 7.302 -3.033 -19.521 1.00 98.31 363 VAL A CA 1
ATOM 2925 C C . VAL A 1 363 ? 6.835 -3.945 -18.399 1.00 98.31 363 VAL A C 1
ATOM 2927 O O . VAL A 1 363 ? 5.642 -4.035 -18.136 1.00 98.31 363 VAL A O 1
ATOM 2930 N N . CYS A 1 364 ? 7.772 -4.641 -17.763 1.00 97.88 364 CYS A N 1
ATOM 2931 C CA . CYS A 1 364 ? 7.528 -5.529 -16.636 1.00 97.88 364 CYS A CA 1
ATOM 2932 C C . CYS A 1 364 ? 7.954 -4.850 -15.334 1.00 97.88 364 CYS A C 1
ATOM 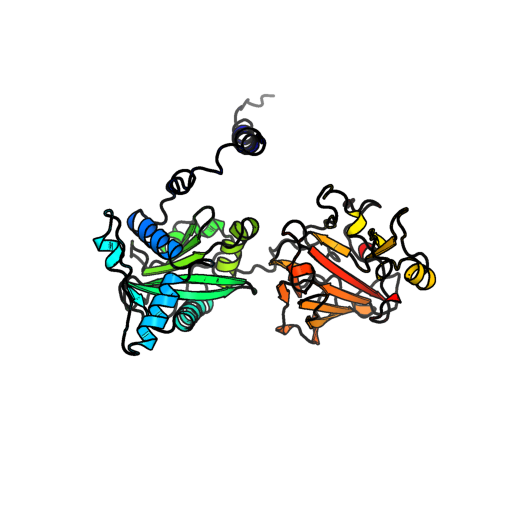2934 O O . CYS A 1 364 ? 9.092 -4.401 -15.222 1.00 97.88 364 CYS A O 1
ATOM 2936 N N . TYR A 1 365 ? 7.062 -4.852 -14.352 1.00 98.25 365 TYR A N 1
ATOM 2937 C CA . TYR A 1 365 ? 7.217 -4.286 -13.017 1.00 98.25 365 TYR A CA 1
ATOM 2938 C C . TYR A 1 365 ? 7.189 -5.433 -12.013 1.00 98.25 365 TYR A C 1
ATOM 2940 O O . TYR A 1 365 ? 6.176 -6.119 -11.914 1.00 98.25 365 TYR A O 1
ATOM 2948 N N . GLY A 1 366 ? 8.291 -5.680 -11.315 1.00 92.81 366 GLY A N 1
ATOM 2949 C CA . GLY A 1 366 ? 8.457 -6.790 -10.380 1.00 92.81 366 GLY A CA 1
ATOM 2950 C C . GLY A 1 366 ? 8.501 -6.360 -8.917 1.00 92.81 366 GLY A C 1
ATOM 2951 O O . GLY A 1 366 ? 8.568 -5.180 -8.586 1.00 92.81 366 GLY A O 1
ATOM 2952 N N . HIS A 1 367 ? 8.497 -7.363 -8.047 1.00 93.19 367 HIS A N 1
ATOM 2953 C CA . HIS A 1 367 ? 8.574 -7.277 -6.590 1.00 93.19 367 HIS A CA 1
ATOM 2954 C C . HIS A 1 367 ? 7.418 -6.519 -5.940 1.00 93.19 367 HIS A C 1
ATOM 2956 O O . HIS A 1 367 ? 7.539 -6.065 -4.809 1.00 93.19 367 HIS A O 1
ATOM 2962 N N . LEU A 1 368 ? 6.265 -6.421 -6.601 1.00 88.31 368 LEU A N 1
ATOM 2963 C CA . LEU A 1 368 ? 5.121 -5.668 -6.090 1.00 88.31 368 LEU A CA 1
ATOM 2964 C C . LEU A 1 368 ? 4.581 -6.278 -4.785 1.00 88.31 368 LEU A C 1
ATOM 2966 O O . LEU A 1 368 ? 4.650 -7.489 -4.571 1.00 88.31 368 LEU A O 1
ATOM 2970 N N . SER A 1 369 ? 4.016 -5.463 -3.899 1.00 84.25 369 SER A N 1
ATOM 2971 C CA . SER A 1 369 ? 3.245 -5.949 -2.742 1.00 84.25 369 SER A CA 1
ATOM 2972 C C . SER A 1 369 ? 1.819 -6.311 -3.149 1.00 84.25 369 SER A C 1
ATOM 2974 O O . SER A 1 369 ? 1.241 -7.272 -2.639 1.00 84.25 369 SER A O 1
ATOM 2976 N N . SER A 1 370 ? 1.269 -5.563 -4.105 1.00 82.38 370 SER A N 1
ATOM 2977 C CA . SER A 1 370 ? -0.044 -5.790 -4.692 1.00 82.38 370 SER A CA 1
ATOM 2978 C C . SER A 1 370 ? -0.144 -5.165 -6.085 1.00 82.38 370 SER A C 1
ATOM 2980 O O . SER A 1 370 ? 0.653 -4.308 -6.474 1.00 82.38 370 SER A O 1
ATOM 2982 N N . TYR A 1 371 ? -1.144 -5.604 -6.843 1.00 85.56 371 TYR A N 1
ATOM 2983 C CA . TYR A 1 371 ? -1.475 -5.085 -8.164 1.00 85.56 371 TYR A CA 1
ATOM 2984 C C . TYR A 1 371 ? -2.998 -4.959 -8.315 1.00 85.56 371 TYR A C 1
ATOM 2986 O O . TYR A 1 371 ? -3.766 -5.583 -7.575 1.00 85.56 371 TYR A O 1
ATOM 2994 N N . LYS A 1 372 ? -3.453 -4.144 -9.268 1.00 81.31 372 LYS A N 1
ATOM 2995 C CA . LYS A 1 372 ? -4.876 -3.897 -9.542 1.00 81.31 372 LYS A CA 1
ATOM 2996 C C . LYS A 1 372 ? -5.483 -5.013 -10.405 1.00 81.31 372 LYS A C 1
ATOM 2998 O O . LYS A 1 372 ? -5.504 -4.937 -11.629 1.00 81.31 372 LYS A O 1
ATOM 3003 N N . LYS A 1 373 ? -5.985 -6.074 -9.762 1.00 78.25 373 LYS A N 1
ATOM 3004 C CA . LYS A 1 373 ? -6.550 -7.262 -10.441 1.00 78.25 373 LYS A CA 1
ATOM 3005 C C . LYS A 1 373 ? -7.725 -6.940 -11.377 1.00 78.25 373 LYS A C 1
ATOM 3007 O O . LYS A 1 373 ? -7.953 -7.646 -12.352 1.00 78.25 373 LYS A O 1
ATOM 3012 N N . ASP A 1 374 ? -8.472 -5.881 -11.090 1.00 80.25 374 ASP A N 1
ATOM 3013 C CA . ASP A 1 374 ? -9.582 -5.400 -11.910 1.00 80.25 374 ASP A CA 1
ATOM 3014 C C . ASP A 1 374 ? -9.137 -4.761 -13.238 1.00 80.25 374 ASP A C 1
ATOM 3016 O O . ASP A 1 374 ? -9.989 -4.516 -14.094 1.00 80.25 374 ASP A O 1
ATOM 3020 N N . LEU A 1 375 ? -7.835 -4.517 -13.437 1.00 83.19 375 LEU A N 1
ATOM 3021 C CA . LEU A 1 375 ? -7.265 -4.015 -14.690 1.00 83.19 375 LEU A CA 1
ATOM 3022 C C . LEU A 1 375 ? -6.828 -5.123 -15.661 1.00 83.19 375 LEU A C 1
ATOM 3024 O O . LEU A 1 375 ? -6.468 -4.806 -16.789 1.00 83.19 375 LEU A O 1
ATOM 3028 N N . GLU A 1 376 ? -6.887 -6.403 -15.277 1.00 89.62 376 GLU A N 1
ATOM 3029 C CA . GLU A 1 376 ? -6.446 -7.519 -16.129 1.00 89.62 376 GLU A CA 1
ATOM 3030 C C . GLU A 1 376 ? -7.092 -7.491 -17.525 1.00 89.62 376 GLU A C 1
ATOM 3032 O O . GLU A 1 376 ? -8.317 -7.452 -17.663 1.00 89.62 376 GLU A O 1
ATOM 3037 N N . GLY A 1 377 ? -6.254 -7.498 -18.567 1.00 81.75 377 GLY A N 1
ATOM 3038 C CA . GLY A 1 377 ? -6.653 -7.453 -19.974 1.00 81.75 377 GLY A CA 1
ATOM 3039 C C . GLY A 1 377 ? -7.189 -6.101 -20.459 1.00 81.75 377 GLY A C 1
ATOM 3040 O O . GLY A 1 377 ? -7.568 -5.989 -21.626 1.00 81.75 377 GLY A O 1
ATOM 3041 N N . LYS A 1 378 ? -7.240 -5.069 -19.607 1.00 86.88 378 LYS A N 1
ATOM 3042 C CA . LYS A 1 378 ? -7.750 -3.743 -19.978 1.00 86.88 378 LYS A CA 1
ATOM 3043 C C . LYS A 1 378 ? -6.655 -2.864 -20.568 1.00 86.88 378 LYS A C 1
ATOM 3045 O O . LYS A 1 378 ? -5.491 -2.939 -20.181 1.00 86.88 378 LYS A O 1
ATOM 3050 N N . LEU A 1 379 ? -7.063 -1.980 -21.476 1.00 91.69 379 LEU A N 1
ATOM 3051 C CA . LEU A 1 379 ? -6.244 -0.859 -21.923 1.00 91.69 379 LEU A CA 1
ATOM 3052 C C . LEU A 1 379 ? -6.195 0.198 -20.814 1.00 91.69 379 LEU A C 1
ATOM 3054 O O . LEU A 1 379 ? -7.241 0.672 -20.372 1.00 91.69 379 LEU A O 1
ATOM 3058 N N . ILE A 1 380 ? -4.993 0.570 -20.389 1.00 92.88 380 ILE A N 1
ATOM 3059 C CA . ILE A 1 380 ? -4.752 1.608 -19.384 1.00 92.88 380 ILE A CA 1
ATOM 3060 C C . ILE A 1 380 ? -3.952 2.763 -19.983 1.00 92.88 380 ILE A C 1
ATOM 3062 O O . ILE A 1 380 ? -3.188 2.568 -20.929 1.00 92.88 380 ILE A O 1
ATOM 3066 N N . GLU A 1 381 ? -4.109 3.960 -19.423 1.00 93.75 381 GLU A N 1
ATOM 3067 C CA . GLU A 1 381 ? -3.353 5.146 -19.836 1.00 93.75 381 GLU A CA 1
ATOM 3068 C C . GLU A 1 381 ? -1.959 5.199 -19.187 1.00 93.75 381 GLU A C 1
ATOM 3070 O O . GLU A 1 381 ? -1.724 4.640 -18.110 1.00 93.75 381 GLU A O 1
ATOM 3075 N N . ALA A 1 382 ? -1.027 5.908 -19.831 1.00 93.50 382 ALA A N 1
ATOM 3076 C CA . ALA A 1 382 ? 0.247 6.257 -19.204 1.00 93.50 382 ALA A CA 1
ATOM 3077 C C . ALA A 1 382 ? -0.006 7.086 -17.932 1.00 93.50 382 ALA A C 1
ATOM 3079 O O . ALA A 1 382 ? -0.894 7.938 -17.900 1.00 93.50 382 ALA A O 1
ATOM 3080 N N . GLY A 1 383 ? 0.762 6.829 -16.875 1.00 90.56 383 GLY A N 1
ATOM 3081 C CA . GLY A 1 383 ? 0.572 7.458 -15.569 1.00 90.56 383 GLY A CA 1
ATOM 3082 C C . GLY A 1 383 ? -0.600 6.901 -14.753 1.00 90.56 383 GLY A C 1
ATOM 3083 O O . GLY A 1 383 ? -0.901 7.447 -13.694 1.00 90.56 383 GLY A O 1
ATOM 3084 N N . ALA A 1 384 ? -1.270 5.830 -15.195 1.00 89.94 384 ALA A N 1
ATOM 3085 C CA . ALA A 1 384 ? -2.225 5.108 -14.354 1.00 89.94 384 ALA A CA 1
ATOM 3086 C C . ALA A 1 384 ? -1.498 4.306 -13.262 1.00 89.94 384 ALA A C 1
ATOM 3088 O O . ALA A 1 384 ? -0.430 3.742 -13.513 1.00 89.94 384 ALA A O 1
ATOM 3089 N N . ILE A 1 385 ? -2.083 4.215 -12.063 1.00 91.06 385 ILE A N 1
ATOM 3090 C CA . ILE A 1 385 ? -1.559 3.361 -10.987 1.00 91.06 385 ILE A CA 1
ATOM 3091 C C . ILE A 1 385 ? -1.824 1.899 -11.340 1.00 91.06 385 ILE A C 1
ATOM 3093 O O . ILE A 1 385 ? -2.967 1.498 -11.550 1.00 91.06 385 ILE A O 1
ATOM 3097 N N . ILE A 1 386 ? -0.768 1.091 -11.348 1.00 93.50 386 ILE A N 1
ATOM 3098 C CA . ILE A 1 386 ? -0.822 -0.325 -11.741 1.00 93.50 386 ILE A CA 1
ATOM 3099 C C . ILE A 1 386 ? -0.685 -1.293 -10.562 1.00 93.50 386 ILE A C 1
ATOM 3101 O O . ILE A 1 386 ? -1.063 -2.467 -10.655 1.00 93.50 386 ILE A O 1
ATOM 3105 N N . GLY A 1 387 ? -0.180 -0.794 -9.437 1.00 90.62 387 GLY A N 1
ATOM 3106 C CA . GLY A 1 387 ? 0.069 -1.554 -8.225 1.00 90.62 387 GLY A CA 1
ATOM 3107 C C . GLY A 1 387 ? 0.915 -0.759 -7.243 1.00 90.62 387 GLY A C 1
ATOM 3108 O O . GLY A 1 387 ? 1.018 0.466 -7.342 1.00 90.62 387 GLY A O 1
ATOM 3109 N N . TYR A 1 388 ? 1.526 -1.479 -6.312 1.00 89.44 388 TYR A N 1
ATOM 3110 C CA . TYR A 1 388 ? 2.362 -0.907 -5.268 1.00 89.44 388 TYR A CA 1
ATOM 3111 C C . TYR A 1 388 ? 3.650 -1.715 -5.125 1.00 89.44 388 TYR A C 1
ATOM 3113 O O . TYR A 1 388 ? 3.615 -2.948 -5.167 1.00 89.44 388 TYR A O 1
ATOM 3121 N N . SER A 1 389 ? 4.784 -1.040 -4.950 1.00 89.12 389 SER A N 1
ATOM 3122 C CA . SER A 1 389 ? 6.082 -1.679 -4.704 1.00 89.12 389 SER A CA 1
ATOM 3123 C C . SER A 1 389 ? 6.034 -2.554 -3.452 1.00 89.12 389 SER A C 1
ATOM 3125 O O . SER A 1 389 ? 5.164 -2.421 -2.581 1.00 89.12 389 SER A O 1
ATOM 3127 N N . GLY A 1 390 ? 6.954 -3.502 -3.369 1.00 83.12 390 GLY A N 1
ATOM 3128 C CA . GLY A 1 390 ? 7.002 -4.466 -2.286 1.00 83.12 390 GLY A CA 1
ATOM 3129 C C . GLY A 1 390 ? 8.342 -5.183 -2.229 1.00 83.12 390 GLY A C 1
ATOM 3130 O O . GLY A 1 390 ? 9.366 -4.680 -2.678 1.00 83.12 390 GLY A O 1
ATOM 3131 N N . ASN A 1 391 ? 8.311 -6.391 -1.681 1.00 88.38 391 ASN A N 1
ATOM 3132 C CA . ASN A 1 391 ? 9.456 -7.290 -1.605 1.00 88.38 391 ASN A CA 1
ATOM 3133 C C . ASN A 1 391 ? 9.060 -8.734 -1.961 1.00 88.38 391 ASN A C 1
ATOM 3135 O O . ASN A 1 391 ? 9.638 -9.693 -1.453 1.00 88.38 391 ASN A O 1
ATOM 3139 N N . SER A 1 392 ? 8.029 -8.921 -2.790 1.00 78.81 392 SER A N 1
ATOM 3140 C CA . SER A 1 392 ? 7.557 -10.266 -3.123 1.00 78.81 392 SER A CA 1
ATOM 3141 C C . SER A 1 392 ? 8.539 -11.008 -4.045 1.00 78.81 392 SER A C 1
ATOM 3143 O O . SER A 1 392 ? 9.225 -10.419 -4.884 1.00 78.81 392 SER A O 1
ATOM 3145 N N . GLY A 1 393 ? 8.589 -12.336 -3.903 1.00 77.25 393 GLY A N 1
ATOM 3146 C CA . GLY A 1 393 ? 9.522 -13.216 -4.618 1.00 77.25 393 GLY A CA 1
ATOM 3147 C C . GLY A 1 393 ? 10.637 -13.745 -3.711 1.00 77.25 393 GLY A C 1
ATOM 3148 O O . GLY A 1 393 ? 10.979 -13.140 -2.703 1.00 77.25 393 GLY A O 1
ATOM 3149 N N . ASN A 1 394 ? 11.216 -14.893 -4.063 1.00 74.62 394 ASN A N 1
ATOM 3150 C CA . ASN A 1 394 ? 12.081 -15.689 -3.179 1.00 74.62 394 ASN A CA 1
ATOM 3151 C C . ASN A 1 394 ? 13.366 -14.979 -2.729 1.00 74.62 39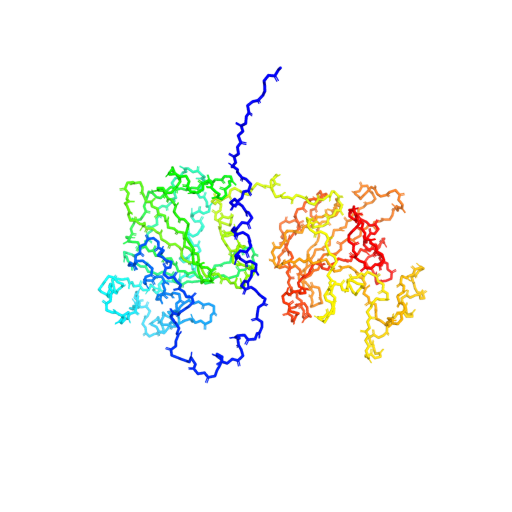4 ASN A C 1
ATOM 3153 O O . ASN A 1 394 ? 13.915 -15.309 -1.674 1.00 74.62 394 ASN A O 1
ATOM 3157 N N . ILE A 1 395 ? 13.892 -14.088 -3.573 1.00 76.75 395 ILE A N 1
ATOM 3158 C CA . ILE A 1 395 ? 15.108 -13.320 -3.285 1.00 76.75 395 ILE A CA 1
ATOM 3159 C C . ILE A 1 395 ? 14.728 -11.998 -2.625 1.00 76.75 395 ILE A C 1
ATOM 3161 O O . ILE A 1 395 ? 15.249 -11.697 -1.555 1.00 76.75 395 ILE A O 1
ATOM 3165 N N . ALA A 1 396 ? 13.791 -11.253 -3.221 1.00 77.25 396 ALA A N 1
ATOM 3166 C CA . ALA A 1 396 ? 13.352 -9.961 -2.704 1.00 77.25 396 ALA A CA 1
ATOM 3167 C C . ALA A 1 396 ? 12.782 -10.061 -1.281 1.00 77.25 396 ALA A C 1
ATOM 3169 O O . ALA A 1 396 ? 13.053 -9.195 -0.461 1.00 77.25 396 ALA A O 1
ATOM 3170 N N . SER A 1 397 ? 12.117 -11.162 -0.918 1.00 75.19 397 SER A N 1
ATOM 3171 C CA . SER A 1 397 ? 11.547 -11.330 0.426 1.00 75.19 397 SER A CA 1
ATOM 3172 C C . SER A 1 397 ? 12.596 -11.501 1.531 1.00 75.19 397 SER A C 1
ATOM 3174 O O . SER A 1 397 ? 12.239 -11.585 2.703 1.00 75.19 397 SER A O 1
ATOM 3176 N N . LYS A 1 398 ? 13.877 -11.635 1.167 1.00 81.62 398 LYS A N 1
ATOM 3177 C CA . LYS A 1 398 ? 15.005 -11.865 2.082 1.00 81.62 398 LYS A CA 1
ATOM 3178 C C . LYS A 1 398 ? 15.989 -10.696 2.117 1.00 81.62 398 LYS A C 1
ATOM 3180 O O . LYS A 1 398 ? 16.964 -10.767 2.863 1.00 81.62 398 LYS A O 1
ATOM 3185 N N . ILE A 1 399 ? 15.784 -9.663 1.297 1.00 80.56 399 ILE A N 1
ATOM 3186 C CA . ILE A 1 399 ? 16.654 -8.482 1.300 1.00 80.56 399 ILE A CA 1
ATOM 3187 C C . ILE A 1 399 ? 16.323 -7.589 2.495 1.00 80.56 399 ILE A C 1
ATOM 3189 O O . ILE A 1 399 ? 15.214 -7.615 3.031 1.00 80.56 399 ILE A O 1
ATOM 3193 N N . SER A 1 400 ? 17.298 -6.797 2.927 1.00 78.19 400 SER A N 1
ATOM 3194 C CA . SER A 1 400 ? 17.092 -5.845 4.014 1.00 78.19 400 SER A CA 1
ATOM 3195 C C . SER A 1 400 ? 16.182 -4.686 3.578 1.00 78.19 400 SER A C 1
ATOM 3197 O O . SER A 1 400 ? 16.229 -4.308 2.409 1.00 78.19 400 SER A O 1
ATOM 3199 N N . PRO A 1 401 ? 15.427 -4.054 4.499 1.00 80.69 401 PRO A N 1
ATOM 3200 C CA . PRO A 1 401 ? 14.503 -2.968 4.160 1.00 80.69 401 PRO A CA 1
ATOM 3201 C C . PRO A 1 401 ? 15.111 -1.799 3.377 1.00 80.69 401 PRO A C 1
ATOM 3203 O O . PRO A 1 401 ? 14.461 -1.256 2.497 1.00 80.69 401 PRO A O 1
ATOM 3206 N N . TRP A 1 402 ? 16.379 -1.455 3.628 1.00 81.44 402 TRP A N 1
ATOM 3207 C CA . TRP A 1 402 ? 17.083 -0.395 2.889 1.00 81.44 402 TRP A CA 1
ATOM 3208 C C . TRP A 1 402 ? 17.312 -0.718 1.398 1.00 81.44 402 TRP A C 1
ATOM 3210 O O . TRP A 1 402 ? 17.721 0.156 0.639 1.00 81.44 402 TRP A O 1
ATOM 3220 N N . GLN A 1 403 ? 17.093 -1.973 0.989 1.00 83.50 403 GLN A N 1
ATOM 3221 C CA . GLN A 1 403 ? 17.187 -2.440 -0.395 1.00 83.50 403 GLN A CA 1
ATOM 3222 C C . GLN A 1 403 ? 15.827 -2.640 -1.051 1.00 83.50 403 GLN A C 1
ATOM 3224 O O . GLN A 1 403 ? 15.784 -3.219 -2.134 1.00 83.50 403 GLN A O 1
ATOM 3229 N N . TYR A 1 404 ? 14.719 -2.258 -0.418 1.00 88.25 404 TYR A N 1
ATOM 3230 C CA . TYR A 1 404 ? 13.421 -2.367 -1.071 1.00 88.25 404 TYR A CA 1
ATOM 3231 C C . TYR A 1 404 ? 13.387 -1.509 -2.335 1.00 88.25 404 TYR A C 1
ATOM 3233 O O . TYR A 1 404 ? 13.861 -0.374 -2.369 1.00 88.25 404 TYR A O 1
ATOM 3241 N N . HIS A 1 405 ? 12.906 -2.120 -3.413 1.00 94.00 405 HIS A N 1
ATOM 3242 C CA . HIS A 1 405 ? 12.968 -1.535 -4.738 1.00 94.00 405 HIS A CA 1
ATOM 3243 C C . HIS A 1 405 ? 11.846 -2.052 -5.628 1.00 94.00 405 HIS A C 1
ATOM 3245 O O . HIS A 1 405 ? 11.317 -3.152 -5.454 1.00 94.00 405 HIS A O 1
ATOM 3251 N N . LEU A 1 406 ? 11.542 -1.257 -6.644 1.00 97.38 406 LEU A N 1
ATOM 3252 C CA . LEU A 1 406 ? 10.802 -1.668 -7.819 1.00 97.38 406 LEU A CA 1
ATOM 3253 C C . LEU A 1 406 ? 11.795 -2.160 -8.876 1.00 97.38 406 LEU A C 1
ATOM 3255 O O . LEU A 1 406 ? 12.622 -1.383 -9.355 1.00 97.38 406 LEU A O 1
ATOM 3259 N N . HIS A 1 407 ? 11.695 -3.431 -9.267 1.00 97.69 407 HIS A N 1
ATOM 3260 C CA . HIS A 1 407 ? 12.462 -3.959 -10.395 1.00 97.69 407 HIS A CA 1
ATOM 3261 C C . HIS A 1 407 ? 11.704 -3.722 -11.702 1.00 97.69 407 HIS A C 1
ATOM 3263 O O . HIS A 1 407 ? 10.551 -4.137 -11.829 1.00 97.69 407 HIS A O 1
ATOM 3269 N N . ILE A 1 408 ? 12.342 -3.098 -12.691 1.00 98.38 408 ILE A N 1
ATOM 3270 C CA . ILE A 1 408 ? 11.740 -2.832 -14.001 1.00 98.38 408 ILE A CA 1
ATOM 3271 C C . ILE A 1 408 ? 12.570 -3.468 -15.105 1.00 98.38 408 ILE A C 1
ATOM 3273 O O . ILE A 1 408 ? 13.763 -3.205 -15.248 1.00 98.38 408 ILE A O 1
ATOM 3277 N N . THR A 1 409 ? 11.911 -4.248 -15.957 1.00 97.75 409 THR A N 1
ATOM 3278 C CA . THR A 1 409 ? 12.488 -4.759 -17.202 1.00 97.75 409 THR A CA 1
ATOM 3279 C C . THR A 1 409 ? 11.706 -4.220 -18.392 1.00 97.75 409 THR A C 1
ATOM 3281 O O . THR A 1 409 ? 10.480 -4.300 -18.405 1.00 97.75 409 THR A O 1
ATOM 3284 N N . ILE A 1 410 ? 12.396 -3.743 -19.430 1.00 98.00 410 ILE A N 1
ATOM 3285 C CA . ILE A 1 410 ? 11.762 -3.364 -20.699 1.00 98.00 410 ILE A CA 1
ATOM 3286 C C . ILE A 1 410 ? 12.207 -4.324 -21.796 1.00 98.00 410 ILE A C 1
ATOM 3288 O O . ILE A 1 410 ? 13.400 -4.592 -21.944 1.00 98.00 410 ILE A O 1
ATOM 3292 N N . TYR A 1 411 ? 11.247 -4.825 -22.572 1.00 95.12 411 TYR A N 1
ATOM 3293 C CA . TYR A 1 411 ? 11.468 -5.683 -23.732 1.00 95.12 411 TYR A CA 1
ATOM 3294 C C . TYR A 1 411 ? 11.035 -4.975 -25.012 1.00 95.12 411 TYR A C 1
ATOM 3296 O O . TYR A 1 411 ? 9.979 -4.344 -25.053 1.00 95.12 411 TYR A O 1
ATOM 3304 N N . LYS A 1 412 ? 11.818 -5.145 -26.080 1.00 94.88 412 LYS A N 1
ATOM 3305 C CA . LYS A 1 412 ? 11.516 -4.618 -27.412 1.00 94.88 412 LYS A CA 1
ATOM 3306 C C . LYS A 1 412 ? 11.064 -5.735 -28.355 1.00 94.88 412 LYS A C 1
ATOM 3308 O O . LYS A 1 412 ? 11.796 -6.695 -28.605 1.00 94.88 412 LYS A O 1
ATOM 3313 N N . GLY A 1 413 ? 9.859 -5.615 -28.897 1.00 91.88 413 GLY A N 1
ATOM 3314 C CA . GLY A 1 413 ? 9.249 -6.496 -29.897 1.00 91.88 413 GLY A CA 1
ATOM 3315 C C . GLY A 1 413 ? 8.677 -7.814 -29.367 1.00 91.88 413 GLY A C 1
ATOM 3316 O O . GLY A 1 413 ? 7.648 -8.253 -29.860 1.00 91.88 413 GLY A O 1
ATOM 3317 N N . LYS A 1 414 ? 9.315 -8.461 -28.385 1.00 88.25 414 LYS A N 1
ATOM 3318 C CA . LYS A 1 414 ? 8.794 -9.671 -27.721 1.00 88.25 414 LYS A CA 1
ATOM 3319 C C . LYS A 1 414 ? 9.425 -9.870 -26.347 1.00 88.25 414 LYS A C 1
ATOM 3321 O O . LYS A 1 414 ? 10.565 -9.463 -26.120 1.00 88.25 414 LYS A O 1
ATOM 3326 N N . ILE A 1 415 ? 8.716 -10.562 -25.459 1.00 83.94 415 ILE A N 1
ATOM 3327 C CA . ILE A 1 415 ? 9.207 -10.918 -24.123 1.00 83.94 415 ILE A CA 1
ATOM 3328 C C . ILE A 1 415 ? 10.194 -12.088 -24.236 1.00 83.94 415 ILE A C 1
ATOM 3330 O O . ILE A 1 415 ? 9.825 -13.260 -24.198 1.00 83.94 415 ILE A O 1
ATOM 3334 N N . SER A 1 416 ? 11.478 -11.774 -24.393 1.00 84.31 416 SER A N 1
ATOM 3335 C CA . SER A 1 416 ? 12.565 -12.756 -24.346 1.00 84.31 416 SER A CA 1
ATOM 3336 C C . SER A 1 416 ? 13.845 -12.157 -23.776 1.00 84.31 416 SER A C 1
ATOM 3338 O O . SER A 1 416 ? 14.075 -10.954 -23.879 1.00 84.31 416 SER A O 1
ATOM 3340 N N . ARG A 1 417 ? 14.710 -13.010 -23.211 1.00 83.56 417 ARG A N 1
ATOM 3341 C CA . ARG A 1 417 ? 15.954 -12.621 -22.520 1.00 83.56 417 ARG A CA 1
ATOM 3342 C C . ARG A 1 417 ? 16.786 -11.582 -23.280 1.00 83.56 417 ARG A C 1
ATOM 3344 O O . ARG A 1 417 ? 17.123 -10.558 -22.702 1.00 83.56 417 ARG A O 1
ATOM 3351 N N . PHE A 1 418 ? 17.078 -11.829 -24.557 1.00 89.25 418 PHE A N 1
ATOM 3352 C CA . PHE A 1 418 ? 17.943 -10.965 -25.376 1.00 89.25 418 PHE A CA 1
ATOM 3353 C C . PHE A 1 418 ? 17.206 -9.822 -26.088 1.00 89.25 418 PHE A C 1
ATOM 3355 O O . PHE A 1 418 ? 17.812 -9.051 -26.820 1.00 89.25 418 PHE A O 1
ATOM 3362 N N . ASN A 1 419 ? 15.900 -9.682 -25.852 1.00 91.25 419 ASN A N 1
ATOM 3363 C CA . ASN A 1 419 ? 15.113 -8.540 -26.322 1.00 91.25 419 ASN A CA 1
ATOM 3364 C C . ASN A 1 419 ? 14.994 -7.449 -25.254 1.00 91.25 419 ASN A C 1
ATOM 3366 O O . ASN A 1 419 ? 14.291 -6.459 -25.459 1.00 91.25 419 ASN A O 1
ATOM 3370 N N . ARG A 1 420 ? 15.654 -7.638 -24.109 1.00 93.19 420 ARG A N 1
ATOM 3371 C CA . ARG A 1 420 ? 15.705 -6.648 -23.043 1.00 93.19 420 ARG A CA 1
ATOM 3372 C C . ARG A 1 420 ? 16.597 -5.487 -23.443 1.00 93.19 420 ARG A C 1
ATOM 3374 O O . ARG A 1 420 ? 17.590 -5.650 -24.147 1.00 93.19 420 ARG A O 1
ATOM 3381 N N . VAL A 1 421 ? 16.198 -4.305 -23.010 1.00 95.88 421 VAL A N 1
ATOM 3382 C CA . VAL A 1 421 ? 16.841 -3.038 -23.347 1.00 95.88 421 VAL A CA 1
ATOM 3383 C C . VAL A 1 421 ? 16.986 -2.201 -22.088 1.00 95.88 421 VAL A C 1
ATOM 3385 O O . VAL A 1 421 ? 16.244 -2.396 -21.130 1.00 95.88 421 VAL A O 1
ATOM 3388 N N . ASN A 1 422 ? 17.925 -1.254 -22.103 1.00 96.31 422 ASN A N 1
ATOM 3389 C CA . ASN A 1 422 ? 18.154 -0.368 -20.966 1.00 96.31 422 ASN A CA 1
ATOM 3390 C C . ASN A 1 422 ? 16.894 0.477 -20.667 1.00 96.31 422 ASN A C 1
ATOM 3392 O O . ASN A 1 422 ? 16.538 1.316 -21.506 1.00 96.31 422 ASN A O 1
ATOM 3396 N N . PRO A 1 423 ? 16.241 0.306 -19.496 1.00 96.88 423 PRO A N 1
ATOM 3397 C CA . PRO A 1 423 ? 15.023 1.039 -19.160 1.00 96.88 423 PRO A CA 1
ATOM 3398 C C . PRO A 1 423 ? 15.204 2.559 -19.067 1.00 96.88 423 PRO A C 1
ATOM 3400 O O . PRO A 1 423 ? 14.276 3.292 -19.391 1.00 96.88 423 PRO A O 1
ATOM 3403 N N . ILE A 1 424 ? 16.406 3.048 -18.732 1.00 94.88 424 ILE A N 1
ATOM 3404 C CA . ILE A 1 424 ? 16.704 4.492 -18.616 1.00 94.88 424 ILE A CA 1
ATOM 3405 C C . ILE A 1 424 ? 16.409 5.247 -19.925 1.00 94.88 424 ILE A C 1
ATOM 3407 O O . ILE A 1 424 ? 16.037 6.422 -19.912 1.00 94.88 424 ILE A O 1
ATOM 3411 N N . ASN A 1 425 ? 16.509 4.571 -21.074 1.00 94.56 425 ASN A N 1
ATOM 3412 C CA . ASN A 1 425 ? 16.209 5.169 -22.378 1.00 94.56 425 ASN A CA 1
ATOM 3413 C C . ASN A 1 425 ? 14.717 5.489 -22.577 1.00 94.56 425 ASN A C 1
ATOM 3415 O O . ASN A 1 425 ? 14.375 6.194 -23.523 1.00 94.56 425 ASN A O 1
ATOM 3419 N N . TYR A 1 426 ? 13.846 4.972 -21.710 1.00 96.06 426 TYR A N 1
ATOM 3420 C CA . TYR A 1 426 ? 12.391 5.091 -21.795 1.00 96.06 426 TYR A CA 1
ATOM 3421 C C . TYR A 1 426 ? 11.801 5.978 -20.692 1.00 96.06 426 TYR A C 1
ATOM 3423 O O . TYR A 1 426 ? 10.618 6.292 -20.752 1.00 96.06 426 TYR A O 1
ATOM 3431 N N . PHE A 1 427 ? 12.612 6.385 -19.712 1.00 95.88 427 PHE A N 1
ATOM 3432 C CA . PHE A 1 427 ? 12.205 7.281 -18.630 1.00 95.88 427 PHE A CA 1
ATOM 3433 C C . PHE A 1 427 ? 12.363 8.743 -19.031 1.00 95.88 427 PHE A C 1
ATOM 3435 O O . PHE A 1 427 ? 13.191 9.081 -19.889 1.00 95.88 427 PHE A O 1
ATOM 3442 N N . THR A 1 428 ? 11.615 9.617 -18.368 1.00 94.88 428 THR A N 1
ATOM 3443 C CA . THR A 1 428 ? 11.827 11.062 -18.457 1.00 94.88 428 THR A CA 1
ATOM 3444 C C . THR A 1 428 ? 12.983 11.479 -17.564 1.00 94.88 428 THR A C 1
ATOM 3446 O O . THR A 1 428 ? 13.890 12.156 -18.056 1.00 94.88 428 THR A O 1
ATOM 3449 N N . THR A 1 429 ? 13.013 11.000 -16.315 1.00 93.81 429 THR A N 1
ATOM 3450 C CA . THR A 1 429 ? 14.158 11.207 -15.421 1.00 93.81 429 THR A CA 1
ATOM 3451 C C . THR A 1 429 ? 15.430 10.612 -16.031 1.00 93.81 429 THR A C 1
ATOM 3453 O O . THR A 1 429 ? 15.434 9.475 -16.522 1.00 93.81 429 THR A O 1
ATOM 3456 N N . LYS A 1 430 ? 16.532 11.370 -15.989 1.00 93.31 430 LYS A N 1
ATOM 3457 C CA . LYS A 1 430 ? 17.841 10.946 -16.515 1.00 93.31 430 LYS A CA 1
ATOM 3458 C C . LYS A 1 430 ? 18.849 10.686 -15.408 1.00 93.31 430 LYS A C 1
ATOM 3460 O O . LYS A 1 430 ? 18.849 11.348 -14.372 1.00 93.31 430 LYS A O 1
ATOM 3465 N N . PHE A 1 431 ? 19.746 9.742 -15.677 1.00 93.25 431 PHE A N 1
ATOM 3466 C CA . PHE A 1 431 ? 20.797 9.320 -14.759 1.00 93.25 431 PHE A CA 1
ATOM 3467 C C . PHE A 1 431 ? 22.170 9.420 -15.416 1.00 93.25 431 PHE A C 1
ATOM 3469 O O . PHE A 1 431 ? 22.292 9.242 -16.631 1.00 93.25 431 PHE A O 1
ATOM 3476 N N . ASP A 1 432 ? 23.194 9.688 -14.612 1.00 88.44 432 ASP A N 1
ATOM 3477 C CA . ASP A 1 432 ? 24.587 9.619 -15.043 1.00 88.44 432 ASP A CA 1
ATOM 3478 C C . ASP A 1 432 ? 25.091 8.166 -15.092 1.00 88.44 432 ASP A C 1
ATOM 3480 O O . ASP A 1 432 ? 24.392 7.211 -14.741 1.00 88.44 432 ASP A O 1
ATOM 3484 N N . ASN A 1 433 ? 26.346 7.992 -15.507 1.00 83.81 433 ASN A N 1
ATOM 3485 C CA . ASN A 1 433 ? 26.982 6.675 -15.602 1.00 83.81 433 ASN A CA 1
ATOM 3486 C C . ASN A 1 433 ? 27.206 5.990 -14.238 1.00 83.81 433 ASN A C 1
ATOM 3488 O O . ASN A 1 433 ? 27.573 4.817 -14.200 1.00 83.81 433 ASN A O 1
ATOM 3492 N N . TYR A 1 434 ? 27.006 6.705 -13.130 1.00 83.25 434 TYR A N 1
ATOM 3493 C CA . TYR A 1 434 ? 27.108 6.191 -11.766 1.00 83.25 434 TYR A CA 1
ATOM 3494 C C . TYR A 1 434 ? 25.732 5.887 -11.154 1.00 83.25 434 TYR A C 1
ATOM 3496 O O . TYR A 1 434 ? 25.663 5.335 -10.056 1.00 83.25 434 TYR A O 1
ATOM 3504 N N . GLY A 1 435 ? 24.645 6.195 -11.870 1.00 85.06 435 GLY A N 1
ATOM 3505 C CA . GLY A 1 435 ? 23.269 6.012 -11.420 1.00 85.06 435 GLY A CA 1
ATOM 3506 C C . GLY A 1 435 ? 22.726 7.164 -10.568 1.00 85.06 435 GLY A C 1
ATOM 3507 O O . GLY A 1 435 ? 21.707 6.997 -9.895 1.00 85.06 435 GLY A O 1
ATOM 3508 N N . ASN A 1 436 ? 23.380 8.328 -10.576 1.00 87.44 436 ASN A N 1
ATOM 3509 C CA . ASN A 1 436 ? 22.869 9.531 -9.923 1.00 87.44 436 ASN A CA 1
ATOM 3510 C C . ASN A 1 436 ? 21.866 10.236 -10.832 1.00 87.44 436 ASN A C 1
ATOM 3512 O O . ASN A 1 436 ? 22.087 10.346 -12.038 1.00 87.44 436 ASN A O 1
ATOM 3516 N N . LYS A 1 437 ? 20.775 10.737 -10.249 1.00 89.12 437 LYS A N 1
ATOM 3517 C CA . LYS A 1 437 ? 19.773 11.530 -10.965 1.00 89.12 437 LYS A CA 1
ATOM 3518 C C . LYS A 1 437 ? 20.392 12.855 -11.432 1.00 89.12 437 LYS A C 1
ATOM 3520 O O . LYS A 1 437 ? 21.029 13.542 -10.639 1.00 89.12 437 LYS A O 1
ATOM 3525 N N . ILE A 1 438 ? 20.194 13.203 -12.703 1.00 87.25 438 ILE A N 1
ATOM 3526 C CA . ILE A 1 438 ? 20.670 14.458 -13.315 1.00 87.25 438 ILE A CA 1
ATOM 3527 C C . ILE A 1 438 ? 19.516 15.450 -13.495 1.00 87.25 438 ILE A C 1
ATOM 3529 O O . ILE A 1 438 ? 19.682 16.642 -13.243 1.00 87.25 438 ILE A O 1
ATOM 3533 N N . PHE A 1 439 ? 18.374 14.958 -13.975 1.00 59.41 439 PHE A N 1
ATOM 3534 C CA . PHE A 1 439 ? 17.205 15.744 -14.361 1.00 59.41 439 PHE A CA 1
ATOM 3535 C C . PHE A 1 439 ? 15.952 14.949 -14.027 1.00 59.41 439 PHE A C 1
ATOM 3537 O O . PHE A 1 439 ? 15.906 13.778 -14.475 1.00 59.41 439 PHE A O 1
#

InterPro domains:
  IPR011055 Duplicated hybrid motif [G3DSA:2.70.70.10] (278-429)
  IPR011055 Duplicated hybrid motif [SSF51261] (303-426)
  IPR016047 M23ase, beta-sheet core domain [PF01551] (309-414)
  IPR050570 Bacterial cell wall metabolism enzyme [PTHR21666] (187-428)

pLDDT: mean 83.16, std 19.7, range [25.44, 98.5]

Secondary structure (DSSP, 8-state):
--------SSTTHHHHHHHHHTTS--TTSSTTSSSS-TT-TTSS-----SSSHHHHHHHHHHHHHSBTTB-HHHHHHHHHHHH-TT--EEE-----STTHHHHTT-EEE-S-HHHHHHHHHHHHHHSPTTSBPPPEE--TTEEEEEEEEETTEEEEEEEEESSSEE--BB---BSSGGGGGSHHHHTTEEEEE-SSSEEEEEE-BTT-SS-SEEEEEE--STTHHHHHHHHHHHHTTSB---TTTS-PPPTT-SSSS--BPP--TT-TT--GGGSSEEEE--S-GGG--HHHHHHHSTT--B-TT--EEE-SEEEE--TT-EEE-SS-EEEEEEEETTTEEEEEEEE-HHHH--TT--S-EEEEEEEEEEE-GGGTT-EE-TT-EEEEE---STTGGGS-GGG-EEEEEEEESSSSGGGEE-GGGG-SS-B-TTS-B--

Radius of gyration: 26.51 Å; chains: 1; bounding box: 62×83×75 Å

Foldseek 3Di:
DDDDDDDDDPPPVVVVVVVVVVVPDDPPVPPPPPPPPPPPPPPPFPDPADLHDLVVLLLVLCLVQWFPVHVNQVVVLVVVCVVPVPDFWDFSPDDDDPCRVVSRVATEGSPQQAVLVVVQLVQLQPADAFGFRAKAFAAANYKRWDWDDFQLDIWTKIKTANHRIDGAQTRAAEQDPVCCPDPVNVQAWDWDDGQAFWIKIFGHGPPGSHGRMMMIIGQPDNVSNVVVVVRSCVSSNNHPPPPVPPQFPDQLDFAVDFFFAADDPVCRLQRQCQFFALRAADPDPVQQCRVVLCVLAPPGDHDPPGRHGDLFGWGDFAAFGFTWASKWAFWAWDADQAFGTKIKGWAACVTLVDPVDRAIKIKMKGQFSDFDPVRHRHTDGGRDGGGTFHQGHDVSVPDDRSRGTITMWMATRDPDRNRTDGSQVRHPFHADSSRHTDD